Protein AF-A0A7C5RDL2-F1 (afdb_monomer)

Structure (mmCIF, N/CA/C/O backbone):
data_AF-A0A7C5RDL2-F1
#
_entry.id   AF-A0A7C5RDL2-F1
#
loop_
_atom_site.group_PDB
_atom_site.id
_atom_site.type_symbol
_atom_site.label_atom_id
_atom_site.label_alt_id
_atom_site.label_comp_id
_atom_site.label_asym_id
_atom_site.label_entity_id
_atom_site.label_seq_id
_atom_site.pdbx_PDB_ins_code
_atom_site.Cartn_x
_atom_site.Cartn_y
_atom_site.Cartn_z
_atom_site.occupancy
_atom_site.B_iso_or_equiv
_atom_site.auth_seq_id
_atom_site.auth_comp_id
_atom_site.auth_asym_id
_atom_site.auth_atom_id
_atom_site.pdbx_PDB_model_num
ATOM 1 N N . MET A 1 1 ? 27.675 -25.156 -10.713 1.00 47.97 1 MET A N 1
ATOM 2 C CA . MET A 1 1 ? 27.093 -24.444 -11.870 1.00 47.97 1 MET A CA 1
ATOM 3 C C . MET A 1 1 ? 28.097 -23.397 -12.306 1.00 47.97 1 MET A C 1
ATOM 5 O O . MET A 1 1 ? 28.496 -22.615 -11.450 1.00 47.97 1 MET A O 1
ATOM 9 N N . GLU A 1 2 ? 28.524 -23.375 -13.569 1.00 48.91 2 GLU A N 1
ATOM 10 C CA . GLU A 1 2 ? 29.167 -22.174 -14.122 1.00 48.91 2 GLU A CA 1
ATOM 11 C C . GLU A 1 2 ? 28.115 -21.060 -14.112 1.00 48.91 2 GLU A C 1
ATOM 13 O O . GLU A 1 2 ? 27.280 -20.943 -15.011 1.00 48.91 2 GLU A O 1
ATOM 18 N N . ARG A 1 3 ? 28.068 -20.313 -13.007 1.00 57.38 3 ARG A N 1
ATOM 19 C CA . ARG A 1 3 ? 27.233 -19.125 -12.867 1.00 57.38 3 ARG A CA 1
ATOM 20 C C . ARG A 1 3 ? 27.961 -18.008 -13.595 1.00 57.38 3 ARG A C 1
ATOM 22 O O . ARG A 1 3 ? 28.817 -17.349 -13.016 1.00 57.38 3 ARG A O 1
ATOM 29 N N . LEU A 1 4 ? 27.668 -17.850 -14.880 1.00 61.94 4 LEU A N 1
ATOM 30 C CA . LEU A 1 4 ? 28.090 -16.657 -15.600 1.00 61.94 4 LEU A CA 1
ATOM 31 C C . LEU A 1 4 ? 27.278 -15.476 -15.072 1.00 61.94 4 LEU A C 1
ATOM 33 O O . LEU A 1 4 ? 26.052 -15.556 -14.980 1.00 61.94 4 LEU A O 1
ATOM 37 N N . ASP A 1 5 ? 27.972 -14.401 -14.709 1.00 63.81 5 ASP A N 1
ATOM 38 C CA . ASP A 1 5 ? 27.335 -13.169 -14.255 1.00 63.81 5 ASP A CA 1
ATOM 39 C C . ASP A 1 5 ? 26.376 -12.651 -15.354 1.00 63.81 5 ASP A C 1
ATOM 41 O O . ASP A 1 5 ? 26.797 -12.528 -16.512 1.00 63.81 5 ASP A O 1
ATOM 45 N N . PRO A 1 6 ? 25.100 -12.349 -15.040 1.00 64.19 6 PRO A N 1
ATOM 46 C CA . PRO A 1 6 ? 24.147 -11.802 -16.006 1.00 64.19 6 PRO A CA 1
ATOM 47 C C . PRO A 1 6 ? 24.679 -10.577 -16.769 1.00 64.19 6 PRO A C 1
ATOM 49 O O . PRO A 1 6 ? 24.430 -10.443 -17.969 1.00 64.19 6 PRO A O 1
ATOM 52 N N . HIS A 1 7 ? 25.439 -9.700 -16.105 1.00 66.31 7 HIS A N 1
ATOM 53 C CA . HIS A 1 7 ? 26.071 -8.533 -16.718 1.00 66.31 7 HIS A CA 1
ATOM 54 C C . HIS A 1 7 ? 27.162 -8.933 -17.705 1.00 66.31 7 HIS A C 1
ATOM 56 O O . HIS A 1 7 ? 27.234 -8.352 -18.786 1.00 66.31 7 HIS A O 1
ATOM 62 N N . LEU A 1 8 ? 27.962 -9.951 -17.377 1.00 68.94 8 LEU A N 1
ATOM 63 C CA . LEU A 1 8 ? 28.986 -10.484 -18.274 1.00 68.94 8 LEU A CA 1
ATOM 64 C C . LEU A 1 8 ? 28.351 -11.112 -19.521 1.00 68.94 8 LEU A C 1
ATOM 66 O O . LEU A 1 8 ? 28.797 -10.845 -20.632 1.00 68.94 8 LEU A O 1
ATOM 70 N N . VAL A 1 9 ? 27.268 -11.882 -19.363 1.00 68.88 9 VAL A N 1
ATOM 71 C CA . VAL A 1 9 ? 26.543 -12.479 -20.502 1.00 68.88 9 VAL A CA 1
ATOM 72 C C . VAL A 1 9 ? 25.944 -11.398 -21.406 1.00 68.88 9 VAL A C 1
ATOM 74 O O . VAL A 1 9 ? 26.034 -11.508 -22.628 1.00 68.88 9 VAL A O 1
ATOM 77 N N . ARG A 1 10 ? 25.355 -10.341 -20.831 1.00 69.25 10 ARG A N 1
ATOM 78 C CA . ARG A 1 10 ? 24.835 -9.199 -21.605 1.00 69.25 10 ARG A CA 1
ATOM 79 C C . ARG A 1 10 ? 25.956 -8.447 -22.320 1.00 69.25 10 ARG A C 1
ATOM 81 O O . ARG A 1 10 ? 25.819 -8.159 -23.504 1.00 69.25 10 ARG A O 1
ATOM 88 N N . TYR A 1 11 ? 27.061 -8.178 -21.628 1.00 67.75 11 TYR A N 1
ATOM 89 C CA . TYR A 1 11 ? 28.219 -7.465 -22.167 1.00 67.75 11 TYR A CA 1
ATOM 90 C C . TYR A 1 11 ? 28.853 -8.205 -23.351 1.00 67.75 11 TYR A C 1
ATOM 92 O O . TYR A 1 11 ? 28.973 -7.629 -24.429 1.00 67.75 11 TYR A O 1
ATOM 100 N N . LEU A 1 12 ? 29.152 -9.500 -23.191 1.00 66.25 12 LEU A N 1
ATOM 101 C CA . LEU A 1 12 ? 29.737 -10.343 -24.245 1.00 66.25 12 LEU A CA 1
ATOM 102 C C . LEU A 1 12 ? 28.857 -10.437 -25.502 1.00 66.25 12 LEU A C 1
ATOM 104 O O . LEU A 1 12 ? 29.351 -10.738 -26.584 1.00 66.25 12 LEU A O 1
ATOM 108 N N . ARG A 1 13 ? 27.548 -10.190 -25.375 1.00 64.31 13 ARG A N 1
ATOM 109 C CA . ARG A 1 13 ? 26.597 -10.175 -26.497 1.00 64.31 13 ARG A CA 1
ATOM 110 C C . ARG A 1 13 ? 26.429 -8.806 -27.152 1.00 64.31 13 ARG A C 1
ATOM 112 O O . ARG A 1 13 ? 25.947 -8.746 -28.277 1.00 64.31 13 ARG A O 1
ATOM 119 N N . GLN A 1 14 ? 26.762 -7.723 -26.453 1.00 63.72 14 GLN A N 1
ATOM 120 C CA . GLN A 1 14 ? 26.694 -6.358 -26.987 1.00 63.72 14 GLN A CA 1
ATOM 121 C C . GLN A 1 14 ? 27.969 -5.955 -27.738 1.00 63.72 14 GLN A C 1
ATOM 123 O O . GLN A 1 14 ? 27.942 -5.009 -28.521 1.00 63.72 14 GLN A O 1
ATOM 128 N N . THR A 1 15 ? 29.078 -6.662 -27.521 1.00 59.72 15 THR A N 1
ATOM 129 C CA . THR A 1 15 ? 30.327 -6.479 -28.266 1.00 59.72 15 THR A CA 1
ATOM 130 C C . THR A 1 15 ? 30.244 -7.108 -29.655 1.00 59.72 15 THR A C 1
ATOM 132 O O . THR A 1 15 ? 29.867 -8.269 -29.781 1.00 59.72 15 THR A O 1
ATOM 135 N N . SER A 1 16 ? 30.634 -6.352 -30.684 1.00 49.41 16 SER A N 1
ATOM 136 C CA . SER A 1 16 ? 30.558 -6.728 -32.105 1.00 49.41 16 SER A CA 1
ATOM 137 C C . SER A 1 16 ? 31.460 -7.907 -32.501 1.00 49.41 16 SER A C 1
ATOM 139 O O . SER A 1 16 ? 31.172 -8.565 -33.492 1.00 49.41 16 SER A O 1
ATOM 141 N N . ASP A 1 17 ? 32.519 -8.168 -31.726 1.00 53.06 17 ASP A N 1
ATOM 142 C CA . ASP A 1 17 ? 33.497 -9.248 -31.928 1.00 53.06 17 ASP A CA 1
ATOM 143 C C . ASP A 1 17 ? 33.909 -9.839 -30.560 1.00 53.06 17 ASP A C 1
ATOM 145 O O . ASP A 1 17 ? 34.949 -9.482 -29.997 1.00 53.06 17 ASP A O 1
ATOM 149 N N . PRO A 1 18 ? 33.080 -10.697 -29.935 1.00 56.34 18 PRO A N 1
ATOM 150 C CA . PRO A 1 18 ? 33.496 -11.387 -28.723 1.00 56.34 18 PRO A CA 1
ATOM 151 C C . PRO A 1 18 ? 34.591 -12.409 -29.077 1.00 56.34 18 PRO A C 1
ATOM 153 O O . PRO A 1 18 ? 34.460 -13.117 -30.081 1.00 56.34 18 PRO A O 1
ATOM 156 N N . PRO A 1 19 ? 35.657 -12.561 -28.267 1.00 56.56 19 PRO A N 1
ATOM 157 C CA . PRO A 1 19 ? 36.640 -13.619 -28.485 1.00 56.56 19 PRO A CA 1
ATOM 158 C C . PRO A 1 19 ? 35.919 -14.974 -28.574 1.00 56.56 19 PRO A C 1
ATOM 160 O O . PRO A 1 19 ? 35.210 -15.341 -27.638 1.00 56.56 19 PRO A O 1
ATOM 163 N N . GLN A 1 20 ? 36.087 -15.741 -29.662 1.00 54.72 20 GLN A N 1
ATOM 164 C CA . GLN A 1 20 ? 35.377 -17.022 -29.871 1.00 54.72 20 GLN A CA 1
ATOM 165 C C . GLN A 1 20 ? 35.550 -18.015 -28.705 1.00 54.72 20 GLN A C 1
ATOM 167 O O . GLN A 1 20 ? 34.658 -18.815 -28.431 1.00 54.72 20 GLN A O 1
ATOM 172 N N . ALA A 1 21 ? 36.663 -17.930 -27.969 1.00 55.81 21 ALA A N 1
ATOM 173 C CA . ALA A 1 21 ? 36.922 -18.726 -26.768 1.00 55.81 21 ALA A CA 1
ATOM 174 C C . ALA A 1 21 ? 36.013 -18.378 -25.564 1.00 55.81 21 ALA A C 1
ATOM 176 O O . ALA A 1 21 ? 35.911 -19.176 -24.635 1.00 55.81 21 ALA A O 1
ATOM 177 N N . GLN A 1 22 ? 35.355 -17.213 -25.574 1.00 55.56 22 GLN A N 1
ATOM 178 C CA . GLN A 1 22 ? 34.498 -16.685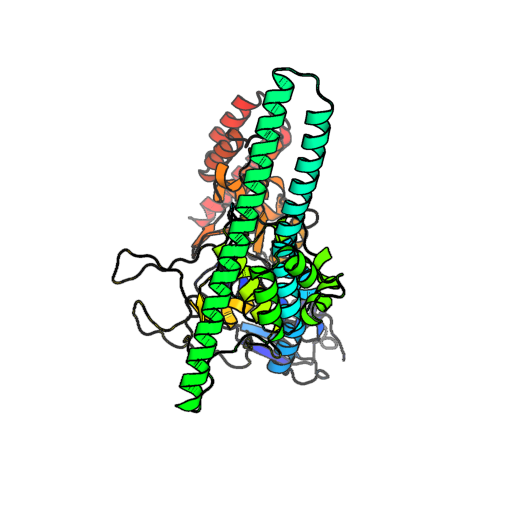 -24.503 1.00 55.56 22 GLN A CA 1
ATOM 179 C C . GLN A 1 22 ? 33.017 -16.567 -24.905 1.00 55.56 22 GLN A C 1
ATOM 181 O O . GLN A 1 22 ? 32.200 -16.111 -24.103 1.00 55.56 22 GLN A O 1
ATOM 186 N N . ALA A 1 23 ? 32.638 -16.985 -26.119 1.00 57.53 23 ALA A N 1
ATOM 187 C CA . ALA A 1 23 ? 31.240 -16.976 -26.538 1.00 57.53 23 ALA A CA 1
ATOM 188 C C . ALA A 1 23 ? 30.407 -17.929 -25.647 1.00 57.53 23 ALA A C 1
ATOM 190 O O . ALA A 1 23 ? 30.783 -19.094 -25.474 1.00 57.53 23 ALA A O 1
ATOM 191 N N . PRO A 1 24 ? 29.286 -17.467 -25.058 1.00 64.44 24 PRO A N 1
ATOM 192 C CA . PRO A 1 24 ? 28.487 -18.283 -24.149 1.00 64.44 24 PRO A CA 1
ATOM 193 C C . PRO A 1 24 ? 27.919 -19.517 -24.874 1.00 64.44 24 PRO A C 1
ATOM 195 O O . PRO A 1 24 ? 27.080 -19.387 -25.759 1.00 64.44 24 PRO A O 1
ATOM 198 N N . LYS A 1 25 ? 28.369 -20.720 -24.484 1.00 71.31 25 LYS A N 1
ATOM 199 C CA . LYS A 1 25 ? 28.043 -22.014 -25.132 1.00 71.31 25 LYS A CA 1
ATOM 200 C C . LYS A 1 25 ? 26.628 -22.554 -24.853 1.00 71.31 25 LYS A C 1
ATOM 202 O O . LYS A 1 25 ? 26.302 -23.660 -25.273 1.00 71.31 25 LYS A O 1
ATOM 207 N N . GLY A 1 26 ? 25.822 -21.837 -24.076 1.00 76.75 26 GLY A N 1
ATOM 208 C CA . GLY A 1 26 ? 24.464 -22.229 -23.698 1.00 76.75 26 GLY A CA 1
ATOM 209 C C . GLY A 1 26 ? 23.408 -21.893 -24.751 1.00 76.75 26 GLY A C 1
ATOM 210 O O . GLY A 1 26 ? 23.724 -21.432 -25.846 1.00 76.75 26 GLY A O 1
ATOM 211 N N . LYS A 1 27 ? 22.135 -22.106 -24.405 1.00 85.50 27 LYS A N 1
ATOM 212 C CA . LYS A 1 27 ? 20.987 -21.839 -25.286 1.00 85.50 27 LYS A CA 1
ATOM 213 C C . LYS A 1 27 ? 20.077 -20.759 -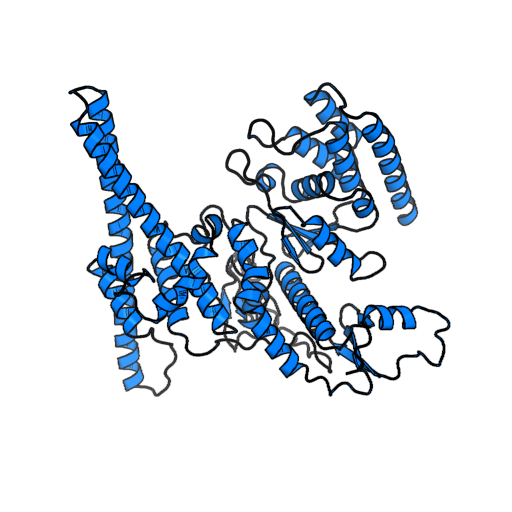24.719 1.00 85.50 27 LYS A C 1
ATOM 215 O O . LYS A 1 27 ? 19.912 -20.652 -23.507 1.00 85.50 27 LYS A O 1
ATOM 220 N N . ASP A 1 28 ? 19.439 -20.004 -25.602 1.00 87.44 28 ASP A N 1
ATOM 221 C CA . ASP A 1 28 ? 18.394 -19.064 -25.212 1.00 87.44 28 ASP A CA 1
ATOM 222 C C . ASP A 1 28 ? 17.042 -19.779 -25.145 1.00 87.44 28 ASP A C 1
ATOM 224 O O . ASP A 1 28 ? 16.676 -20.518 -26.059 1.00 87.44 28 ASP A O 1
ATOM 228 N N . CYS A 1 29 ? 16.290 -19.536 -24.075 1.00 89.56 29 CYS A N 1
ATOM 229 C CA . CYS A 1 29 ? 14.901 -19.953 -23.943 1.00 89.56 29 CYS A CA 1
ATOM 230 C C . CYS A 1 29 ? 13.998 -18.719 -24.022 1.00 89.56 29 CYS A C 1
ATOM 232 O O . CYS A 1 29 ? 14.203 -17.734 -23.304 1.00 89.56 29 CYS A O 1
ATOM 234 N N . LEU A 1 30 ? 13.024 -18.760 -24.931 1.00 92.88 30 LEU A N 1
ATOM 235 C CA . LEU A 1 30 ? 12.011 -17.724 -25.077 1.00 92.88 30 LEU A CA 1
ATOM 236 C C . LEU A 1 30 ? 10.818 -18.068 -24.186 1.00 92.88 30 LEU A C 1
ATOM 238 O O . LEU A 1 30 ? 10.246 -19.146 -24.301 1.00 92.88 30 LEU A O 1
ATOM 242 N N . LEU A 1 31 ? 10.440 -17.130 -23.327 1.00 95.19 31 LEU A N 1
ATOM 243 C CA . LEU A 1 31 ? 9.277 -17.213 -22.459 1.00 95.19 31 LEU A CA 1
ATOM 244 C C . LEU A 1 31 ? 8.263 -16.150 -22.874 1.00 95.19 31 LEU A C 1
ATOM 246 O O . LEU A 1 31 ? 8.624 -15.010 -23.174 1.00 95.19 31 LEU A O 1
ATOM 250 N N . TYR A 1 32 ? 6.989 -16.504 -22.841 1.00 94.50 32 TYR A N 1
ATOM 251 C CA . TYR A 1 32 ? 5.878 -15.606 -23.118 1.00 94.50 32 TYR A CA 1
ATOM 252 C C . TYR A 1 32 ? 5.363 -15.000 -21.820 1.00 94.50 32 TYR A C 1
ATOM 254 O O . TYR A 1 32 ? 5.239 -15.691 -20.811 1.00 94.50 32 TYR A O 1
ATOM 262 N N . VAL A 1 33 ? 5.067 -13.704 -21.853 1.00 92.81 33 VAL A N 1
ATOM 263 C CA . VAL A 1 33 ? 4.535 -12.951 -20.715 1.00 92.81 33 VAL A CA 1
ATOM 264 C C . VAL A 1 33 ? 3.016 -13.049 -20.704 1.00 92.81 33 VAL A C 1
ATOM 266 O O . VAL A 1 33 ? 2.365 -12.928 -21.743 1.00 92.81 33 VAL A O 1
ATOM 269 N N . HIS A 1 34 ? 2.442 -13.248 -19.519 1.00 89.81 34 HIS A N 1
ATOM 270 C CA . HIS A 1 34 ? 0.997 -13.234 -19.339 1.00 89.81 34 HIS A CA 1
ATOM 271 C C . HIS A 1 34 ? 0.401 -11.892 -19.806 1.00 89.81 34 HIS A C 1
ATOM 273 O O . HIS A 1 34 ? 0.926 -10.840 -19.431 1.00 89.81 34 HIS A O 1
ATOM 279 N N . PRO A 1 35 ? -0.726 -11.889 -20.549 1.00 87.06 35 PRO A N 1
ATOM 280 C CA . PRO A 1 35 ? -1.408 -10.665 -20.955 1.00 87.06 35 PRO A CA 1
ATOM 281 C C . PRO A 1 35 ? -1.631 -9.716 -19.774 1.00 87.06 35 PRO A C 1
ATOM 283 O O . PRO A 1 35 ? -2.204 -10.095 -18.747 1.00 87.06 35 PRO A O 1
ATOM 286 N N . LEU A 1 36 ? -1.144 -8.483 -19.900 1.00 87.50 36 LEU A N 1
ATOM 287 C CA . LEU A 1 36 ? -1.218 -7.516 -18.813 1.00 87.50 36 LEU A CA 1
ATOM 288 C C . LEU A 1 36 ? -2.642 -6.944 -18.684 1.00 87.50 36 LEU A C 1
ATOM 290 O O . LEU A 1 36 ? -3.268 -6.631 -19.699 1.00 87.50 36 LEU A O 1
ATOM 294 N N . PRO A 1 37 ? -3.146 -6.754 -17.452 1.00 85.19 37 PRO A N 1
ATOM 295 C CA . PRO A 1 37 ? -4.417 -6.083 -17.189 1.00 85.19 37 PRO A CA 1
ATOM 296 C C . PRO A 1 37 ? -4.542 -4.709 -17.859 1.00 85.19 37 PRO A C 1
ATOM 298 O O . PRO A 1 37 ? -3.571 -3.954 -17.947 1.00 85.19 37 PRO A O 1
ATOM 301 N N . GLY A 1 38 ? -5.763 -4.357 -18.274 1.00 77.88 38 GLY A N 1
ATOM 302 C CA . GLY A 1 38 ? -6.072 -3.015 -18.784 1.00 77.88 38 GLY A CA 1
ATOM 303 C C . GLY A 1 38 ? -6.142 -1.951 -17.681 1.00 77.88 38 GLY A C 1
ATOM 304 O O . GLY A 1 38 ? -5.766 -0.800 -17.899 1.00 77.88 38 GLY A O 1
ATOM 305 N N . GLU A 1 39 ? -6.585 -2.331 -16.479 1.00 80.19 39 GLU A N 1
ATOM 306 C CA . GLU A 1 39 ? -6.560 -1.453 -15.306 1.00 80.19 39 GLU A CA 1
ATOM 307 C C . GLU A 1 39 ? -5.107 -1.246 -14.841 1.00 80.19 39 GLU A C 1
ATOM 309 O O . GLU A 1 39 ? -4.355 -2.211 -14.668 1.00 80.19 39 GLU A O 1
ATOM 314 N N . ARG A 1 40 ? -4.677 0.014 -14.679 1.00 81.56 40 ARG A N 1
ATOM 315 C CA . ARG A 1 40 ? -3.247 0.346 -14.568 1.00 81.56 40 ARG A CA 1
ATOM 316 C C . ARG A 1 40 ? -2.641 -0.007 -13.221 1.00 81.56 40 ARG A C 1
ATOM 318 O O . ARG A 1 40 ? -1.456 -0.327 -13.186 1.00 81.56 40 ARG A O 1
ATOM 325 N N . GLN A 1 41 ? -3.398 0.040 -12.127 1.00 81.69 41 GLN A N 1
ATOM 326 C CA . GLN A 1 41 ? -2.871 -0.372 -10.823 1.00 81.69 41 GLN A CA 1
ATOM 327 C C . GLN A 1 41 ? -2.606 -1.874 -10.805 1.00 81.69 41 GLN A C 1
ATOM 329 O O . GLN A 1 41 ? -1.552 -2.312 -10.345 1.00 81.69 41 GLN A O 1
ATOM 334 N N . MET A 1 42 ? -3.513 -2.665 -11.377 1.00 85.88 42 MET A N 1
ATOM 335 C CA . MET A 1 42 ? -3.300 -4.090 -11.548 1.00 85.88 42 MET A CA 1
ATOM 336 C C . MET A 1 42 ? -2.149 -4.355 -12.509 1.00 85.88 42 MET A C 1
ATOM 338 O O . MET A 1 42 ? -1.319 -5.214 -12.229 1.00 85.88 42 MET A O 1
ATOM 342 N N . ARG A 1 43 ? -2.064 -3.620 -13.621 1.00 88.56 43 ARG A N 1
ATOM 343 C CA . ARG A 1 43 ? -0.925 -3.731 -14.532 1.00 88.56 43 ARG A CA 1
ATOM 344 C C . ARG A 1 43 ? 0.391 -3.492 -13.801 1.00 88.56 43 ARG A C 1
ATOM 346 O O . ARG A 1 43 ? 1.295 -4.305 -13.935 1.00 88.56 43 ARG A O 1
ATOM 353 N N . ALA A 1 44 ? 0.471 -2.442 -12.984 1.00 88.44 44 ALA A N 1
ATOM 354 C CA . ALA A 1 44 ? 1.644 -2.171 -12.160 1.00 88.44 44 ALA A CA 1
ATOM 355 C C . ALA A 1 44 ? 1.938 -3.331 -11.198 1.00 88.44 44 ALA A C 1
ATOM 357 O O . ALA A 1 44 ? 3.086 -3.740 -11.077 1.00 88.44 44 ALA A O 1
ATOM 358 N N . ALA A 1 45 ? 0.920 -3.916 -10.563 1.00 89.94 45 ALA A N 1
ATOM 359 C CA . ALA A 1 45 ? 1.103 -5.089 -9.712 1.00 89.94 45 ALA A CA 1
ATOM 360 C C . ALA A 1 45 ? 1.619 -6.319 -10.485 1.00 89.94 45 ALA A C 1
ATOM 362 O O . ALA A 1 45 ? 2.550 -6.966 -10.016 1.00 89.94 45 ALA A O 1
ATOM 363 N N . TYR A 1 46 ? 1.086 -6.609 -11.678 1.00 91.81 46 TYR A N 1
ATOM 364 C CA . TYR A 1 46 ? 1.588 -7.688 -12.542 1.00 91.81 46 TYR A CA 1
ATOM 365 C C . TYR A 1 46 ? 3.037 -7.443 -12.953 1.00 91.81 46 TYR A C 1
ATOM 367 O O . TYR A 1 46 ? 3.863 -8.337 -12.815 1.00 91.81 46 TYR A O 1
ATOM 375 N N . GLU A 1 47 ? 3.352 -6.235 -13.423 1.00 90.75 47 GLU A N 1
ATOM 376 C CA . GLU A 1 47 ? 4.709 -5.875 -13.832 1.00 90.75 47 GLU A CA 1
ATOM 377 C C . GLU A 1 47 ? 5.685 -5.967 -12.649 1.00 90.75 47 GLU A C 1
ATOM 379 O O . GLU A 1 47 ? 6.763 -6.525 -12.797 1.00 90.75 47 GLU A O 1
ATOM 384 N N . VAL A 1 48 ? 5.308 -5.505 -11.452 1.00 90.75 48 VAL A N 1
ATOM 385 C CA . VAL A 1 48 ? 6.161 -5.602 -10.255 1.00 90.75 48 VAL A CA 1
ATOM 386 C C . VAL A 1 48 ? 6.432 -7.051 -9.856 1.00 90.75 48 VAL A C 1
ATOM 388 O O . VAL A 1 48 ? 7.579 -7.391 -9.570 1.00 90.75 48 VAL A O 1
ATOM 391 N N . VAL A 1 49 ? 5.405 -7.905 -9.834 1.00 93.19 49 VAL A N 1
ATOM 392 C CA . VAL A 1 49 ? 5.588 -9.324 -9.493 1.00 93.19 49 VAL A CA 1
ATOM 393 C C . VAL A 1 49 ? 6.396 -10.039 -10.580 1.00 93.19 49 VAL A C 1
ATOM 395 O O . VAL A 1 49 ? 7.263 -10.848 -10.263 1.00 93.19 49 VAL A O 1
ATOM 398 N N . LEU A 1 50 ? 6.169 -9.708 -11.854 1.00 93.12 50 LEU A N 1
ATOM 399 C CA . LEU A 1 50 ? 6.947 -10.241 -12.968 1.00 93.12 50 LEU A CA 1
ATOM 400 C C . LEU A 1 50 ? 8.430 -9.874 -12.838 1.00 93.12 50 LEU A C 1
ATOM 402 O O . LEU A 1 50 ? 9.273 -10.759 -12.911 1.00 93.12 50 LEU A O 1
ATOM 406 N N . GLU A 1 51 ? 8.755 -8.604 -12.587 1.00 90.25 51 GLU A N 1
ATOM 407 C CA . GLU A 1 51 ? 10.141 -8.169 -12.367 1.00 90.25 51 GLU A CA 1
ATOM 408 C C . GLU A 1 51 ? 10.768 -8.878 -11.160 1.00 90.25 51 GLU A C 1
ATOM 410 O O . GLU A 1 51 ? 11.904 -9.339 -11.243 1.00 90.25 51 GLU A O 1
ATOM 415 N N . GLY A 1 52 ? 10.025 -9.028 -10.059 1.00 91.56 52 GLY A N 1
ATOM 416 C CA . GLY A 1 52 ? 10.495 -9.768 -8.888 1.00 91.56 52 GLY A CA 1
ATOM 417 C C . GLY A 1 52 ? 10.783 -11.242 -9.190 1.00 91.56 52 GLY A C 1
ATOM 418 O O . GLY A 1 52 ? 11.767 -11.788 -8.689 1.00 91.56 52 GLY A O 1
ATOM 419 N N . PHE A 1 53 ? 9.970 -11.877 -10.036 1.00 94.75 53 PHE A N 1
ATOM 420 C CA . PHE A 1 53 ? 10.207 -13.249 -10.475 1.00 94.75 53 PHE A CA 1
ATOM 421 C C . PHE A 1 53 ? 11.408 -13.360 -11.418 1.00 94.75 53 PHE A C 1
ATOM 423 O O . PHE A 1 53 ? 12.207 -14.281 -11.278 1.00 94.75 53 PHE A O 1
ATOM 430 N N . LEU A 1 54 ? 11.586 -12.404 -12.333 1.00 92.31 54 LEU A N 1
ATOM 431 C CA . LEU A 1 54 ? 12.769 -12.342 -13.193 1.00 92.31 54 LEU A CA 1
ATOM 432 C C . LEU A 1 54 ? 14.052 -12.174 -12.370 1.00 92.31 54 LEU A C 1
ATOM 434 O O . LEU A 1 54 ? 15.009 -12.905 -12.595 1.00 92.31 54 LEU A O 1
ATOM 438 N N . GLU A 1 55 ? 14.052 -11.290 -11.366 1.00 90.25 55 GLU A N 1
ATOM 439 C CA . GLU A 1 55 ? 15.165 -11.158 -10.412 1.00 90.25 55 GLU A CA 1
ATOM 440 C C . GLU A 1 55 ? 15.438 -12.482 -9.689 1.00 90.25 55 GLU A C 1
ATOM 442 O O . GLU A 1 55 ? 16.588 -12.888 -9.532 1.00 90.25 55 GLU A O 1
ATOM 447 N N . TYR A 1 56 ? 14.386 -13.189 -9.271 1.00 93.25 56 TYR A N 1
ATOM 448 C CA . TYR A 1 56 ? 14.535 -14.504 -8.660 1.00 93.25 56 TYR A CA 1
ATOM 449 C C . TYR A 1 56 ? 15.183 -15.510 -9.630 1.00 93.25 56 TYR A C 1
ATOM 451 O O . TYR A 1 56 ? 16.162 -16.152 -9.248 1.00 93.25 56 TYR A O 1
ATOM 459 N N . LEU A 1 57 ? 14.734 -15.596 -10.887 1.00 92.12 57 LEU A N 1
ATOM 460 C CA . LEU A 1 57 ? 15.346 -16.460 -11.906 1.00 92.12 57 LEU A CA 1
ATOM 461 C C . LEU A 1 57 ? 16.826 -16.124 -12.149 1.00 92.12 57 LEU A C 1
ATOM 463 O O . LEU A 1 57 ? 17.653 -17.035 -12.228 1.00 92.12 57 LEU A O 1
ATOM 467 N N . GLU A 1 58 ? 17.184 -14.838 -12.186 1.00 88.81 58 GLU A N 1
ATOM 468 C CA . GLU A 1 58 ? 18.581 -14.402 -12.297 1.00 88.81 58 GLU A CA 1
ATOM 469 C C . GLU A 1 58 ? 19.422 -14.923 -11.120 1.00 88.81 58 GLU A C 1
ATOM 471 O O . GLU A 1 58 ? 20.507 -15.466 -11.339 1.00 88.81 58 GLU A O 1
ATOM 476 N N . THR A 1 59 ? 18.908 -14.859 -9.882 1.00 87.88 59 THR A N 1
ATOM 477 C CA . THR A 1 59 ? 19.616 -15.407 -8.704 1.00 87.88 59 THR A CA 1
ATOM 478 C C . THR A 1 59 ? 19.761 -16.931 -8.729 1.00 87.88 59 THR A C 1
ATOM 480 O O . THR A 1 59 ? 20.712 -17.463 -8.153 1.00 87.88 59 THR A O 1
ATOM 483 N N . GLN A 1 60 ? 18.865 -17.634 -9.429 1.00 87.50 60 GLN A N 1
ATOM 484 C CA . GLN A 1 60 ? 18.955 -19.080 -9.647 1.00 87.50 60 GLN A CA 1
ATOM 485 C C . GLN A 1 60 ? 19.913 -19.462 -10.788 1.00 87.50 60 GLN A C 1
ATOM 487 O O . GLN A 1 60 ? 20.192 -20.643 -10.985 1.00 87.50 60 GLN A O 1
ATOM 492 N N . GLY A 1 61 ? 20.486 -18.483 -11.495 1.00 85.69 61 GLY A N 1
ATOM 493 C CA . GLY A 1 61 ? 21.431 -18.715 -12.588 1.00 85.69 61 GLY A CA 1
ATOM 494 C C . GLY A 1 61 ? 20.790 -18.769 -13.975 1.00 85.69 61 GLY A C 1
ATOM 495 O O . GLY A 1 61 ? 21.416 -19.286 -14.897 1.00 85.69 61 GLY A O 1
ATOM 496 N N . TYR A 1 62 ? 19.585 -18.215 -14.134 1.00 88.50 62 TYR A N 1
ATOM 497 C CA . TYR A 1 62 ? 18.892 -18.068 -15.417 1.00 88.50 62 TYR A CA 1
ATOM 498 C C . TYR A 1 62 ? 18.849 -16.586 -15.832 1.00 88.50 62 TYR A C 1
ATOM 500 O O . TYR A 1 62 ? 17.814 -15.931 -15.687 1.00 88.50 62 TYR A O 1
ATOM 508 N N . PRO A 1 63 ? 19.975 -16.006 -16.297 1.00 86.75 63 PRO A N 1
ATOM 509 C CA . PRO A 1 63 ? 20.056 -14.581 -16.589 1.00 86.75 63 PRO A CA 1
ATOM 510 C C . PRO A 1 63 ? 19.096 -14.161 -17.705 1.00 86.75 63 PRO A C 1
ATOM 512 O O . PRO A 1 63 ? 19.035 -14.798 -18.760 1.00 86.75 63 PRO A O 1
ATOM 515 N N . VAL A 1 64 ? 18.395 -13.041 -17.504 1.00 86.69 64 VAL A N 1
ATOM 516 C CA . VAL A 1 64 ? 17.585 -12.412 -18.554 1.00 86.69 64 VAL A CA 1
ATOM 517 C C . VAL A 1 64 ? 18.516 -11.730 -19.554 1.00 86.69 64 VAL A C 1
ATOM 519 O O . VAL A 1 64 ? 19.299 -10.854 -19.186 1.00 86.69 64 VAL A O 1
ATOM 522 N N . VAL A 1 65 ? 18.430 -12.108 -20.827 1.00 84.88 65 VAL A N 1
ATOM 523 C CA . VAL A 1 65 ? 19.296 -11.605 -21.912 1.00 84.88 65 VAL A CA 1
ATOM 524 C C . VAL A 1 65 ? 18.558 -10.726 -22.921 1.00 84.88 65 VAL A C 1
ATOM 526 O O . VAL A 1 65 ? 19.192 -10.063 -23.736 1.00 84.88 65 VAL A O 1
ATOM 529 N N . GLY A 1 66 ? 17.229 -10.682 -22.861 1.00 81.81 66 GLY A N 1
ATOM 530 C CA . GLY A 1 66 ? 16.418 -9.773 -23.664 1.00 81.81 66 GLY A CA 1
ATOM 531 C C . GLY A 1 66 ? 14.968 -9.766 -23.202 1.00 81.81 66 GLY A C 1
ATOM 532 O O . GLY A 1 66 ? 14.497 -10.736 -22.611 1.00 81.81 66 GLY A O 1
ATOM 533 N N . ARG A 1 67 ? 14.248 -8.677 -23.470 1.00 84.50 67 ARG A N 1
ATOM 534 C CA . ARG A 1 67 ? 12.819 -8.566 -23.166 1.00 84.50 67 ARG A CA 1
ATOM 535 C C . ARG A 1 67 ? 12.108 -7.639 -24.140 1.00 84.50 67 ARG A C 1
ATOM 537 O O . ARG A 1 67 ? 12.665 -6.619 -24.539 1.00 84.50 67 ARG A O 1
ATOM 544 N N . GLY A 1 68 ? 10.878 -7.999 -24.478 1.00 82.44 68 GLY A N 1
ATOM 545 C CA . GLY A 1 68 ? 9.902 -7.148 -25.150 1.00 82.44 68 GLY A CA 1
ATOM 546 C C . GLY A 1 68 ? 8.638 -7.015 -24.301 1.00 82.44 68 GLY A C 1
ATOM 547 O O . GLY A 1 68 ? 8.613 -7.413 -23.140 1.00 82.44 68 GLY A O 1
ATOM 548 N N . GLU A 1 69 ? 7.567 -6.464 -24.873 1.00 79.81 69 GLU A N 1
ATOM 549 C CA . GLU A 1 69 ? 6.312 -6.261 -24.129 1.00 79.81 69 GLU A CA 1
ATOM 550 C C . GLU A 1 69 ? 5.589 -7.569 -23.775 1.00 79.81 69 GLU A C 1
ATOM 552 O O . GLU A 1 69 ? 4.924 -7.645 -22.745 1.00 79.81 69 GLU A O 1
ATOM 557 N N . SER A 1 70 ? 5.717 -8.594 -24.620 1.00 86.31 70 SER A N 1
ATOM 558 C CA . SER A 1 70 ? 5.001 -9.873 -24.504 1.00 86.31 70 SER A CA 1
ATOM 559 C C . SER A 1 70 ? 5.919 -11.085 -24.343 1.00 86.31 70 SER A C 1
ATOM 561 O O . SER A 1 70 ? 5.442 -12.219 -24.297 1.00 86.31 70 SER A O 1
ATOM 563 N N . TRP A 1 71 ? 7.233 -10.873 -24.266 1.00 91.06 71 TRP A N 1
ATOM 564 C CA . TRP A 1 71 ? 8.212 -11.953 -24.216 1.00 91.06 71 TRP A CA 1
ATOM 565 C C . TRP A 1 71 ? 9.440 -11.581 -23.390 1.00 91.06 71 TRP A C 1
ATOM 567 O O . TRP A 1 71 ? 9.844 -10.419 -23.316 1.00 91.06 71 TRP A O 1
ATOM 577 N N . VAL A 1 72 ? 10.070 -12.598 -22.815 1.00 92.00 72 VAL A N 1
ATOM 578 C CA . VAL A 1 72 ? 11.352 -12.516 -22.117 1.00 92.00 72 VAL A CA 1
ATOM 579 C C . VAL A 1 72 ? 12.251 -13.625 -22.642 1.00 92.00 72 VAL A C 1
ATOM 581 O O . VAL A 1 72 ? 11.806 -14.746 -22.857 1.00 92.00 72 VAL A O 1
ATOM 584 N N . ARG A 1 73 ? 13.526 -13.322 -22.861 1.00 90.69 73 ARG A N 1
ATOM 585 C CA . ARG A 1 73 ? 14.540 -14.297 -23.248 1.00 90.69 73 ARG A CA 1
ATOM 586 C C . ARG A 1 73 ? 15.501 -14.497 -22.090 1.00 90.69 73 ARG A C 1
ATOM 588 O O . ARG A 1 73 ? 16.117 -13.536 -21.626 1.00 90.69 73 ARG A O 1
ATOM 595 N N . ILE A 1 74 ? 15.634 -15.740 -21.653 1.00 91.12 74 ILE A N 1
ATOM 596 C CA . ILE A 1 74 ? 16.586 -16.153 -20.622 1.00 91.12 74 ILE A CA 1
ATOM 597 C C . ILE A 1 74 ? 17.675 -17.020 -21.247 1.00 91.12 74 ILE A C 1
ATOM 599 O O . ILE A 1 74 ? 17.434 -17.706 -22.240 1.00 91.12 74 ILE A O 1
ATOM 603 N N . TYR A 1 75 ? 18.866 -17.001 -20.667 1.00 87.62 75 TYR A N 1
ATOM 604 C CA . TYR A 1 75 ? 19.964 -17.860 -21.094 1.00 87.62 75 TYR A CA 1
ATOM 605 C C . TYR A 1 75 ? 20.110 -19.064 -20.160 1.00 87.62 75 TYR A C 1
ATOM 607 O O . TYR A 1 75 ? 20.109 -18.927 -18.938 1.00 87.62 75 TYR A O 1
ATOM 615 N N . LEU A 1 76 ? 20.243 -20.248 -20.755 1.00 87.38 76 LEU A N 1
ATOM 616 C CA . LEU A 1 76 ? 20.449 -21.525 -20.083 1.00 87.38 76 LEU A CA 1
ATOM 617 C C . LEU A 1 76 ? 21.885 -21.981 -20.338 1.00 87.38 76 LEU A C 1
ATOM 619 O O . LEU A 1 76 ? 22.246 -22.285 -21.479 1.00 87.38 76 LEU A O 1
ATOM 623 N N . SER A 1 77 ? 22.712 -22.030 -19.292 1.00 82.06 77 SER A N 1
ATOM 624 C CA . SER A 1 77 ? 24.086 -22.518 -19.429 1.00 82.06 77 SER A CA 1
ATOM 625 C C . SER A 1 77 ? 24.117 -24.037 -19.681 1.00 82.06 77 SER A C 1
ATOM 627 O O . SER A 1 77 ? 23.199 -24.743 -19.261 1.00 82.06 77 SER A O 1
ATOM 629 N N . PRO A 1 78 ? 25.159 -24.580 -20.343 1.00 76.31 78 PRO A N 1
ATOM 630 C CA . PRO A 1 78 ? 25.216 -26.004 -20.703 1.00 76.31 78 PRO A CA 1
ATOM 631 C C . PRO A 1 78 ? 25.130 -26.973 -19.515 1.00 76.31 78 PRO A C 1
ATOM 633 O O . PRO A 1 78 ? 24.676 -28.099 -19.677 1.00 76.31 78 PRO A O 1
ATOM 636 N N . GLY A 1 79 ? 25.573 -26.537 -18.331 1.00 71.56 79 GLY A N 1
ATOM 637 C CA . GLY A 1 79 ? 25.519 -27.313 -17.088 1.00 71.56 79 GLY A CA 1
ATOM 638 C C . GLY A 1 79 ? 24.376 -26.926 -16.146 1.00 71.56 79 GLY A C 1
ATOM 639 O O . GLY A 1 79 ? 24.381 -27.372 -14.998 1.00 71.56 79 GLY A O 1
ATOM 640 N N . ALA A 1 80 ? 23.449 -26.058 -16.567 1.00 73.25 80 ALA A N 1
ATOM 641 C CA . ALA A 1 80 ? 22.264 -25.737 -15.777 1.00 73.25 80 ALA A CA 1
ATOM 642 C C . ALA A 1 80 ? 21.225 -26.867 -15.888 1.00 73.25 80 ALA A C 1
ATOM 644 O O . ALA A 1 80 ? 21.052 -27.432 -16.973 1.00 73.25 80 ALA A O 1
ATOM 645 N N . PRO A 1 81 ? 20.509 -27.199 -14.798 1.00 78.56 81 PRO A N 1
ATOM 646 C CA . PRO A 1 81 ? 19.364 -28.093 -14.889 1.00 78.56 81 PRO A CA 1
ATOM 647 C C . PRO A 1 81 ? 18.283 -27.486 -15.794 1.00 78.56 81 PRO A C 1
ATOM 649 O O . PRO A 1 81 ? 18.247 -26.276 -16.035 1.00 78.56 81 PRO A O 1
ATOM 652 N N . ALA A 1 82 ? 17.390 -28.336 -16.305 1.00 81.62 82 ALA A N 1
ATOM 653 C CA . ALA A 1 82 ? 16.222 -27.856 -17.030 1.00 81.62 82 ALA A CA 1
ATOM 654 C C . ALA A 1 82 ? 15.393 -26.937 -16.117 1.00 81.62 82 ALA A C 1
ATOM 656 O O . ALA A 1 82 ? 15.149 -27.262 -14.954 1.00 81.62 82 ALA A O 1
ATOM 657 N N . LEU A 1 83 ? 14.979 -25.785 -16.645 1.00 88.06 83 LEU A N 1
ATOM 658 C CA . LEU A 1 83 ? 14.170 -24.834 -15.899 1.00 88.06 83 LEU A CA 1
ATOM 659 C C . LEU A 1 83 ? 12.739 -25.364 -15.762 1.00 88.06 83 LEU A C 1
ATOM 661 O O . LEU A 1 83 ? 11.972 -25.326 -16.719 1.00 88.06 83 LEU A O 1
ATOM 665 N N . ASP A 1 84 ? 12.357 -25.791 -14.560 1.00 91.56 84 ASP A N 1
ATOM 666 C CA . ASP A 1 84 ? 10.949 -25.987 -14.215 1.00 91.56 84 ASP A CA 1
ATOM 667 C C . ASP A 1 84 ? 10.345 -24.645 -13.775 1.00 91.56 84 ASP A C 1
ATOM 669 O O . ASP A 1 84 ? 10.459 -24.225 -12.620 1.00 91.56 84 ASP A O 1
ATOM 673 N N . LEU A 1 85 ? 9.692 -23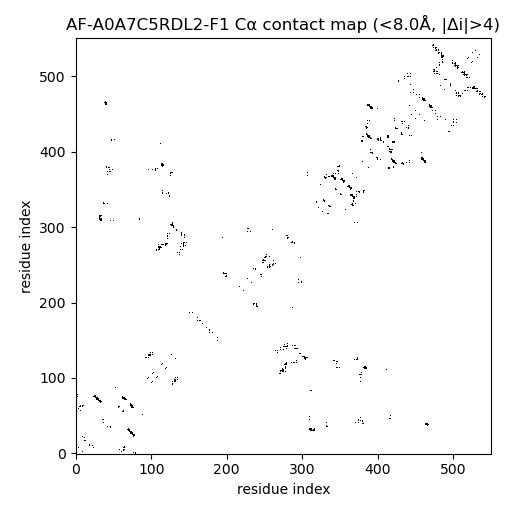.956 -14.716 1.00 92.75 85 LEU A N 1
ATOM 674 C CA . LEU A 1 85 ? 9.036 -22.671 -14.455 1.00 92.75 85 LEU A CA 1
ATOM 675 C C . LEU A 1 85 ? 7.963 -22.758 -13.370 1.00 92.75 85 LEU A C 1
ATOM 677 O O . LEU A 1 85 ? 7.759 -21.789 -12.638 1.00 92.75 85 LEU A O 1
ATOM 681 N N . LYS A 1 86 ? 7.249 -23.883 -13.271 1.00 93.25 86 LYS A N 1
ATOM 682 C CA . LYS A 1 86 ? 6.143 -24.034 -12.325 1.00 93.25 86 LYS A CA 1
ATOM 683 C C . LYS A 1 86 ? 6.678 -24.194 -10.906 1.00 93.25 86 LYS A C 1
ATOM 685 O O . LYS A 1 86 ? 6.146 -23.556 -9.997 1.00 93.25 86 LYS A O 1
ATOM 690 N N . ALA A 1 87 ? 7.729 -24.996 -10.731 1.00 94.19 87 ALA A N 1
ATOM 691 C CA . ALA A 1 87 ? 8.422 -25.133 -9.453 1.00 94.19 87 ALA A CA 1
ATOM 692 C C . ALA A 1 87 ? 9.082 -23.810 -9.034 1.00 94.19 87 ALA A C 1
ATOM 694 O O . ALA A 1 87 ? 8.804 -23.313 -7.944 1.00 94.19 87 ALA A O 1
ATOM 695 N N . ALA A 1 88 ? 9.845 -23.178 -9.935 1.00 95.19 88 ALA A N 1
ATOM 696 C CA . ALA A 1 88 ? 10.503 -21.896 -9.675 1.00 95.19 88 ALA A CA 1
ATOM 697 C C . ALA A 1 88 ? 9.501 -20.792 -9.293 1.00 95.19 88 ALA A C 1
ATOM 699 O O . ALA A 1 88 ? 9.755 -19.996 -8.390 1.00 95.19 88 ALA A O 1
ATOM 700 N N . TRP A 1 89 ? 8.343 -20.745 -9.958 1.00 96.50 89 TRP A N 1
ATOM 701 C CA . TRP A 1 89 ? 7.270 -19.811 -9.619 1.00 96.50 89 TRP A CA 1
ATOM 702 C C . TRP A 1 89 ? 6.678 -20.081 -8.231 1.00 96.50 89 TRP A C 1
ATOM 704 O O . TRP A 1 89 ? 6.459 -19.140 -7.470 1.00 96.50 89 TRP A O 1
ATOM 714 N N . GLY A 1 90 ? 6.446 -21.351 -7.884 1.00 95.81 90 GLY A N 1
ATOM 715 C CA . GLY A 1 90 ? 5.979 -21.744 -6.553 1.00 95.81 90 GLY A CA 1
ATOM 716 C C . GLY A 1 90 ? 6.944 -21.307 -5.451 1.00 95.81 90 GLY A C 1
ATOM 717 O O . GLY A 1 90 ? 6.532 -20.635 -4.510 1.00 95.81 90 GLY A O 1
ATOM 718 N N . GLU A 1 91 ? 8.236 -21.600 -5.609 1.00 96.06 91 GLU A N 1
ATOM 719 C CA . GLU A 1 91 ? 9.279 -21.186 -4.660 1.00 96.06 91 GLU A CA 1
ATOM 720 C C . GLU A 1 91 ? 9.402 -19.662 -4.542 1.00 96.06 91 GLU A C 1
ATOM 722 O O . GLU A 1 91 ? 9.563 -19.122 -3.444 1.00 96.06 91 GLU A O 1
ATOM 727 N N . TYR A 1 92 ? 9.299 -18.947 -5.666 1.00 96.75 92 TYR A N 1
ATOM 728 C CA . TYR A 1 92 ? 9.275 -17.489 -5.663 1.00 96.75 92 TYR A CA 1
ATOM 729 C C . TYR A 1 92 ? 8.089 -16.944 -4.861 1.00 96.75 92 TYR A C 1
ATOM 731 O O . TYR A 1 92 ? 8.277 -16.031 -4.057 1.00 96.75 92 TYR A O 1
ATOM 739 N N . LEU A 1 93 ? 6.886 -17.498 -5.045 1.00 96.50 93 LEU A N 1
ATOM 740 C CA . LEU A 1 93 ? 5.706 -17.074 -4.295 1.00 96.50 93 LEU A CA 1
ATOM 741 C C . LEU A 1 93 ? 5.840 -17.368 -2.802 1.00 96.50 93 LEU A C 1
ATOM 743 O O . LEU A 1 93 ? 5.524 -16.484 -2.011 1.00 96.50 93 LEU A O 1
ATOM 747 N N . GLU A 1 94 ? 6.354 -18.539 -2.417 1.00 95.94 94 GLU A N 1
ATOM 748 C CA . GLU A 1 94 ? 6.644 -18.855 -1.011 1.00 95.94 94 GLU A CA 1
ATOM 749 C C . GLU A 1 94 ? 7.588 -17.813 -0.399 1.00 95.94 94 GLU A C 1
ATOM 751 O O . GLU A 1 94 ? 7.307 -17.239 0.654 1.00 95.94 94 GLU A O 1
ATOM 756 N N . LYS A 1 95 ? 8.659 -17.450 -1.115 1.00 96.00 95 LYS A N 1
ATOM 757 C CA . LYS A 1 95 ? 9.590 -16.405 -0.673 1.00 96.00 95 LYS A CA 1
ATOM 758 C C . LYS A 1 95 ? 8.943 -15.017 -0.622 1.00 96.00 95 LYS A C 1
ATOM 760 O O . LYS A 1 95 ? 9.174 -14.277 0.333 1.00 96.00 95 LYS A O 1
ATOM 765 N N . ALA A 1 96 ? 8.153 -14.642 -1.625 1.00 95.00 96 ALA A N 1
ATOM 766 C CA . ALA A 1 96 ? 7.525 -13.324 -1.721 1.00 95.00 96 ALA A CA 1
ATOM 767 C C . ALA A 1 96 ? 6.438 -13.113 -0.653 1.00 95.00 96 ALA A C 1
ATOM 769 O O . ALA A 1 96 ? 6.307 -12.012 -0.118 1.00 95.00 96 ALA A O 1
ATOM 770 N N . PHE A 1 97 ? 5.696 -14.171 -0.320 1.00 95.38 97 PHE A N 1
ATOM 771 C CA . PHE A 1 97 ? 4.656 -14.183 0.711 1.00 95.38 97 PHE A CA 1
ATOM 772 C C . PHE A 1 97 ? 5.151 -14.611 2.099 1.00 95.38 97 PHE A C 1
ATOM 774 O O . PHE A 1 97 ? 4.353 -14.669 3.035 1.00 95.38 97 PHE A O 1
ATOM 781 N N . SER A 1 98 ? 6.447 -14.885 2.252 1.00 94.69 98 SER A N 1
ATOM 782 C CA . SER A 1 98 ? 7.062 -15.094 3.563 1.00 94.69 98 SER A CA 1
ATOM 783 C C . SER A 1 98 ? 6.984 -13.835 4.428 1.00 94.69 98 SER A C 1
ATOM 785 O O . SER A 1 98 ? 6.809 -12.717 3.923 1.00 94.69 98 SER A O 1
ATOM 787 N N . LEU A 1 99 ? 7.208 -13.981 5.734 1.00 92.88 99 LEU A N 1
ATOM 788 C CA . LEU A 1 99 ? 7.352 -12.842 6.642 1.00 92.88 99 LEU A CA 1
ATOM 789 C C . LEU A 1 99 ? 8.407 -11.849 6.134 1.00 92.88 99 LEU A C 1
ATOM 791 O O . LEU A 1 99 ? 8.169 -10.641 6.139 1.00 92.88 99 LEU A O 1
ATOM 795 N N . GLN A 1 100 ? 9.553 -12.341 5.656 1.00 92.69 100 GLN A N 1
ATOM 796 C CA . GLN A 1 100 ? 10.618 -11.488 5.126 1.00 92.69 100 GLN A CA 1
ATOM 797 C C . GLN A 1 100 ? 10.173 -10.767 3.845 1.00 92.69 100 GL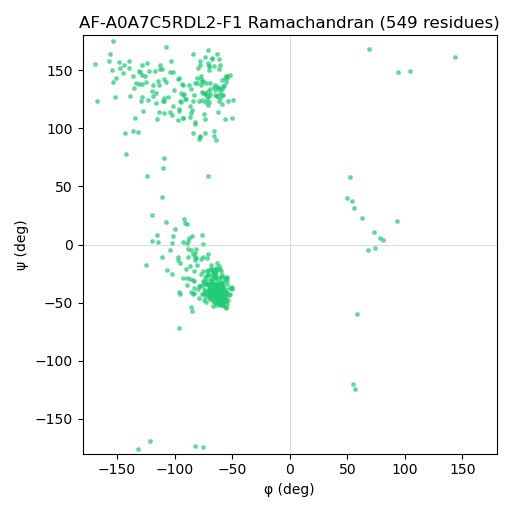N A C 1
ATOM 799 O O . GLN A 1 100 ? 10.398 -9.564 3.706 1.00 92.69 100 GLN A O 1
ATOM 804 N N . GLY A 1 101 ? 9.519 -11.480 2.924 1.00 92.12 101 GLY A N 1
ATOM 805 C CA . GLY A 1 101 ? 9.017 -10.915 1.671 1.00 92.12 101 GLY A CA 1
ATOM 806 C C . GLY A 1 101 ? 7.979 -9.814 1.903 1.00 92.12 101 GLY A C 1
ATOM 807 O O . GLY A 1 101 ? 8.136 -8.691 1.418 1.00 92.12 101 GLY A O 1
ATOM 808 N N . LEU A 1 102 ? 6.975 -10.087 2.738 1.00 92.88 102 LEU A N 1
ATOM 809 C CA . LEU A 1 102 ? 5.933 -9.121 3.094 1.00 92.88 102 LEU A CA 1
ATOM 810 C C . LEU A 1 102 ? 6.470 -7.954 3.931 1.00 92.88 102 LEU A C 1
ATOM 812 O O . LEU A 1 102 ? 5.981 -6.833 3.785 1.00 92.88 102 LEU A O 1
ATOM 816 N N . SER A 1 103 ? 7.503 -8.177 4.750 1.00 90.12 103 SER A N 1
ATOM 817 C CA . SER A 1 103 ? 8.173 -7.109 5.506 1.00 90.12 103 SER A CA 1
ATOM 818 C C . SER A 1 103 ? 8.967 -6.152 4.617 1.00 90.12 103 SER A C 1
ATOM 820 O O . SER A 1 103 ? 9.082 -4.977 4.953 1.00 90.12 103 SER A O 1
ATOM 822 N N . HIS A 1 104 ? 9.485 -6.617 3.478 1.00 85.50 104 HIS A N 1
ATOM 823 C CA . HIS A 1 104 ? 10.141 -5.751 2.495 1.00 85.50 104 HIS A CA 1
ATOM 824 C C . HIS A 1 104 ? 9.154 -5.080 1.529 1.00 85.50 104 HIS A C 1
ATOM 826 O O . HIS A 1 104 ? 9.426 -3.978 1.058 1.00 85.50 104 HIS A O 1
ATOM 832 N N . GLY A 1 105 ? 8.026 -5.727 1.221 1.00 84.31 105 GLY A N 1
ATOM 833 C CA . GLY A 1 105 ? 7.038 -5.219 0.265 1.00 84.31 105 GLY A CA 1
ATOM 834 C C . GLY A 1 105 ? 5.868 -4.476 0.913 1.00 84.31 105 GLY A C 1
ATOM 835 O O . GLY A 1 105 ? 5.738 -3.258 0.804 1.00 84.31 105 GLY A O 1
ATOM 836 N N . LEU A 1 106 ? 4.978 -5.215 1.573 1.00 87.75 106 LEU A N 1
ATOM 837 C CA . LEU A 1 106 ? 3.686 -4.707 2.040 1.00 87.75 106 LEU A CA 1
ATOM 838 C C . LEU A 1 106 ? 3.788 -3.893 3.340 1.00 87.75 106 LEU A C 1
ATOM 840 O O . LEU A 1 106 ? 3.098 -2.885 3.496 1.00 87.75 106 LEU A O 1
ATOM 844 N N . LEU A 1 107 ? 4.639 -4.303 4.281 1.00 89.81 107 LEU A N 1
ATOM 845 C CA . LEU A 1 107 ? 4.755 -3.648 5.587 1.00 89.81 107 LEU A CA 1
ATOM 846 C C . LEU A 1 107 ? 5.172 -2.166 5.502 1.00 89.81 107 LEU A C 1
ATOM 848 O O . LEU A 1 107 ? 4.532 -1.348 6.173 1.00 89.81 107 LEU A O 1
ATOM 852 N N . PRO A 1 108 ? 6.175 -1.767 4.688 1.00 85.50 108 PRO A N 1
ATOM 853 C CA . PRO A 1 108 ? 6.555 -0.365 4.559 1.00 85.50 108 PRO A CA 1
ATOM 854 C C . PRO A 1 108 ? 5.402 0.488 4.033 1.00 85.50 108 PRO A C 1
ATOM 856 O O . PRO A 1 108 ? 5.185 1.587 4.540 1.00 85.50 108 PRO A O 1
ATOM 859 N N . LEU A 1 109 ? 4.605 -0.031 3.090 1.00 84.62 109 LEU A N 1
ATOM 860 C CA . LEU A 1 109 ? 3.387 0.630 2.619 1.00 84.62 109 LEU A CA 1
ATOM 861 C C . LEU A 1 109 ? 2.390 0.825 3.772 1.00 84.62 109 LEU A C 1
ATOM 863 O O . LEU A 1 109 ? 1.943 1.948 4.001 1.00 84.62 109 LEU A O 1
ATOM 867 N N . LEU A 1 110 ? 2.062 -0.235 4.518 1.00 87.06 110 LEU A N 1
ATOM 868 C CA . LEU A 1 110 ? 1.111 -0.156 5.635 1.00 87.06 110 LEU A CA 1
ATOM 869 C C . LEU A 1 110 ? 1.559 0.837 6.721 1.00 87.06 110 LEU A C 1
ATOM 871 O O . LEU A 1 110 ? 0.722 1.479 7.353 1.00 87.06 110 LEU A O 1
ATOM 875 N N . ASN A 1 111 ? 2.868 0.972 6.944 1.00 87.06 111 ASN A N 1
ATOM 876 C CA . ASN A 1 111 ? 3.431 1.886 7.937 1.00 87.06 111 ASN A CA 1
ATOM 877 C C . ASN A 1 111 ? 3.567 3.339 7.435 1.00 87.06 111 ASN A C 1
ATOM 879 O O . ASN A 1 111 ? 3.582 4.254 8.260 1.00 87.06 111 ASN A O 1
ATOM 883 N N . SER A 1 112 ? 3.634 3.576 6.121 1.00 77.75 112 SER A N 1
ATOM 884 C CA . SER A 1 112 ? 3.895 4.908 5.545 1.00 77.75 112 SER A CA 1
ATOM 885 C C . SER A 1 112 ? 2.681 5.584 4.900 1.00 77.75 112 SER A C 1
ATOM 887 O O . SER A 1 112 ? 2.671 6.808 4.772 1.00 77.75 112 SER A O 1
ATOM 889 N N . VAL A 1 113 ? 1.647 4.835 4.500 1.00 78.75 113 VAL A N 1
ATOM 890 C CA . VAL A 1 113 ? 0.567 5.354 3.643 1.00 78.75 113 VAL A CA 1
ATOM 891 C C . VAL A 1 113 ? -0.795 5.181 4.288 1.00 78.75 113 VAL A C 1
ATOM 893 O O . VAL A 1 113 ? -1.246 4.068 4.531 1.00 78.75 113 VAL A O 1
ATOM 896 N N . GLN A 1 114 ? -1.532 6.284 4.430 1.00 79.12 114 GLN A N 1
ATOM 897 C CA . GLN A 1 114 ? -2.941 6.220 4.798 1.00 79.12 114 GLN A CA 1
ATOM 898 C C . GLN A 1 114 ? -3.819 5.949 3.561 1.00 79.12 114 GLN A C 1
ATOM 900 O O . GLN A 1 114 ? -4.112 6.853 2.771 1.00 79.12 114 GLN A O 1
ATOM 905 N N . LEU A 1 115 ? -4.307 4.709 3.413 1.00 79.62 115 LEU A N 1
ATOM 906 C CA . LEU A 1 115 ? -5.158 4.320 2.268 1.00 79.62 115 LEU A CA 1
ATOM 907 C C . LEU A 1 115 ? -6.510 5.060 2.242 1.00 79.62 115 LEU A C 1
ATOM 909 O O . LEU A 1 115 ? -7.097 5.277 1.180 1.00 79.62 115 LEU A O 1
ATOM 913 N N . ALA A 1 116 ? -7.027 5.454 3.410 1.00 80.12 116 ALA A N 1
ATOM 914 C CA . ALA A 1 116 ? -8.245 6.248 3.534 1.00 80.12 116 ALA A CA 1
ATOM 915 C C . ALA A 1 116 ? -8.251 7.076 4.824 1.00 80.12 116 ALA A C 1
ATOM 917 O O . ALA A 1 116 ? -7.945 6.558 5.895 1.00 80.12 116 ALA A O 1
ATOM 918 N N . LYS A 1 117 ? -8.723 8.327 4.741 1.00 76.44 117 LYS A N 1
ATOM 919 C CA . LYS A 1 117 ? -8.789 9.283 5.866 1.00 76.44 117 LYS A CA 1
ATOM 920 C C . LYS A 1 117 ? -9.447 8.743 7.146 1.00 76.44 117 LYS A C 1
ATOM 922 O O . LYS A 1 117 ? -9.055 9.116 8.242 1.00 76.44 117 LYS A O 1
ATOM 927 N N . LYS A 1 118 ? -10.485 7.910 7.015 1.00 81.38 118 LYS A N 1
ATOM 928 C CA . LYS A 1 118 ? -11.228 7.316 8.146 1.00 81.38 118 LYS A CA 1
ATOM 929 C C . LYS A 1 118 ? -10.927 5.822 8.333 1.00 81.38 118 LYS A C 1
ATOM 931 O O . LYS A 1 118 ? -11.758 5.118 8.902 1.00 81.38 118 LYS A O 1
ATOM 936 N N . GLY A 1 119 ? -9.820 5.325 7.781 1.00 84.06 119 GLY A N 1
ATOM 937 C CA . GLY A 1 119 ? -9.531 3.895 7.681 1.00 84.06 119 GLY A CA 1
ATOM 938 C C . GLY A 1 119 ? -10.451 3.157 6.701 1.00 84.06 119 GLY A C 1
ATOM 939 O O . GLY A 1 119 ? -11.467 3.685 6.228 1.00 84.06 119 GLY A O 1
ATOM 940 N N . ILE A 1 120 ? -10.087 1.920 6.377 1.00 85.50 120 ILE A N 1
ATOM 941 C CA . ILE A 1 120 ? -10.844 1.039 5.476 1.00 85.50 120 ILE A CA 1
ATOM 942 C C . ILE A 1 120 ? -11.625 -0.013 6.277 1.00 85.50 120 ILE A C 1
ATOM 944 O O . ILE A 1 120 ? -11.319 -0.271 7.437 1.00 85.50 120 ILE A O 1
ATOM 948 N N . SER A 1 121 ? -12.685 -0.585 5.699 1.00 84.50 121 SER A N 1
ATOM 949 C CA . SER A 1 121 ? -13.310 -1.787 6.285 1.00 84.50 121 SER A CA 1
ATOM 950 C C . SER A 1 121 ? -12.343 -2.971 6.183 1.00 84.50 121 SER A C 1
ATOM 952 O O . SER A 1 121 ? -11.465 -2.919 5.328 1.00 84.50 121 SER A O 1
ATOM 954 N N . ALA A 1 122 ? -12.536 -4.027 6.983 1.00 87.38 122 ALA A N 1
ATOM 955 C CA . ALA A 1 122 ? -11.772 -5.276 6.881 1.00 87.38 122 ALA A CA 1
ATOM 956 C C . ALA A 1 122 ? -11.743 -5.797 5.428 1.00 87.38 122 ALA A C 1
ATOM 958 O O . ALA A 1 122 ? -12.803 -6.187 4.920 1.00 87.38 122 ALA A O 1
ATOM 959 N N . PRO A 1 123 ? -10.595 -5.737 4.726 1.00 86.12 123 PRO A N 1
ATOM 960 C CA . PRO A 1 123 ? -10.509 -6.224 3.358 1.00 86.12 123 PRO A CA 1
ATOM 961 C C . PRO A 1 123 ? -10.395 -7.749 3.353 1.00 86.12 123 PRO A C 1
ATOM 963 O O . PRO A 1 123 ? -9.457 -8.298 3.905 1.00 86.12 123 PRO A O 1
ATOM 966 N N . LYS A 1 124 ? -11.292 -8.461 2.674 1.00 85.62 124 LYS A N 1
ATOM 967 C CA . LYS A 1 124 ? -11.058 -9.895 2.462 1.00 85.62 124 LYS A CA 1
ATOM 968 C C . LYS A 1 124 ? -9.801 -10.090 1.615 1.00 85.62 124 LYS A C 1
ATOM 970 O O . LYS A 1 124 ? -9.683 -9.473 0.553 1.00 85.62 124 LYS A O 1
ATOM 975 N N . VAL A 1 125 ? -8.877 -10.917 2.095 1.00 86.38 125 VAL A N 1
ATOM 976 C CA . VAL A 1 125 ? -7.574 -11.162 1.457 1.00 86.38 125 VAL A CA 1
ATOM 977 C C . VAL A 1 125 ? -7.420 -12.638 1.089 1.00 86.38 125 VAL A C 1
ATOM 979 O O . VAL A 1 125 ? -7.696 -13.495 1.932 1.00 86.38 125 VAL A O 1
ATOM 982 N N . PRO A 1 126 ? -6.987 -12.952 -0.145 1.00 90.44 126 PRO A N 1
ATOM 983 C CA . PRO A 1 126 ? -6.694 -14.325 -0.528 1.00 90.44 126 PRO A CA 1
ATOM 984 C C . PRO A 1 126 ? -5.368 -14.777 0.091 1.00 90.44 126 PRO A C 1
ATOM 986 O O . PRO A 1 126 ? -4.400 -14.013 0.126 1.00 90.44 126 PRO A O 1
ATOM 989 N N . ILE A 1 127 ? -5.312 -16.027 0.549 1.00 93.19 127 ILE A N 1
ATOM 990 C CA . ILE A 1 127 ? -4.129 -16.584 1.212 1.00 93.19 127 ILE A CA 1
ATOM 991 C C . ILE A 1 127 ? -3.373 -17.527 0.280 1.00 93.19 127 ILE A C 1
ATOM 993 O O . ILE A 1 127 ? -3.877 -18.588 -0.079 1.00 93.19 127 ILE A O 1
ATOM 997 N N . VAL A 1 128 ? -2.154 -17.126 -0.095 1.00 93.88 128 VAL A N 1
ATOM 998 C CA . VAL A 1 128 ? -1.243 -17.910 -0.952 1.00 93.88 128 VAL A CA 1
ATOM 999 C C . VAL A 1 128 ? -0.342 -18.833 -0.133 1.00 93.88 128 VAL A C 1
ATOM 1001 O O . VAL A 1 128 ? -0.049 -19.937 -0.572 1.00 93.88 128 VAL A O 1
ATOM 1004 N N . THR A 1 129 ? 0.067 -18.399 1.062 1.00 95.25 129 THR A N 1
ATOM 1005 C CA . THR A 1 129 ? 0.943 -19.155 1.972 1.00 95.25 129 THR A CA 1
ATOM 1006 C C . THR A 1 129 ? 0.467 -18.995 3.416 1.00 95.25 129 THR A C 1
ATOM 1008 O O . THR A 1 129 ? -0.219 -18.024 3.759 1.00 95.25 129 THR A O 1
ATOM 1011 N N . LEU A 1 130 ? 0.829 -19.933 4.295 1.00 93.75 130 LEU A N 1
ATOM 1012 C CA . LEU A 1 130 ? 0.462 -19.852 5.716 1.00 93.75 130 LEU A CA 1
ATOM 1013 C C . LEU A 1 130 ? 1.225 -18.748 6.467 1.00 93.75 130 LEU A C 1
ATOM 1015 O O . LEU A 1 130 ? 0.702 -18.198 7.435 1.00 93.75 130 LEU A O 1
ATOM 1019 N N . GLU A 1 131 ? 2.415 -18.366 6.001 1.00 94.19 131 GLU A N 1
ATOM 1020 C CA . GLU A 1 131 ? 3.114 -17.194 6.539 1.00 94.19 131 GLU A CA 1
ATOM 1021 C C . GLU A 1 131 ? 2.373 -15.894 6.205 1.00 94.19 131 GLU A C 1
ATOM 1023 O O . GLU A 1 131 ? 2.200 -15.043 7.080 1.00 94.19 131 GLU A O 1
ATOM 1028 N N . ALA A 1 132 ? 1.837 -15.757 4.985 1.00 94.69 132 ALA A N 1
ATOM 1029 C CA . ALA A 1 132 ? 1.013 -14.606 4.623 1.00 94.69 132 ALA A CA 1
ATOM 1030 C C . ALA A 1 132 ? -0.268 -14.522 5.460 1.00 94.69 132 ALA A C 1
ATOM 1032 O O . ALA A 1 132 ? -0.664 -13.429 5.872 1.00 94.69 132 ALA A O 1
ATOM 1033 N N . ARG A 1 133 ? -0.896 -15.669 5.755 1.00 95.25 133 ARG A N 1
ATOM 1034 C CA . ARG A 1 133 ? -2.025 -15.759 6.696 1.00 95.25 133 ARG A CA 1
ATOM 1035 C C . ARG A 1 133 ? -1.653 -15.169 8.049 1.00 95.25 133 ARG A C 1
ATOM 1037 O O . ARG A 1 133 ? -2.395 -14.330 8.550 1.00 95.25 133 ARG A O 1
ATOM 1044 N N . ASP A 1 134 ? -0.530 -15.586 8.630 1.00 96.06 134 ASP A N 1
ATOM 1045 C CA . ASP A 1 134 ? -0.124 -15.134 9.963 1.00 96.06 134 ASP A CA 1
ATOM 1046 C C . ASP A 1 134 ? 0.303 -13.659 9.970 1.00 96.06 134 ASP A C 1
ATOM 1048 O O . ASP A 1 134 ? -0.099 -12.919 10.868 1.00 96.06 134 ASP A O 1
ATOM 1052 N N . PHE A 1 135 ? 0.994 -13.181 8.931 1.00 96.06 135 PHE A N 1
ATOM 1053 C CA . PHE A 1 135 ? 1.301 -11.756 8.768 1.00 96.06 135 PHE A CA 1
ATOM 1054 C C . PHE A 1 135 ? 0.027 -10.895 8.712 1.00 96.06 135 PHE A C 1
ATOM 1056 O O . PHE A 1 135 ? -0.095 -9.898 9.429 1.00 96.06 135 PHE A O 1
ATOM 1063 N N . LEU A 1 136 ? -0.951 -11.279 7.883 1.00 95.06 136 LEU A N 1
ATOM 1064 C CA . LEU A 1 136 ? -2.202 -10.530 7.734 1.00 95.06 136 LEU A CA 1
ATOM 1065 C C . LEU A 1 136 ? -3.066 -10.633 8.995 1.00 95.06 136 LEU A C 1
ATOM 1067 O O . LEU A 1 136 ? -3.604 -9.622 9.442 1.00 95.06 136 LEU A O 1
ATOM 1071 N N . ALA A 1 137 ? -3.156 -11.813 9.614 1.00 96.56 137 ALA A N 1
ATOM 1072 C CA . ALA A 1 137 ? -3.834 -12.002 10.894 1.00 96.56 137 ALA A CA 1
ATOM 1073 C C . ALA A 1 137 ? -3.217 -11.117 11.989 1.00 96.56 137 ALA A C 1
ATOM 1075 O O . ALA A 1 137 ? -3.943 -10.453 12.729 1.00 96.56 137 ALA A O 1
ATOM 1076 N N . ALA A 1 138 ? -1.888 -11.021 12.054 1.00 97.44 138 ALA A N 1
ATOM 1077 C CA . ALA A 1 138 ? -1.212 -10.118 12.977 1.00 97.44 138 ALA A CA 1
ATOM 1078 C C . ALA A 1 138 ? -1.551 -8.645 12.706 1.00 97.44 138 ALA A C 1
ATOM 1080 O O . ALA A 1 138 ? -1.782 -7.897 13.655 1.00 97.44 138 ALA A O 1
ATOM 1081 N N . TRP A 1 139 ? -1.664 -8.229 11.442 1.00 96.19 139 TRP A N 1
ATOM 1082 C CA . TRP A 1 139 ? -2.105 -6.874 11.095 1.00 96.19 139 TRP A CA 1
ATOM 1083 C C . TRP A 1 139 ? -3.543 -6.583 11.562 1.00 96.19 139 TRP A C 1
ATOM 1085 O O . TRP A 1 139 ? -3.802 -5.522 12.145 1.00 96.19 139 TRP A O 1
ATOM 1095 N N . TYR A 1 140 ? -4.476 -7.524 11.368 1.00 96.56 140 TYR A N 1
ATOM 1096 C CA . TYR A 1 140 ? -5.844 -7.414 11.893 1.00 96.56 140 TYR A CA 1
ATOM 1097 C C . TYR A 1 140 ? -5.856 -7.312 13.416 1.00 96.56 140 TYR A C 1
ATOM 1099 O O . TYR A 1 140 ? -6.494 -6.415 13.972 1.00 96.56 140 TYR A O 1
ATOM 1107 N N . LEU A 1 141 ? -5.108 -8.189 14.089 1.00 97.12 141 LEU A N 1
ATOM 1108 C CA . LEU A 1 141 ? -4.992 -8.189 15.540 1.00 97.12 141 LEU A CA 1
ATOM 1109 C C . LEU A 1 141 ? -4.391 -6.878 16.061 1.00 97.12 141 LEU A C 1
ATOM 1111 O O . LEU A 1 141 ? -4.920 -6.308 17.010 1.00 97.12 141 LEU A O 1
ATOM 1115 N N . ALA A 1 142 ? -3.354 -6.342 15.414 1.00 96.75 142 ALA A N 1
ATOM 1116 C CA . ALA A 1 142 ? -2.736 -5.074 15.797 1.00 96.75 142 ALA A CA 1
ATOM 1117 C C . ALA A 1 142 ? -3.727 -3.893 15.722 1.00 96.75 142 ALA A C 1
ATOM 1119 O O . ALA A 1 142 ? -3.714 -3.012 16.581 1.00 96.75 142 ALA A O 1
ATOM 1120 N N . ASN A 1 143 ? -4.636 -3.895 14.738 1.00 95.69 143 ASN A N 1
ATOM 1121 C CA . ASN A 1 143 ? -5.714 -2.903 14.649 1.00 95.69 143 ASN A CA 1
ATOM 1122 C C . ASN A 1 143 ? -6.784 -3.094 15.738 1.00 95.69 143 ASN A C 1
ATOM 1124 O O . ASN A 1 143 ? -7.345 -2.114 16.220 1.00 95.69 143 ASN A O 1
ATOM 1128 N N . LEU A 1 144 ? -7.086 -4.331 16.144 1.00 95.19 144 LEU A N 1
ATOM 1129 C CA . LEU A 1 144 ? -8.001 -4.585 17.263 1.00 95.19 144 LEU A CA 1
ATOM 1130 C C . LEU A 1 144 ? -7.373 -4.169 18.599 1.00 95.19 144 LEU A C 1
ATOM 1132 O O . LEU A 1 144 ? -8.032 -3.519 19.406 1.00 95.19 144 LEU A O 1
ATOM 1136 N N . LEU A 1 145 ? -6.094 -4.473 18.820 1.00 94.94 145 LEU A N 1
ATOM 1137 C CA . LEU A 1 145 ? -5.372 -4.087 20.033 1.00 94.94 145 LEU A CA 1
ATOM 1138 C C . LEU A 1 145 ? -5.215 -2.564 20.161 1.00 94.94 145 LEU A C 1
ATOM 1140 O O . LEU A 1 145 ? -5.265 -2.060 21.277 1.00 94.94 145 LEU A O 1
ATOM 1144 N N . SER A 1 146 ? -5.162 -1.806 19.060 1.00 92.81 146 SER A N 1
ATOM 1145 C CA . SER A 1 146 ? -5.176 -0.333 19.129 1.00 92.81 146 SER A CA 1
ATOM 1146 C C . SER A 1 146 ? -6.497 0.237 19.679 1.00 92.81 146 SER A C 1
ATOM 1148 O O . SER A 1 146 ? -6.534 1.349 20.213 1.00 92.81 146 SER A O 1
ATOM 1150 N N . VAL A 1 147 ? -7.600 -0.524 19.603 1.00 92.44 147 VAL A N 1
ATOM 1151 C CA . VAL A 1 147 ? -8.851 -0.196 20.309 1.00 92.44 147 VAL A CA 1
ATOM 1152 C C . VAL A 1 147 ? -8.668 -0.362 21.808 1.00 92.44 147 VAL A C 1
ATOM 1154 O O . VAL A 1 147 ? -9.033 0.545 22.550 1.00 92.44 147 VAL A O 1
ATOM 1157 N N . LYS A 1 148 ? -8.079 -1.480 22.244 1.00 92.69 148 LYS A N 1
ATOM 1158 C CA . LYS A 1 148 ? -7.772 -1.723 23.655 1.00 92.69 148 LYS A CA 1
ATOM 1159 C C . LYS A 1 148 ? -6.859 -0.637 24.216 1.00 92.69 148 LYS A C 1
ATOM 1161 O O . LYS A 1 148 ? -7.224 -0.009 25.198 1.00 92.69 148 LYS A O 1
ATOM 1166 N N . GLU A 1 149 ? -5.747 -0.344 23.543 1.00 92.06 149 GLU A N 1
ATOM 1167 C CA . GLU A 1 149 ? -4.807 0.715 23.938 1.00 92.06 149 GLU A CA 1
ATOM 1168 C C . GLU A 1 149 ? -5.518 2.071 24.101 1.00 92.06 149 GLU A C 1
ATOM 1170 O O . GLU A 1 149 ? -5.302 2.782 25.082 1.00 92.06 149 GLU A O 1
ATOM 1175 N N . ARG A 1 150 ? -6.428 2.419 23.178 1.00 91.44 150 ARG A N 1
ATOM 1176 C CA . ARG A 1 150 ? -7.235 3.647 23.265 1.00 91.44 150 ARG A CA 1
ATOM 1177 C C . ARG A 1 150 ? -8.197 3.641 24.457 1.00 91.44 150 ARG A C 1
ATOM 1179 O O . ARG A 1 150 ? -8.378 4.684 25.087 1.00 91.44 150 ARG A O 1
ATOM 1186 N N . LEU A 1 151 ? -8.844 2.510 24.735 1.00 91.81 151 LEU A N 1
ATOM 1187 C CA . LEU A 1 151 ? -9.747 2.366 25.879 1.00 91.81 151 LEU A CA 1
ATOM 1188 C C . LEU A 1 151 ? -8.972 2.438 27.198 1.00 91.81 151 LEU A C 1
ATOM 1190 O O . LEU A 1 151 ? -9.410 3.152 28.095 1.00 91.81 151 LEU A O 1
ATOM 1194 N N . ASP A 1 152 ? -7.818 1.777 27.290 1.00 92.75 152 ASP A N 1
ATOM 1195 C CA . ASP A 1 152 ? -6.939 1.787 28.464 1.00 92.75 152 ASP A CA 1
ATOM 1196 C C . ASP A 1 152 ? -6.395 3.197 28.729 1.00 92.75 152 ASP A C 1
ATOM 1198 O O . ASP A 1 152 ? -6.458 3.683 29.860 1.00 92.75 152 ASP A O 1
ATOM 1202 N N . TRP A 1 153 ? -5.959 3.908 27.681 1.00 92.75 153 TRP A N 1
ATOM 1203 C CA . TRP A 1 153 ? -5.550 5.312 27.783 1.00 92.75 153 TRP A CA 1
ATOM 1204 C C . TRP A 1 153 ? -6.686 6.202 28.305 1.00 92.75 153 TRP A C 1
ATOM 1206 O O . TRP A 1 153 ? -6.472 7.034 29.186 1.00 92.75 153 TRP A O 1
ATOM 1216 N N . ARG A 1 154 ? -7.922 6.009 27.816 1.00 91.44 154 ARG A N 1
ATOM 1217 C CA . ARG A 1 154 ? -9.078 6.774 28.308 1.00 91.44 154 ARG A CA 1
ATOM 1218 C C . ARG A 1 154 ? -9.399 6.442 29.768 1.00 91.44 154 ARG A C 1
ATOM 1220 O O . ARG A 1 154 ? -9.749 7.353 30.509 1.00 91.44 154 ARG A O 1
ATOM 1227 N N . THR A 1 155 ? -9.245 5.189 30.193 1.00 92.50 155 THR A N 1
ATOM 1228 C CA . THR A 1 155 ? -9.398 4.783 31.601 1.00 92.50 155 THR A CA 1
ATOM 1229 C C . THR A 1 155 ? -8.377 5.489 32.498 1.00 92.50 155 THR A C 1
ATOM 1231 O O . THR A 1 155 ? -8.747 6.020 33.542 1.00 92.50 155 THR A O 1
ATOM 1234 N N . GLN A 1 156 ? -7.111 5.565 32.076 1.00 93.38 156 GLN A N 1
ATOM 1235 C CA . GLN A 1 156 ? -6.071 6.301 32.807 1.00 93.38 156 GLN A CA 1
ATOM 1236 C C . GLN A 1 156 ? -6.374 7.805 32.883 1.00 93.38 156 GLN A C 1
ATOM 1238 O O . GLN A 1 156 ? -6.211 8.414 33.939 1.00 93.38 156 GLN A O 1
ATOM 1243 N N . GLU A 1 157 ? -6.854 8.399 31.789 1.00 92.31 157 GLU A N 1
ATOM 1244 C CA . GLU A 1 157 ? -7.248 9.812 31.740 1.00 92.31 157 GLU A CA 1
ATOM 1245 C C . GLU A 1 157 ? -8.437 10.110 32.667 1.00 92.31 157 GLU A C 1
ATOM 1247 O O . GLU A 1 157 ? -8.431 11.121 33.363 1.00 92.31 157 GLU A O 1
ATOM 1252 N N . ILE A 1 158 ? -9.434 9.218 32.718 1.00 93.06 158 ILE A N 1
ATOM 1253 C CA . ILE A 1 158 ? -10.564 9.304 33.657 1.00 93.06 158 ILE A CA 1
ATOM 1254 C C . ILE A 1 158 ? -10.048 9.272 35.099 1.00 93.06 158 ILE A C 1
ATOM 1256 O O . ILE A 1 158 ? -10.373 10.174 35.864 1.00 93.06 158 ILE A O 1
ATOM 1260 N N . ALA A 1 159 ? -9.184 8.314 35.444 1.00 92.88 159 ALA A N 1
ATOM 1261 C CA . ALA A 1 159 ? -8.609 8.211 36.787 1.00 92.88 159 ALA A CA 1
ATOM 1262 C C . ALA A 1 159 ? -7.757 9.439 37.169 1.00 92.88 159 ALA A C 1
ATOM 1264 O O . ALA A 1 159 ? -7.731 9.848 38.331 1.00 92.88 159 ALA A O 1
ATOM 1265 N N . ARG A 1 160 ? -7.060 10.057 36.202 1.00 92.38 160 ARG A N 1
ATOM 1266 C CA . ARG A 1 160 ? -6.335 11.319 36.429 1.00 92.38 160 ARG A CA 1
ATOM 1267 C C . ARG A 1 160 ? -7.304 12.468 36.712 1.00 92.38 160 ARG A C 1
ATOM 1269 O O . ARG A 1 160 ? -7.120 13.182 37.693 1.00 92.38 160 ARG A O 1
ATOM 1276 N N . LEU A 1 161 ? -8.341 12.618 35.887 1.00 90.56 161 LEU A N 1
ATOM 1277 C CA . LEU A 1 161 ? -9.363 13.655 36.048 1.00 90.56 161 LEU A CA 1
ATOM 1278 C C . LEU A 1 161 ? -10.150 13.500 37.358 1.00 90.56 161 LEU A C 1
ATOM 1280 O O . LEU A 1 161 ? -10.481 14.508 37.973 1.00 90.56 161 LEU A O 1
ATOM 1284 N N . GLU A 1 162 ? -10.412 12.273 37.816 1.00 91.69 162 GLU A N 1
ATOM 1285 C CA . GLU A 1 162 ? -11.016 12.002 39.132 1.00 91.69 162 GLU A CA 1
ATOM 1286 C C . GLU A 1 162 ? -10.177 12.602 40.261 1.00 91.69 162 GLU A C 1
ATOM 1288 O O . GLU A 1 162 ? -10.678 13.424 41.028 1.00 91.69 162 GLU A O 1
ATOM 1293 N N . LYS A 1 163 ? -8.874 12.293 40.288 1.00 91.75 163 LYS A N 1
ATOM 1294 C CA . LYS A 1 163 ? -7.941 12.849 41.280 1.00 91.75 163 LYS A CA 1
ATOM 1295 C C . LYS A 1 163 ? -7.847 14.375 41.205 1.00 91.75 163 LYS A C 1
ATOM 1297 O O . LYS A 1 163 ? -7.782 15.043 42.234 1.00 91.75 163 LYS A O 1
ATOM 1302 N N . GLU A 1 164 ? -7.852 14.946 39.999 1.00 88.88 164 GLU A N 1
ATOM 1303 C CA . GLU A 1 164 ? -7.841 16.402 39.811 1.00 88.88 164 GLU A CA 1
ATOM 1304 C C . GLU A 1 164 ? -9.125 17.064 40.345 1.00 88.88 164 GLU A C 1
ATOM 1306 O O . GLU A 1 164 ? -9.055 18.134 40.950 1.00 88.88 164 GLU A O 1
ATOM 1311 N N . VAL A 1 165 ? -10.298 16.452 40.150 1.00 88.88 165 VAL A N 1
ATOM 1312 C CA . VAL A 1 165 ? -11.590 16.956 40.658 1.00 88.88 165 VAL A CA 1
ATOM 1313 C C . VAL A 1 165 ? -11.684 16.849 42.183 1.00 88.88 165 VAL A C 1
ATOM 1315 O O . VAL A 1 165 ? -12.246 17.747 42.819 1.00 88.88 165 VAL A O 1
ATOM 1318 N N . GLU A 1 166 ? -11.134 15.785 42.767 1.00 87.19 166 GLU A N 1
ATOM 1319 C CA . GLU A 1 166 ? -11.045 15.589 44.220 1.00 87.19 166 GLU A CA 1
ATOM 1320 C C . GLU A 1 166 ? -10.107 16.608 44.882 1.00 87.19 166 GLU A C 1
ATOM 1322 O O . GLU A 1 166 ? -10.448 17.158 45.926 1.00 87.19 166 GLU A O 1
ATOM 1327 N N . GLY A 1 167 ? -8.967 16.915 44.252 1.00 82.88 167 GLY A N 1
ATOM 1328 C CA . GLY A 1 167 ? -7.972 17.864 44.766 1.00 82.88 167 GLY A CA 1
ATOM 1329 C C . GLY A 1 167 ? -8.256 19.347 44.486 1.00 82.88 167 GLY A C 1
ATOM 1330 O O . GLY A 1 167 ? -7.535 20.208 44.989 1.00 82.88 167 GLY A O 1
ATOM 1331 N N . THR A 1 168 ? -9.275 19.680 43.686 1.00 82.81 168 THR A N 1
ATOM 1332 C CA . THR A 1 168 ? -9.629 21.076 43.365 1.00 82.81 168 THR A CA 1
ATOM 1333 C C . THR A 1 168 ? -10.689 21.599 44.343 1.00 82.81 168 THR A C 1
ATOM 1335 O O . THR A 1 168 ? -11.746 20.988 44.493 1.00 82.81 168 THR A O 1
ATOM 1338 N N . ALA A 1 169 ? -10.454 22.762 44.963 1.00 78.44 169 ALA A N 1
ATOM 1339 C CA . ALA A 1 169 ? -11.437 23.429 45.826 1.00 78.44 169 ALA A CA 1
ATOM 1340 C C . ALA A 1 169 ? -12.733 23.785 45.068 1.00 78.44 169 ALA A C 1
ATOM 1342 O O . ALA A 1 169 ? -12.725 23.965 43.843 1.00 78.44 169 ALA A O 1
ATOM 1343 N N . GLU A 1 170 ? -13.858 23.896 45.786 1.00 75.81 170 GLU A N 1
ATOM 1344 C CA . GLU A 1 170 ? -15.155 24.246 45.192 1.00 75.81 170 GLU A CA 1
ATOM 1345 C C . GLU A 1 170 ? -15.082 25.567 44.425 1.00 75.81 170 GLU A C 1
ATOM 1347 O O . GLU A 1 170 ? -14.942 26.652 44.979 1.00 75.81 170 GLU A O 1
ATOM 1352 N N . SER A 1 171 ? -15.127 25.449 43.102 1.00 83.00 171 SER A N 1
ATOM 1353 C CA . SER A 1 171 ? -14.900 26.547 42.174 1.00 83.00 171 SER A CA 1
ATOM 1354 C C . SER A 1 171 ? -15.573 26.250 40.838 1.00 83.00 171 SER A C 1
ATOM 1356 O O . SER A 1 171 ? -15.896 25.103 40.506 1.00 83.00 171 SER A O 1
ATOM 1358 N N . ARG A 1 172 ? -15.729 27.290 40.012 1.00 80.62 172 ARG A N 1
ATOM 1359 C CA . ARG A 1 172 ? -16.189 27.155 38.620 1.00 80.62 172 ARG A CA 1
ATOM 1360 C C . ARG A 1 172 ? -15.295 26.203 37.808 1.00 80.62 172 ARG A C 1
ATOM 1362 O O . ARG A 1 172 ? -15.776 25.543 36.889 1.00 80.62 172 ARG A O 1
ATOM 1369 N N . GLU A 1 173 ? -14.015 26.110 38.168 1.00 82.75 173 GLU A N 1
ATOM 1370 C CA . GLU A 1 173 ? -13.049 25.193 37.565 1.00 82.75 173 GLU A CA 1
ATOM 1371 C C . GLU A 1 173 ? -13.332 23.730 37.933 1.00 82.75 173 GLU A C 1
ATOM 1373 O O . GLU A 1 173 ? -13.361 22.879 37.043 1.00 82.75 173 GLU A O 1
ATOM 1378 N N . ARG A 1 174 ? -13.650 23.441 39.204 1.00 85.25 174 ARG A N 1
ATOM 1379 C CA . ARG A 1 174 ? -14.064 22.100 39.657 1.00 85.25 174 ARG A CA 1
ATOM 1380 C C . ARG A 1 174 ? -15.311 21.613 38.918 1.00 85.25 174 ARG A C 1
ATOM 1382 O O . ARG A 1 174 ? -15.340 20.481 38.447 1.00 85.25 174 ARG A O 1
ATOM 1389 N N . VAL A 1 175 ? -16.309 22.485 38.735 1.00 86.31 175 VAL A N 1
ATOM 1390 C CA . VAL A 1 175 ? -17.534 22.164 37.974 1.00 86.31 175 VAL A CA 1
ATOM 1391 C C . VAL A 1 175 ? -17.220 21.849 36.507 1.00 86.31 175 VAL A C 1
ATOM 1393 O O . VAL A 1 175 ? -17.797 20.921 35.940 1.00 86.31 175 VAL A O 1
ATOM 1396 N N . LYS A 1 176 ? -16.299 22.594 35.878 1.00 88.62 176 LYS A N 1
ATOM 1397 C CA . LYS A 1 176 ? -15.871 22.329 34.496 1.00 88.62 176 LYS A CA 1
ATOM 1398 C C . LYS A 1 176 ? -15.165 20.972 34.383 1.00 88.62 176 LYS A C 1
ATOM 1400 O O . LYS A 1 176 ? -15.561 20.169 33.544 1.00 88.62 176 LYS A O 1
ATOM 1405 N N . LYS A 1 177 ? -14.201 20.691 35.266 1.00 87.62 177 LYS A N 1
ATOM 1406 C CA . LYS A 1 177 ? -13.479 19.407 35.311 1.00 87.62 177 LYS A CA 1
ATOM 1407 C C . LYS A 1 177 ? -14.416 18.226 35.584 1.00 87.62 177 LYS A C 1
ATOM 1409 O O . LYS A 1 177 ? -14.299 17.202 34.921 1.00 87.62 177 LYS A O 1
ATOM 1414 N N . ALA A 1 178 ? -15.393 18.381 36.479 1.00 88.25 178 ALA A N 1
ATOM 1415 C CA . ALA A 1 178 ? -16.395 17.351 36.759 1.00 88.25 178 ALA A CA 1
ATOM 1416 C C . ALA A 1 178 ? -17.295 17.058 35.543 1.00 88.25 178 ALA A C 1
ATOM 1418 O O . ALA A 1 178 ? -17.577 15.898 35.252 1.00 88.25 178 ALA A O 1
ATOM 1419 N N . ARG A 1 179 ? -17.702 18.088 34.784 1.00 91.19 179 ARG A N 1
ATOM 1420 C CA . ARG A 1 179 ? -18.437 17.899 33.518 1.00 91.19 179 ARG A CA 1
ATOM 1421 C C . ARG A 1 179 ? -17.593 17.191 32.462 1.00 91.19 179 ARG A C 1
ATOM 1423 O O . ARG A 1 179 ? -18.107 16.322 31.761 1.00 91.19 179 ARG A O 1
ATOM 1430 N N . ASP A 1 180 ? -16.319 17.558 32.345 1.00 90.44 180 ASP A N 1
ATOM 1431 C CA . ASP A 1 180 ? -15.394 16.909 31.415 1.00 90.44 180 ASP A CA 1
ATOM 1432 C C . ASP A 1 180 ? -15.168 15.437 31.801 1.00 90.44 180 ASP A C 1
ATOM 1434 O O . ASP A 1 180 ? -15.219 14.570 30.929 1.00 90.44 180 ASP A O 1
ATOM 1438 N N . LEU A 1 181 ? -15.012 15.133 33.095 1.00 91.69 181 LEU A N 1
ATOM 1439 C CA . LEU A 1 181 ? -14.920 13.771 33.628 1.00 91.69 181 LEU A CA 1
ATOM 1440 C C . LEU A 1 181 ? -16.164 12.939 33.291 1.00 91.69 181 LEU A C 1
ATOM 1442 O O . LEU A 1 181 ? -16.040 11.848 32.733 1.00 91.69 181 LEU A O 1
ATOM 1446 N N . GLU A 1 182 ? -17.354 13.464 33.585 1.00 92.81 182 GLU A N 1
ATOM 1447 C CA . GLU A 1 182 ? -18.623 12.783 33.311 1.00 92.81 182 GLU A CA 1
ATOM 1448 C C . GLU A 1 182 ? -18.783 12.494 31.814 1.00 92.81 182 GLU A C 1
ATOM 1450 O O . GLU A 1 182 ? -19.079 11.370 31.409 1.00 92.81 182 GLU A O 1
ATOM 1455 N N . LYS A 1 183 ? -18.466 13.475 30.962 1.00 93.25 183 LYS A N 1
ATOM 1456 C CA . LYS A 1 183 ? -18.463 13.288 29.509 1.00 93.25 183 LYS A CA 1
ATOM 1457 C C . LYS A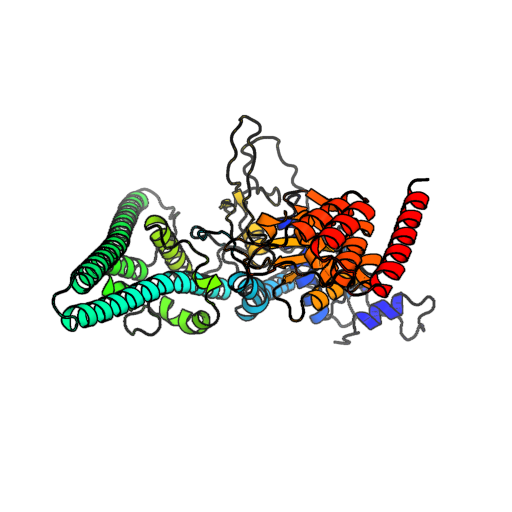 1 183 ? -17.512 12.166 29.081 1.00 93.25 183 LYS A C 1
ATOM 1459 O O . LYS A 1 183 ? -17.877 11.344 28.243 1.00 93.25 183 LYS A O 1
ATOM 1464 N N . ARG A 1 184 ? -16.306 12.096 29.656 1.00 91.25 184 ARG A N 1
ATOM 1465 C CA . ARG A 1 184 ? -15.326 11.042 29.338 1.00 91.25 184 ARG A CA 1
ATOM 1466 C C . ARG A 1 184 ? -15.789 9.657 29.788 1.00 91.25 184 ARG A C 1
ATOM 1468 O O . ARG A 1 184 ? -15.591 8.709 29.027 1.00 91.25 184 ARG A O 1
ATOM 1475 N N . LYS A 1 185 ? -16.417 9.540 30.965 1.00 92.38 185 LYS A N 1
ATOM 1476 C CA . LYS A 1 185 ? -17.026 8.287 31.448 1.00 92.38 185 LYS A CA 1
ATOM 1477 C C . LYS A 1 185 ? -18.131 7.814 30.507 1.00 92.38 185 LYS A C 1
ATOM 1479 O O . LYS A 1 185 ? -18.081 6.679 30.036 1.00 92.38 185 LYS A O 1
ATOM 1484 N N . GLN A 1 186 ? -19.044 8.711 30.133 1.00 93.38 186 GLN A N 1
ATOM 1485 C CA . GLN A 1 186 ? -20.114 8.406 29.182 1.00 93.38 186 GLN A CA 1
ATOM 1486 C C . GLN A 1 186 ? -19.575 7.983 27.811 1.00 93.38 186 GLN A C 1
ATOM 1488 O O . GLN A 1 186 ? -20.083 7.036 27.215 1.00 93.38 186 GLN A O 1
ATOM 1493 N N . ASP A 1 187 ? -18.549 8.660 27.290 1.00 90.69 187 ASP A N 1
ATOM 1494 C CA . ASP A 1 187 ? -17.939 8.304 26.004 1.00 90.69 187 ASP A CA 1
ATOM 1495 C C . ASP A 1 187 ? -17.257 6.920 26.055 1.00 90.69 187 ASP A C 1
ATOM 1497 O O . ASP A 1 187 ? -17.340 6.160 25.086 1.00 90.69 187 ASP A O 1
ATOM 1501 N N . GLN A 1 188 ? -16.622 6.567 27.182 1.00 91.81 188 GLN A N 1
ATOM 1502 C CA . GLN A 1 188 ? -16.023 5.246 27.415 1.00 91.81 188 GLN A CA 1
ATOM 1503 C C . GLN A 1 188 ? -17.087 4.143 27.428 1.00 91.81 188 GLN A C 1
ATOM 1505 O O . GLN A 1 188 ? -16.971 3.170 26.681 1.00 91.81 188 GLN A O 1
ATOM 1510 N N . GLU A 1 189 ? -18.137 4.314 28.230 1.00 91.56 189 GLU A N 1
ATOM 1511 C CA . GLU A 1 189 ? -19.217 3.336 28.379 1.00 91.56 189 GLU A CA 1
ATOM 1512 C C . GLU A 1 189 ? -19.995 3.143 27.070 1.00 91.56 189 GLU A C 1
ATOM 1514 O O . GLU A 1 189 ? -20.245 2.009 26.650 1.00 91.56 189 GLU A O 1
ATOM 1519 N N . LYS A 1 190 ? -20.305 4.240 26.362 1.00 91.81 190 LYS A N 1
ATOM 1520 C CA . LYS A 1 190 ? -20.936 4.196 25.032 1.00 91.81 190 LYS A CA 1
ATOM 1521 C C . LYS A 1 190 ? -20.087 3.415 24.038 1.00 91.81 190 LYS A C 1
ATOM 1523 O O . LYS A 1 190 ? -20.619 2.632 23.251 1.00 91.81 190 LYS A O 1
ATOM 1528 N N . GLU A 1 191 ? -18.774 3.633 24.035 1.00 90.12 191 GLU A N 1
ATOM 1529 C CA . GLU A 1 191 ? -17.879 2.950 23.107 1.00 90.12 191 GLU A CA 1
ATOM 1530 C C . GLU A 1 191 ? -17.750 1.450 23.422 1.00 90.12 191 GLU A C 1
ATOM 1532 O O . GLU A 1 191 ? -17.810 0.646 22.489 1.00 90.12 191 GLU A O 1
ATOM 1537 N N . GLN A 1 192 ? -17.649 1.066 24.698 1.00 89.75 192 GLN A N 1
ATOM 1538 C CA . GLN A 1 192 ? -17.619 -0.339 25.126 1.00 89.75 192 GLN A CA 1
ATOM 1539 C C . GLN A 1 192 ? -18.939 -1.060 24.819 1.00 89.75 192 GLN A C 1
ATOM 1541 O O . GLN A 1 192 ? -18.930 -2.102 24.161 1.00 89.75 192 GLN A O 1
ATOM 1546 N N . SER A 1 193 ? -20.075 -0.463 25.196 1.00 89.12 193 SER A N 1
ATOM 1547 C CA . SER A 1 193 ? -21.416 -1.018 24.953 1.00 89.12 193 SER A CA 1
ATOM 1548 C C . SER A 1 193 ? -21.693 -1.218 23.464 1.00 89.12 193 SER A C 1
ATOM 1550 O O . SER A 1 193 ? -22.277 -2.221 23.056 1.00 89.12 193 SER A O 1
ATOM 1552 N N . LYS A 1 194 ? -21.216 -0.293 22.622 1.00 92.00 194 LYS A N 1
ATOM 1553 C CA . LYS A 1 194 ? -21.291 -0.405 21.161 1.00 92.00 194 LYS A CA 1
ATOM 1554 C C . LYS A 1 194 ? -20.553 -1.643 20.641 1.00 92.00 194 LYS A C 1
ATOM 1556 O O . LYS A 1 194 ? -21.082 -2.319 19.764 1.00 92.00 194 LYS A O 1
ATOM 1561 N N . TYR A 1 195 ? -19.345 -1.938 21.128 1.00 89.50 195 TYR A N 1
ATOM 1562 C CA . TYR A 1 195 ? -18.604 -3.122 20.676 1.00 89.50 195 TYR A CA 1
ATOM 1563 C C . TYR A 1 195 ? -19.214 -4.418 21.215 1.00 89.50 195 TYR A C 1
ATOM 1565 O O . TYR A 1 195 ? -19.431 -5.337 20.429 1.00 89.50 195 TYR A O 1
ATOM 1573 N N . ALA A 1 196 ? -19.562 -4.469 22.504 1.00 87.25 196 ALA A N 1
ATOM 1574 C CA . ALA A 1 196 ? -20.215 -5.630 23.112 1.00 87.25 196 ALA A CA 1
ATOM 1575 C C . ALA A 1 196 ? -21.550 -5.966 22.420 1.00 87.25 196 ALA A C 1
ATOM 1577 O O . ALA A 1 196 ? -21.802 -7.115 22.057 1.00 87.25 196 ALA A O 1
ATOM 1578 N N . GLY A 1 197 ? -22.376 -4.951 22.136 1.00 88.19 197 GLY A N 1
ATOM 1579 C CA . GLY A 1 197 ? -23.645 -5.128 21.430 1.00 88.19 197 GLY A CA 1
ATOM 1580 C C . GLY A 1 197 ? -23.483 -5.674 20.007 1.00 88.19 197 GLY A C 1
ATOM 1581 O O . GLY A 1 197 ? -24.255 -6.533 19.586 1.00 88.19 197 GLY A O 1
ATOM 1582 N N . GLU A 1 198 ? -22.471 -5.223 19.261 1.00 90.25 198 GLU A N 1
ATOM 1583 C CA . GLU A 1 198 ? -22.193 -5.748 17.917 1.00 90.25 198 GLU A CA 1
ATOM 1584 C C . GLU A 1 198 ? -21.589 -7.162 17.952 1.00 90.25 198 GLU A C 1
ATOM 1586 O O . GLU A 1 198 ? -21.908 -7.974 17.082 1.00 90.25 198 GLU A O 1
ATOM 1591 N N . LEU A 1 199 ? -20.769 -7.487 18.960 1.00 88.44 199 LEU A N 1
ATOM 1592 C CA . LEU A 1 199 ? -20.255 -8.845 19.178 1.00 88.44 199 LEU A CA 1
ATOM 1593 C C . LEU A 1 199 ? -21.392 -9.831 19.455 1.00 88.44 199 LEU A C 1
ATOM 1595 O O . LEU A 1 199 ? -21.450 -10.878 18.812 1.00 88.44 199 LEU A O 1
ATOM 1599 N N . LYS A 1 200 ? -22.342 -9.458 20.323 1.00 88.06 200 LYS A N 1
ATOM 1600 C CA . LYS A 1 200 ? -23.529 -10.270 20.618 1.00 88.06 200 LYS A CA 1
ATOM 1601 C C . LYS A 1 200 ? -24.362 -10.547 19.364 1.00 88.06 200 LYS A C 1
ATOM 1603 O O . LYS A 1 200 ? -24.634 -11.700 19.053 1.00 88.06 200 LYS A O 1
ATOM 1608 N N . LYS A 1 201 ? -24.663 -9.510 18.570 1.00 88.81 201 LYS A N 1
ATOM 1609 C CA . LYS A 1 201 ? -25.371 -9.671 17.284 1.00 88.81 201 LYS A CA 1
ATOM 1610 C C . LYS A 1 201 ? -24.654 -10.636 16.338 1.00 88.81 201 LYS A C 1
ATOM 1612 O O . LYS A 1 201 ? -25.300 -11.429 15.658 1.00 88.81 201 LYS A O 1
ATOM 1617 N N . LYS A 1 202 ? -23.322 -10.551 16.261 1.00 86.31 202 LYS A N 1
ATOM 1618 C CA . LYS A 1 202 ? -22.518 -11.411 15.383 1.00 86.31 202 LYS A CA 1
ATOM 1619 C C . LYS A 1 202 ? -22.502 -12.862 15.867 1.00 86.31 202 LYS A C 1
ATOM 1621 O O . LYS A 1 202 ? -22.576 -13.768 15.040 1.00 86.31 202 LYS A O 1
ATOM 1626 N N . LEU A 1 203 ? -22.428 -13.079 17.179 1.00 85.75 203 LEU A N 1
ATOM 1627 C CA . LEU A 1 203 ? -22.543 -14.403 17.783 1.00 85.75 203 LEU A CA 1
ATOM 1628 C C . LEU A 1 203 ? -23.902 -15.037 17.448 1.00 85.75 203 LEU A C 1
ATOM 1630 O O . LEU A 1 203 ? -23.932 -16.148 16.921 1.00 85.75 203 LEU A O 1
ATOM 1634 N N . ASP A 1 204 ? -24.998 -14.298 17.646 1.00 86.25 204 ASP A N 1
ATOM 1635 C CA . ASP A 1 204 ? -26.356 -14.754 17.320 1.00 86.25 204 ASP A CA 1
ATOM 1636 C C . ASP A 1 204 ? -26.493 -15.117 15.825 1.00 86.25 204 ASP A C 1
ATOM 1638 O O . ASP A 1 204 ? -27.096 -16.135 15.468 1.00 86.25 204 ASP A O 1
ATOM 1642 N N . GLU A 1 205 ? -25.891 -14.319 14.930 1.00 86.62 205 GLU A N 1
ATOM 1643 C CA . GLU A 1 205 ? -25.853 -14.592 13.485 1.00 86.62 205 GLU A CA 1
ATOM 1644 C C . GLU A 1 205 ? -25.144 -15.923 13.176 1.00 86.62 205 GLU A C 1
ATOM 1646 O O . GLU A 1 205 ? -25.654 -16.736 12.399 1.00 86.62 205 GLU A O 1
ATOM 1651 N N . LEU A 1 206 ? -23.975 -16.159 13.780 1.00 81.62 206 LEU A N 1
ATOM 1652 C CA . LEU A 1 206 ? -23.164 -17.359 13.550 1.00 81.62 206 LEU A CA 1
ATOM 1653 C C . LEU A 1 206 ? -23.811 -18.618 14.134 1.00 81.62 206 LEU A C 1
ATOM 1655 O O . LEU A 1 206 ? -23.835 -19.656 13.470 1.00 81.62 206 LEU A O 1
ATOM 1659 N N . GLU A 1 207 ? -24.393 -18.534 15.331 1.00 83.38 207 GLU A N 1
ATOM 1660 C CA . GLU A 1 207 ? -25.157 -19.639 15.916 1.00 83.38 207 GLU A CA 1
ATOM 1661 C C . GLU A 1 207 ? -26.404 -19.960 15.080 1.00 83.38 207 GLU A C 1
ATOM 1663 O O . GLU A 1 207 ? -26.728 -21.132 14.857 1.00 83.38 207 GLU A O 1
ATOM 1668 N N . GLY A 1 208 ? -27.072 -18.935 14.540 1.00 82.75 208 GLY A N 1
ATOM 1669 C CA . GLY A 1 208 ? -28.168 -19.089 13.587 1.00 82.75 208 GLY A CA 1
ATOM 1670 C C . GLY A 1 208 ? -27.741 -19.806 12.302 1.00 82.75 208 GLY A C 1
ATOM 1671 O O . GLY A 1 208 ? -28.436 -20.723 11.854 1.00 82.75 208 GLY A O 1
ATOM 1672 N N . LYS A 1 209 ? -26.586 -19.440 11.725 1.00 81.38 209 LYS A N 1
ATOM 1673 C CA . LYS A 1 209 ? -26.011 -20.125 10.551 1.00 81.38 209 LYS A CA 1
ATOM 1674 C C . LYS A 1 209 ? -25.643 -21.572 10.857 1.00 81.38 209 LYS A C 1
ATOM 1676 O O . LYS A 1 209 ? -26.031 -22.443 10.088 1.00 81.38 209 LYS A O 1
ATOM 1681 N N . ARG A 1 210 ? -25.010 -21.860 12.001 1.00 75.38 210 ARG A N 1
ATOM 1682 C CA . ARG A 1 210 ? -24.707 -23.238 12.434 1.00 75.38 210 ARG A CA 1
ATOM 1683 C C . ARG A 1 210 ? -25.963 -24.093 12.564 1.00 75.38 210 ARG A C 1
ATOM 1685 O O . ARG A 1 210 ? -25.991 -25.206 12.054 1.00 75.38 210 ARG A O 1
ATOM 1692 N N . LYS A 1 211 ? -27.030 -23.569 13.177 1.00 79.62 211 LYS A N 1
ATOM 1693 C CA . LYS A 1 211 ? -28.316 -24.283 13.287 1.00 79.62 211 LYS A CA 1
ATOM 1694 C C . LYS A 1 211 ? -28.937 -24.568 11.915 1.00 79.62 211 LYS A C 1
ATOM 1696 O O . LYS A 1 211 ? -29.530 -25.626 11.728 1.00 79.62 211 LYS A O 1
ATOM 1701 N N . LYS A 1 212 ? -28.805 -23.647 10.952 1.00 78.75 212 LYS A N 1
ATOM 1702 C CA . LYS A 1 212 ? -29.262 -23.853 9.566 1.00 78.75 212 LYS A CA 1
ATOM 1703 C C . LYS A 1 212 ? -28.397 -24.871 8.820 1.00 78.75 212 LYS A C 1
ATOM 1705 O O . LYS A 1 212 ? -28.956 -25.773 8.208 1.00 78.75 212 LYS A O 1
ATOM 1710 N N . ALA A 1 213 ? -27.074 -24.770 8.927 1.00 70.00 213 ALA A N 1
ATOM 1711 C CA . ALA A 1 213 ? -26.127 -25.694 8.310 1.00 70.00 213 ALA A CA 1
ATOM 1712 C C . ALA A 1 213 ? -26.286 -27.121 8.857 1.00 70.00 213 ALA A C 1
ATOM 1714 O O . ALA A 1 213 ? -26.345 -28.059 8.076 1.00 70.00 213 ALA A O 1
ATOM 1715 N N . ALA A 1 214 ? -26.474 -27.287 10.171 1.00 68.94 214 ALA A N 1
ATOM 1716 C CA . ALA A 1 214 ? -26.751 -28.587 10.786 1.00 68.94 214 ALA A CA 1
ATOM 1717 C C . ALA A 1 214 ? -28.079 -29.195 10.293 1.00 68.94 214 ALA A C 1
ATOM 1719 O O . ALA A 1 214 ? -28.159 -30.394 10.040 1.00 68.94 214 ALA A O 1
ATOM 1720 N N . LYS A 1 215 ? -29.117 -28.368 10.090 1.00 68.25 215 LYS A N 1
ATOM 1721 C CA . LYS A 1 215 ? -30.388 -28.808 9.486 1.00 68.25 215 LYS A CA 1
ATOM 1722 C C . LYS A 1 215 ? -30.249 -29.174 8.003 1.00 68.25 215 LYS A C 1
ATOM 1724 O O . LYS A 1 215 ? -30.928 -30.087 7.552 1.00 68.25 215 LYS A O 1
ATOM 1729 N N . GLN A 1 216 ? -29.388 -28.481 7.258 1.00 64.88 216 GLN A N 1
ATOM 1730 C CA . GLN A 1 216 ? -29.126 -28.752 5.841 1.00 64.88 216 GLN A CA 1
ATOM 1731 C C . GLN A 1 216 ? -28.202 -29.959 5.631 1.00 64.88 216 GLN A C 1
ATOM 1733 O O . GLN A 1 216 ? -28.451 -30.738 4.723 1.00 64.88 216 GLN A O 1
ATOM 1738 N N . GLN A 1 217 ? -27.211 -30.186 6.497 1.00 60.38 217 GLN A N 1
ATOM 1739 C CA . GLN A 1 217 ? -26.380 -31.401 6.4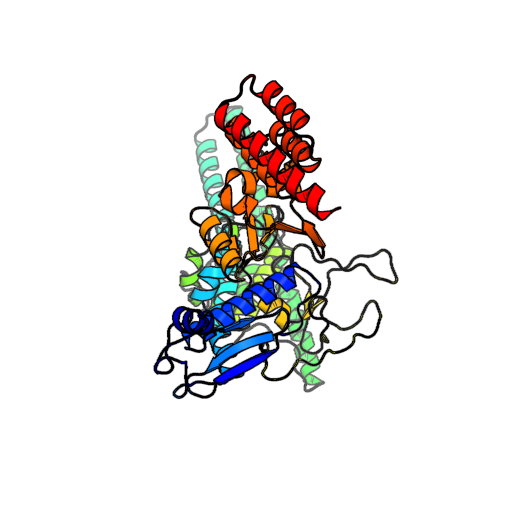94 1.00 60.38 217 GLN A CA 1
ATOM 1740 C C . GLN A 1 217 ? -27.192 -32.666 6.791 1.00 60.38 217 GLN A C 1
ATOM 1742 O O . GLN A 1 217 ? -26.865 -33.735 6.289 1.00 60.38 217 GLN A O 1
ATOM 1747 N N . ALA A 1 218 ? -28.290 -32.550 7.544 1.00 57.12 218 ALA A N 1
ATOM 1748 C CA . ALA A 1 218 ? -29.255 -33.635 7.705 1.00 57.12 218 ALA A CA 1
ATOM 1749 C C . ALA A 1 218 ? -30.083 -33.916 6.427 1.00 57.12 218 ALA A C 1
ATOM 1751 O O . ALA A 1 218 ? -30.826 -34.893 6.394 1.00 57.12 218 ALA A O 1
ATOM 1752 N N . GLN A 1 219 ? -29.983 -33.070 5.391 1.00 55.41 219 GLN A N 1
ATOM 1753 C CA . GLN A 1 219 ? -30.778 -33.136 4.156 1.00 55.41 219 GLN A CA 1
ATOM 1754 C C . GLN A 1 219 ? -29.936 -33.201 2.859 1.00 55.41 219 GLN A C 1
ATOM 1756 O O . GLN A 1 219 ? -30.472 -33.604 1.829 1.00 55.41 219 GLN A O 1
ATOM 1761 N N . SER A 1 220 ? -28.639 -32.855 2.862 1.00 46.44 220 SER A N 1
ATOM 1762 C CA . SER A 1 220 ? -27.740 -32.988 1.701 1.00 46.44 220 SER A CA 1
ATOM 1763 C C . SER A 1 220 ? -26.254 -33.135 2.086 1.00 46.44 220 SER A C 1
ATOM 1765 O O . SER A 1 220 ? -25.796 -32.622 3.105 1.00 46.44 220 SER A O 1
ATOM 1767 N N . ALA A 1 221 ? -25.484 -33.841 1.246 1.00 43.91 221 ALA A N 1
ATOM 1768 C CA . ALA A 1 221 ? -24.103 -34.273 1.509 1.00 43.91 221 ALA A CA 1
ATOM 1769 C C . ALA A 1 221 ? -22.999 -33.301 1.031 1.00 43.91 221 ALA A C 1
ATOM 1771 O O . ALA A 1 221 ? -21.862 -33.717 0.817 1.00 43.91 221 ALA A O 1
ATOM 1772 N N . THR A 1 222 ? -23.292 -32.013 0.844 1.00 37.00 222 THR A N 1
ATOM 1773 C CA . THR A 1 222 ? -22.285 -31.024 0.411 1.00 37.00 222 THR A CA 1
ATOM 1774 C C . THR A 1 222 ? -22.039 -29.973 1.493 1.00 37.00 222 THR A C 1
ATOM 1776 O O . THR A 1 222 ? -22.899 -29.113 1.699 1.00 37.00 222 THR A O 1
ATOM 1779 N N . PRO A 1 223 ? -20.881 -29.992 2.180 1.00 40.38 223 PRO A N 1
ATOM 1780 C CA . PRO A 1 223 ? -20.504 -28.947 3.118 1.00 40.38 223 PRO A CA 1
ATOM 1781 C C . PRO A 1 223 ? -19.894 -27.787 2.327 1.00 40.38 223 PRO A C 1
ATOM 1783 O O . PRO A 1 223 ? -18.775 -27.887 1.838 1.00 40.38 223 PRO A O 1
ATOM 1786 N N . ASN A 1 224 ? -20.638 -26.695 2.169 1.00 42.25 224 ASN A N 1
ATOM 1787 C CA . ASN A 1 224 ? -20.181 -25.535 1.404 1.00 42.25 224 ASN A CA 1
ATOM 1788 C C . ASN A 1 224 ? -20.234 -24.263 2.261 1.00 42.25 224 ASN A C 1
ATOM 1790 O O . ASN A 1 224 ? -20.950 -23.322 1.951 1.00 42.25 224 ASN A O 1
ATOM 1794 N N . GLU A 1 225 ? -19.517 -24.269 3.385 1.00 50.00 225 GLU A N 1
ATOM 1795 C CA . GLU A 1 225 ? -19.069 -23.068 4.104 1.00 50.00 225 GLU A CA 1
ATOM 1796 C C . GLU A 1 225 ? -18.025 -23.500 5.146 1.00 50.00 225 GLU A C 1
ATOM 1798 O O . GLU A 1 225 ? -18.289 -24.369 5.979 1.00 50.00 225 GLU A O 1
ATOM 1803 N N . THR A 1 226 ? -16.821 -22.924 5.102 1.00 54.47 226 THR A N 1
ATOM 1804 C CA . THR A 1 226 ? -15.811 -23.103 6.152 1.00 54.47 226 THR A CA 1
ATOM 1805 C C . THR A 1 226 ? -16.325 -22.463 7.439 1.00 54.47 226 THR A C 1
ATOM 1807 O O . THR A 1 226 ? -16.270 -21.248 7.627 1.00 54.47 226 THR A O 1
ATOM 1810 N N . LEU A 1 227 ? -16.885 -23.290 8.320 1.00 66.81 227 LEU A N 1
ATOM 1811 C CA . LEU A 1 227 ? -17.304 -22.868 9.651 1.00 66.81 227 LEU A CA 1
ATOM 1812 C C . LEU A 1 227 ? -16.067 -22.448 10.458 1.00 66.81 227 LEU A C 1
ATOM 1814 O O . LEU A 1 227 ? -15.034 -23.115 10.412 1.00 66.81 227 LEU A O 1
ATOM 1818 N N . LEU A 1 228 ? -16.180 -21.341 11.200 1.00 74.44 228 LEU A N 1
ATOM 1819 C CA . LEU A 1 228 ? -15.156 -20.926 12.162 1.00 74.44 228 LEU A CA 1
ATOM 1820 C C . LEU A 1 228 ? -14.865 -22.067 13.144 1.00 74.44 228 LEU A C 1
ATOM 1822 O O . LEU A 1 228 ? -15.782 -22.780 13.562 1.00 74.44 228 LEU A O 1
ATOM 1826 N N . ALA A 1 229 ? -13.600 -22.203 13.539 1.00 77.81 229 ALA A N 1
ATOM 1827 C CA . ALA A 1 229 ? -13.201 -23.182 14.540 1.00 77.81 229 ALA A CA 1
ATOM 1828 C C . ALA A 1 229 ? -13.895 -22.923 15.894 1.00 77.81 229 ALA A C 1
ATOM 1830 O O . ALA A 1 229 ? -14.189 -21.779 16.246 1.00 77.81 229 ALA A O 1
ATOM 1831 N N . ASP A 1 230 ? -14.125 -23.972 16.689 1.00 80.50 230 ASP A N 1
ATOM 1832 C CA . ASP A 1 230 ? -14.877 -23.858 17.951 1.00 80.50 230 ASP A CA 1
ATOM 1833 C C . ASP A 1 230 ? -14.236 -22.885 18.952 1.00 80.50 230 ASP A C 1
ATOM 1835 O O . ASP A 1 230 ? -14.938 -22.089 19.578 1.00 80.50 230 ASP A O 1
ATOM 1839 N N . TRP A 1 231 ? -12.901 -22.858 19.026 1.00 83.62 231 TRP A N 1
ATOM 1840 C CA . TRP A 1 231 ? -12.158 -21.921 19.878 1.00 83.62 231 TRP A CA 1
ATOM 1841 C C . TRP A 1 231 ? -12.406 -20.450 19.497 1.00 83.62 231 TRP A C 1
ATOM 1843 O O . TRP A 1 231 ? -12.353 -19.563 20.348 1.00 83.62 231 TRP A O 1
ATOM 1853 N N . ALA A 1 232 ? -12.695 -20.165 18.223 1.00 83.25 232 ALA A N 1
ATOM 1854 C CA . ALA A 1 232 ? -12.986 -18.815 17.750 1.00 83.25 232 ALA A CA 1
ATOM 1855 C C . ALA A 1 232 ? -14.384 -18.353 18.196 1.00 83.25 232 ALA A C 1
ATOM 1857 O O . ALA A 1 232 ? -14.580 -17.179 18.518 1.00 83.25 232 ALA A O 1
ATOM 1858 N N . LEU A 1 233 ? -15.346 -19.279 18.266 1.00 79.88 233 LEU A N 1
ATOM 1859 C CA . LEU A 1 233 ? -16.686 -19.011 18.793 1.00 79.88 233 LEU A CA 1
ATOM 1860 C C . LEU A 1 233 ? -16.664 -18.775 20.305 1.00 79.88 233 LEU A C 1
ATOM 1862 O O . LEU A 1 233 ? -17.384 -17.907 20.788 1.00 79.88 233 LEU A O 1
ATOM 1866 N N . GLU A 1 234 ? -15.820 -19.496 21.042 1.00 83.12 234 GLU A N 1
ATOM 1867 C CA . GLU A 1 234 ? -15.599 -19.259 22.472 1.00 83.12 234 GLU A CA 1
ATOM 1868 C C . GLU A 1 234 ? -15.109 -17.826 22.736 1.00 83.12 234 GLU A C 1
ATOM 1870 O O . GLU A 1 234 ? -15.664 -17.126 23.581 1.00 83.12 234 GLU A O 1
ATOM 1875 N N . GLY A 1 235 ? -14.152 -17.337 21.939 1.00 81.62 235 GLY A N 1
ATOM 1876 C CA . GLY A 1 235 ? -13.702 -15.945 22.014 1.00 81.62 235 GLY A CA 1
ATOM 1877 C C . GLY A 1 235 ? -14.819 -14.929 21.762 1.00 81.62 235 GLY A C 1
ATOM 1878 O O . GLY A 1 235 ? -14.919 -13.927 22.469 1.00 81.62 235 GLY A O 1
ATOM 1879 N N . LEU A 1 236 ? -15.699 -15.189 20.789 1.00 80.81 236 LEU A N 1
ATOM 1880 C CA . LEU A 1 236 ? -16.860 -14.329 20.524 1.00 80.81 236 LEU A CA 1
ATOM 1881 C C . LEU A 1 236 ? -17.866 -14.326 21.684 1.00 80.81 236 LEU A C 1
ATOM 1883 O O . LEU A 1 236 ? -18.401 -13.264 22.000 1.00 80.81 236 LEU A O 1
ATOM 1887 N N . LYS A 1 237 ? -18.086 -15.475 22.336 1.00 83.75 237 LYS A N 1
ATOM 1888 C CA . LYS A 1 237 ? -18.921 -15.588 23.544 1.00 83.75 237 LYS A CA 1
ATOM 1889 C C . LYS A 1 237 ? -18.356 -14.763 24.693 1.00 83.75 237 LYS A C 1
ATOM 1891 O O . LYS A 1 237 ? -19.059 -13.908 25.221 1.00 83.75 237 LYS A O 1
ATOM 1896 N N . LEU A 1 238 ? -17.059 -14.907 24.980 1.00 82.75 238 LEU A N 1
ATOM 1897 C CA . LEU A 1 238 ? -16.371 -14.069 25.969 1.00 82.75 238 LEU A CA 1
ATOM 1898 C C . LEU A 1 238 ? -16.535 -12.575 25.652 1.00 82.75 238 LEU A C 1
ATOM 1900 O O . LEU A 1 238 ? -16.792 -11.784 26.548 1.00 82.75 238 LEU A O 1
ATOM 1904 N N . GLY A 1 239 ? -16.444 -12.183 24.379 1.00 77.94 239 GLY A N 1
ATOM 1905 C CA . GLY A 1 239 ? -16.663 -10.801 23.935 1.00 77.94 239 GLY A CA 1
ATOM 1906 C C . GLY A 1 239 ? -18.071 -10.255 24.157 1.00 77.94 239 GLY A C 1
ATOM 1907 O O . GLY A 1 239 ? -18.217 -9.055 24.394 1.00 77.94 239 GLY A O 1
ATOM 1908 N N . ALA A 1 240 ? -19.087 -11.113 24.079 1.00 78.25 240 ALA A N 1
ATOM 1909 C CA . ALA A 1 240 ? -20.476 -10.744 24.328 1.00 78.25 240 ALA A CA 1
ATOM 1910 C C . ALA A 1 240 ? -20.794 -10.643 25.829 1.00 78.25 240 ALA A C 1
ATOM 1912 O O . ALA A 1 240 ? -21.557 -9.759 26.220 1.00 78.25 240 ALA A O 1
ATOM 1913 N N . ASP A 1 241 ? -20.188 -11.507 26.649 1.00 84.50 241 ASP A N 1
ATOM 1914 C CA . ASP A 1 241 ? -20.514 -11.641 28.073 1.00 84.50 241 ASP A CA 1
ATOM 1915 C C . ASP A 1 241 ? -19.590 -10.813 28.981 1.00 84.50 241 ASP A C 1
ATOM 1917 O O . ASP A 1 241 ? -20.048 -10.160 29.920 1.00 84.50 241 ASP A O 1
ATOM 1921 N N . ASN A 1 242 ? -18.283 -10.806 28.703 1.00 86.69 242 ASN A N 1
ATOM 1922 C CA . ASN A 1 242 ? -17.274 -10.097 29.486 1.00 86.69 242 ASN A CA 1
ATOM 1923 C C . ASN A 1 242 ? -16.178 -9.491 28.594 1.00 86.69 242 ASN A C 1
ATOM 1925 O O . ASN A 1 242 ? -15.156 -10.103 28.263 1.00 86.69 242 ASN A O 1
ATOM 1929 N N . PHE A 1 243 ? -16.352 -8.209 28.277 1.00 85.19 243 PHE A N 1
ATOM 1930 C CA . PHE A 1 243 ? -15.456 -7.481 27.383 1.00 85.19 243 PHE A CA 1
ATOM 1931 C C . PHE A 1 243 ? -13.999 -7.414 27.882 1.00 85.19 243 PHE A C 1
ATOM 1933 O O . PHE A 1 243 ? -13.073 -7.343 27.074 1.00 85.19 243 PHE A O 1
ATOM 1940 N N . GLN A 1 244 ? -13.758 -7.471 29.197 1.00 86.50 244 GLN A N 1
ATOM 1941 C CA . GLN A 1 244 ? -12.402 -7.479 29.751 1.00 86.50 244 GLN A CA 1
ATOM 1942 C C . GLN A 1 244 ? -11.708 -8.829 29.527 1.00 86.50 244 GLN A C 1
ATOM 1944 O O . GLN A 1 244 ? -10.526 -8.867 29.174 1.00 86.50 244 GLN A O 1
ATOM 1949 N N . GLU A 1 245 ? -12.436 -9.937 29.675 1.00 89.06 245 GLU A N 1
ATOM 1950 C CA . GLU A 1 245 ? -11.905 -11.270 29.381 1.00 89.06 245 GLU A CA 1
ATOM 1951 C C . GLU A 1 245 ? -11.619 -11.468 27.899 1.00 89.06 245 GLU A C 1
ATOM 1953 O O . GLU A 1 245 ? -10.578 -12.023 27.546 1.00 89.06 245 GLU A O 1
ATOM 1958 N N . PHE A 1 246 ? -12.459 -10.914 27.030 1.00 91.62 246 PHE A N 1
ATOM 1959 C CA . PHE A 1 246 ? -12.208 -10.885 25.593 1.00 91.62 246 PHE A CA 1
ATOM 1960 C C . PHE A 1 246 ? -10.872 -10.226 25.229 1.00 91.62 246 PHE A C 1
ATOM 1962 O O . PHE A 1 246 ? -10.110 -10.749 24.414 1.00 91.62 246 PHE A O 1
ATOM 1969 N N . TRP A 1 247 ? -10.521 -9.117 25.885 1.00 93.12 247 TRP A N 1
ATOM 1970 C CA . TRP A 1 247 ? -9.224 -8.470 25.680 1.00 93.12 247 TRP A CA 1
ATOM 1971 C C . TRP A 1 247 ? -8.035 -9.241 26.252 1.00 93.12 247 TRP A C 1
ATOM 1973 O O . TRP A 1 247 ? -6.901 -8.979 25.842 1.00 93.12 247 TRP A O 1
ATOM 1983 N N . MET A 1 248 ? -8.250 -10.135 27.218 1.00 91.88 248 MET A N 1
ATOM 1984 C CA . MET A 1 248 ? -7.220 -11.080 27.652 1.00 91.88 248 MET A CA 1
ATOM 1985 C C . MET A 1 248 ? -7.073 -12.209 26.634 1.00 91.88 248 MET A C 1
ATOM 1987 O O . MET A 1 248 ? -5.955 -12.540 26.262 1.00 91.88 248 MET A O 1
ATOM 1991 N N . TRP A 1 249 ? -8.186 -12.726 26.118 1.00 93.38 249 TRP A N 1
ATOM 1992 C CA . TRP A 1 249 ? -8.209 -13.766 25.094 1.00 93.38 249 TRP A CA 1
ATOM 1993 C C . TRP A 1 249 ? -7.548 -13.325 23.774 1.00 93.38 249 TRP A C 1
ATOM 1995 O O . TRP A 1 249 ? -6.808 -14.095 23.166 1.00 93.38 249 TRP A O 1
ATOM 2005 N N . LEU A 1 250 ? -7.726 -12.065 23.360 1.00 94.38 250 LEU A N 1
ATOM 2006 C CA . LEU A 1 250 ? -7.043 -11.497 22.189 1.00 94.38 250 LEU A CA 1
ATOM 2007 C C . LEU A 1 250 ? -5.573 -11.122 22.428 1.00 94.38 250 LEU A C 1
ATOM 2009 O O . LEU A 1 250 ? -4.874 -10.816 21.467 1.00 94.38 250 LEU A O 1
ATOM 2013 N N . ASN A 1 251 ? -5.085 -11.089 23.669 1.00 94.31 251 ASN A N 1
ATOM 2014 C CA . ASN A 1 251 ? -3.721 -10.647 23.959 1.00 94.31 251 ASN A CA 1
ATOM 2015 C C . ASN A 1 251 ? -2.728 -11.815 23.821 1.00 94.31 251 ASN A C 1
ATOM 2017 O O . ASN A 1 251 ? -2.743 -12.690 24.685 1.00 94.31 251 ASN A O 1
ATOM 2021 N N . PRO A 1 252 ? -1.794 -11.818 22.847 1.00 94.62 252 PRO A N 1
ATOM 2022 C CA . PRO A 1 252 ? -0.847 -12.925 22.671 1.00 94.62 252 PRO A CA 1
ATOM 2023 C C . PRO A 1 252 ? 0.075 -13.183 23.868 1.00 94.62 252 PRO A C 1
ATOM 2025 O O . PRO A 1 252 ? 0.607 -14.280 23.992 1.00 94.62 252 PRO A O 1
ATOM 2028 N N . ALA A 1 253 ? 0.268 -12.198 24.751 1.00 93.31 253 ALA A N 1
ATOM 2029 C CA . ALA A 1 253 ? 1.034 -12.372 25.985 1.00 93.31 253 ALA A CA 1
ATOM 2030 C C . ALA A 1 253 ? 0.209 -12.994 27.130 1.00 93.31 253 ALA A C 1
ATOM 2032 O O . ALA A 1 253 ? 0.763 -13.353 28.166 1.00 93.31 253 ALA A O 1
ATOM 2033 N N . SER A 1 254 ? -1.115 -13.101 26.982 1.00 92.88 254 SER A N 1
ATOM 2034 C CA . SER A 1 254 ? -1.982 -13.678 28.006 1.00 92.88 254 SER A CA 1
ATOM 2035 C C . SER A 1 254 ? -1.961 -15.208 27.956 1.00 92.88 254 SER A C 1
ATOM 2037 O O . SER A 1 254 ? -2.085 -15.785 26.874 1.00 92.88 254 SER A O 1
ATOM 2039 N N . PRO A 1 255 ? -1.927 -15.896 29.112 1.00 89.31 255 PRO A N 1
ATOM 2040 C CA . PRO A 1 255 ? -2.112 -17.346 29.156 1.00 89.31 255 PRO A CA 1
ATOM 2041 C C . PRO A 1 255 ? -3.520 -17.778 28.714 1.00 89.31 255 PRO A C 1
ATOM 2043 O O . PRO A 1 255 ? -3.691 -18.915 28.286 1.00 89.31 255 PRO A O 1
ATOM 2046 N N . LYS A 1 256 ? -4.516 -16.877 28.773 1.00 89.25 256 LYS A N 1
ATOM 2047 C CA . LYS A 1 256 ? -5.889 -17.127 28.301 1.00 89.25 256 LYS A CA 1
ATOM 2048 C C . LYS A 1 256 ? -6.016 -17.092 26.770 1.00 89.25 256 LYS A C 1
ATOM 2050 O O . LYS A 1 256 ? -7.065 -17.454 26.247 1.00 89.25 256 LYS A O 1
ATOM 2055 N N . ALA A 1 257 ? -4.990 -16.638 26.047 1.00 92.25 257 ALA A N 1
ATOM 2056 C CA . ALA A 1 257 ? -5.052 -16.544 24.596 1.00 92.25 257 ALA A CA 1
ATOM 2057 C C . ALA A 1 257 ? -4.872 -17.917 23.921 1.00 92.25 257 ALA A C 1
ATOM 2059 O O . ALA A 1 257 ? -3.967 -18.688 24.279 1.00 92.25 257 ALA A O 1
ATOM 2060 N N . PRO A 1 258 ? -5.674 -18.231 22.891 1.00 92.88 258 PRO A N 1
ATOM 2061 C CA . PRO A 1 258 ? -5.557 -19.492 22.176 1.00 92.88 258 PRO A CA 1
ATOM 2062 C C . PRO A 1 258 ? -4.208 -19.568 21.436 1.00 92.88 258 PRO A C 1
ATOM 2064 O O . PRO A 1 258 ? -3.644 -18.531 21.064 1.00 92.88 258 PRO A O 1
ATOM 2067 N N . PRO A 1 259 ? -3.669 -20.777 21.175 1.00 93.06 259 PRO A N 1
ATOM 2068 C CA . PRO A 1 259 ? -2.389 -20.945 20.476 1.00 93.06 259 PRO A CA 1
ATOM 2069 C C . PRO A 1 259 ? -2.306 -20.184 19.142 1.00 93.06 259 PRO A C 1
ATOM 2071 O O . PRO A 1 259 ? -1.274 -19.593 18.827 1.00 93.06 259 PRO A O 1
ATOM 2074 N N . ALA A 1 260 ? -3.415 -20.127 18.396 1.00 92.50 260 ALA A N 1
ATOM 2075 C CA . ALA A 1 260 ? -3.516 -19.404 17.129 1.00 92.50 260 ALA A CA 1
ATOM 2076 C C . ALA A 1 260 ? -3.350 -17.876 17.267 1.00 92.50 260 ALA A C 1
ATOM 2078 O O . ALA A 1 260 ? -2.890 -17.232 16.332 1.00 92.50 260 ALA A O 1
ATOM 2079 N N . ILE A 1 261 ? -3.676 -17.291 18.423 1.00 95.38 261 ILE A N 1
ATOM 2080 C CA . ILE A 1 261 ? -3.418 -15.871 18.718 1.00 95.38 261 ILE A CA 1
ATOM 2081 C C . ILE A 1 261 ? -1.985 -15.694 19.230 1.00 95.38 261 ILE A C 1
ATOM 2083 O O . ILE A 1 261 ? -1.280 -14.786 18.792 1.00 95.38 261 ILE A O 1
ATOM 2087 N N . ARG A 1 262 ? -1.513 -16.591 20.109 1.00 95.31 262 ARG A N 1
ATOM 2088 C CA . ARG A 1 262 ? -0.151 -16.540 20.671 1.00 95.31 262 ARG A CA 1
ATOM 2089 C C . ARG A 1 262 ? 0.939 -16.596 19.597 1.00 95.31 262 ARG A C 1
ATOM 2091 O O . ARG A 1 262 ? 1.914 -15.855 19.698 1.00 95.31 262 ARG A O 1
ATOM 2098 N N . ARG A 1 263 ? 0.748 -17.382 18.526 1.00 94.69 263 ARG A N 1
ATOM 2099 C CA . ARG A 1 263 ? 1.706 -17.452 17.401 1.00 94.69 263 ARG A CA 1
ATOM 2100 C C . ARG A 1 263 ? 1.912 -16.123 16.664 1.00 94.69 263 ARG A C 1
ATOM 2102 O O . ARG A 1 263 ? 2.915 -15.971 15.977 1.00 94.69 263 ARG A O 1
ATOM 2109 N N . LEU A 1 264 ? 0.997 -15.160 16.807 1.00 96.69 264 LEU A N 1
ATOM 2110 C CA . LEU A 1 264 ? 1.100 -13.850 16.160 1.00 96.69 264 LEU A CA 1
ATOM 2111 C C . LEU A 1 264 ? 2.017 -12.873 16.913 1.00 96.69 264 LEU A C 1
ATOM 2113 O O . LEU A 1 264 ? 2.366 -11.829 16.364 1.00 96.69 264 LEU A O 1
ATOM 2117 N N . ALA A 1 265 ? 2.429 -13.191 18.148 1.00 95.25 265 ALA A N 1
ATOM 2118 C CA . ALA A 1 265 ? 3.234 -12.299 18.984 1.00 95.25 265 ALA A CA 1
ATOM 2119 C C . ALA A 1 265 ? 4.503 -11.745 18.294 1.00 95.25 265 ALA A C 1
ATOM 2121 O O . ALA A 1 265 ? 4.725 -10.538 18.399 1.00 95.25 265 ALA A O 1
ATOM 2122 N N . PRO A 1 266 ? 5.295 -12.539 17.537 1.00 93.50 266 PRO A N 1
ATOM 2123 C CA . PRO A 1 266 ? 6.508 -12.038 16.880 1.00 93.50 266 PRO A CA 1
ATOM 2124 C C . PRO A 1 266 ? 6.247 -10.987 15.790 1.00 93.50 266 PRO A C 1
ATOM 2126 O O . PRO A 1 266 ? 7.128 -10.192 15.477 1.00 93.50 266 PRO A O 1
ATOM 2129 N N . TYR A 1 267 ? 5.042 -10.964 15.218 1.00 95.38 267 TYR A N 1
ATOM 2130 C CA . TYR A 1 267 ? 4.684 -10.090 14.101 1.00 95.38 267 TYR A CA 1
ATOM 2131 C C . TYR A 1 267 ? 4.201 -8.710 14.572 1.00 95.38 267 TYR A C 1
ATOM 2133 O O . TYR A 1 267 ? 4.377 -7.716 13.872 1.00 95.38 267 TYR A O 1
ATOM 2141 N N . LEU A 1 268 ? 3.586 -8.621 15.758 1.00 95.19 268 LEU A N 1
ATOM 2142 C CA . LEU A 1 268 ? 2.948 -7.390 16.248 1.00 95.19 268 LEU A CA 1
ATOM 2143 C C . LEU A 1 268 ? 3.879 -6.162 16.355 1.00 95.19 268 LEU A C 1
ATOM 2145 O O . LEU A 1 268 ? 3.422 -5.060 16.025 1.00 95.19 268 LEU A O 1
ATOM 2149 N N . PRO A 1 269 ? 5.156 -6.289 16.778 1.00 94.81 269 PRO A N 1
ATOM 2150 C CA . PRO A 1 269 ? 6.073 -5.149 16.851 1.00 94.81 269 PRO A CA 1
ATOM 2151 C C . PRO A 1 269 ? 6.390 -4.510 15.493 1.00 94.81 269 PRO A C 1
ATOM 2153 O O . PRO A 1 269 ? 6.790 -3.351 15.453 1.00 94.81 269 PRO A O 1
ATOM 2156 N N . LEU A 1 270 ? 6.188 -5.231 14.384 1.00 93.81 270 LEU A N 1
ATOM 2157 C CA . LEU A 1 270 ? 6.477 -4.748 13.029 1.00 93.81 270 LEU A CA 1
ATOM 2158 C C . LEU A 1 270 ? 5.497 -3.653 12.567 1.00 93.81 270 LEU A C 1
ATOM 2160 O O . LEU A 1 270 ? 5.827 -2.810 11.727 1.00 93.81 270 LEU A O 1
ATOM 2164 N N . PHE A 1 271 ? 4.279 -3.655 13.111 1.00 95.12 271 PHE A N 1
ATOM 2165 C CA . PHE A 1 271 ? 3.215 -2.726 12.742 1.00 95.12 271 PHE A CA 1
ATOM 2166 C C . PHE A 1 271 ? 3.312 -1.435 13.561 1.00 95.12 271 PHE A C 1
ATOM 2168 O O . PHE A 1 271 ? 3.026 -1.430 14.760 1.00 95.12 271 PHE A O 1
ATOM 2175 N N . GLY A 1 272 ? 3.690 -0.335 12.905 1.00 91.94 272 GLY A N 1
ATOM 2176 C CA . GLY A 1 272 ? 3.718 1.010 13.479 1.00 91.94 272 GLY A CA 1
ATOM 2177 C C . GLY A 1 272 ? 2.333 1.655 13.632 1.00 91.94 272 GLY A C 1
ATOM 2178 O O . GLY A 1 272 ? 1.294 1.053 13.363 1.00 91.94 272 GLY A O 1
ATOM 2179 N N . LEU A 1 273 ? 2.307 2.925 14.047 1.00 89.12 273 LEU A N 1
ATOM 2180 C CA . LEU A 1 273 ? 1.059 3.645 14.339 1.00 89.12 273 LEU A CA 1
ATOM 2181 C C . LEU A 1 273 ? 0.104 3.697 13.134 1.00 89.12 273 LEU A C 1
ATOM 2183 O O . LEU A 1 273 ? -1.083 3.408 13.279 1.00 89.12 273 LEU A O 1
ATOM 2187 N N . THR A 1 274 ? 0.622 4.021 11.944 1.00 87.38 274 THR A N 1
ATOM 2188 C CA . THR A 1 274 ? -0.173 4.129 10.710 1.00 87.38 274 THR A CA 1
ATOM 2189 C C . THR A 1 274 ? -0.873 2.813 10.376 1.00 87.38 274 THR A C 1
ATOM 2191 O O . THR A 1 274 ? -2.079 2.799 10.130 1.00 87.38 274 THR A O 1
ATOM 2194 N N . SER A 1 275 ? -0.153 1.688 10.438 1.00 90.69 275 SER A N 1
ATOM 2195 C CA . SER A 1 275 ? -0.706 0.379 10.079 1.00 90.69 275 SER A CA 1
ATOM 2196 C C . SER A 1 275 ? -1.744 -0.114 11.087 1.00 90.69 275 SER A C 1
ATOM 2198 O O . SER A 1 275 ? -2.739 -0.716 10.675 1.00 90.69 275 SER A O 1
ATOM 2200 N N . ARG A 1 276 ? -1.569 0.201 12.380 1.00 92.75 276 ARG A N 1
ATOM 2201 C CA . ARG A 1 276 ? -2.522 -0.086 13.475 1.00 92.75 276 ARG A CA 1
ATOM 2202 C C . ARG A 1 276 ? -3.795 0.768 13.456 1.00 92.75 276 ARG A C 1
ATOM 2204 O O . ARG A 1 276 ? -4.729 0.489 14.209 1.00 92.75 276 ARG A O 1
ATOM 2211 N N . GLN A 1 277 ? -3.822 1.815 12.634 1.00 88.94 277 GLN A N 1
ATOM 2212 C CA . GLN A 1 277 ? -4.969 2.712 12.441 1.00 88.94 277 GLN A CA 1
ATOM 2213 C C . GLN A 1 277 ? -5.532 2.643 11.013 1.00 88.94 277 GLN A C 1
ATOM 2215 O O . GLN A 1 277 ? -6.397 3.435 10.625 1.00 88.94 277 GLN A O 1
ATOM 2220 N N . GLN A 1 278 ? -5.044 1.694 10.214 1.00 88.56 278 GLN A N 1
ATOM 2221 C CA . GLN A 1 278 ? -5.404 1.570 8.811 1.00 88.56 278 GLN A CA 1
ATOM 2222 C C . GLN A 1 278 ? -6.830 1.035 8.635 1.00 88.56 278 GLN A C 1
ATOM 2224 O O . GLN A 1 278 ? -7.522 1.402 7.673 1.00 88.56 278 GLN A O 1
ATOM 2229 N N . LEU A 1 279 ? -7.287 0.199 9.572 1.00 91.88 279 LEU A N 1
ATOM 2230 C CA . LEU A 1 279 ? -8.640 -0.337 9.611 1.00 91.88 279 LEU A CA 1
ATOM 2231 C C . LEU A 1 279 ? -9.543 0.540 10.481 1.00 91.88 279 LEU A C 1
ATOM 2233 O O . LEU A 1 279 ? -9.188 0.990 11.568 1.00 91.88 279 LEU A O 1
ATOM 2237 N N . ASN A 1 280 ? -10.756 0.785 9.998 1.00 89.56 280 ASN A N 1
ATOM 2238 C CA . ASN A 1 280 ? -11.731 1.590 10.715 1.00 89.56 280 ASN A CA 1
ATOM 2239 C C . ASN A 1 280 ? -12.381 0.765 11.828 1.00 89.56 280 ASN A C 1
ATOM 2241 O O . ASN A 1 280 ? -13.388 0.096 11.602 1.00 89.56 280 ASN A O 1
ATOM 2245 N N . THR A 1 281 ? -11.824 0.865 13.029 1.00 88.62 281 THR A N 1
ATOM 2246 C CA . THR A 1 281 ? -12.364 0.233 14.238 1.00 88.62 281 THR A CA 1
ATOM 2247 C C . THR A 1 281 ? -13.375 1.106 14.983 1.00 88.62 281 THR A C 1
ATOM 2249 O O . THR A 1 281 ? -14.081 0.612 15.852 1.00 88.62 281 THR A O 1
ATOM 2252 N N . ALA A 1 282 ? -13.503 2.391 14.629 1.00 84.69 282 ALA A N 1
ATOM 2253 C CA . ALA A 1 282 ? -14.403 3.327 15.308 1.00 84.69 282 ALA A CA 1
ATOM 2254 C C . ALA A 1 282 ? -15.895 2.995 15.106 1.00 84.69 282 ALA A C 1
ATOM 2256 O O . ALA A 1 282 ? -16.730 3.351 15.943 1.00 84.69 282 ALA A O 1
ATOM 2257 N N . VAL A 1 283 ? -16.249 2.319 14.009 1.00 84.62 283 VAL A N 1
ATOM 2258 C CA . VAL A 1 283 ? -17.621 1.863 13.738 1.00 84.62 283 VAL A CA 1
ATOM 2259 C C . VAL A 1 283 ? -17.776 0.413 14.207 1.00 84.62 283 VAL A C 1
ATOM 2261 O O . VAL A 1 283 ? -17.048 -0.460 13.742 1.00 84.62 283 VAL A O 1
ATOM 2264 N N . GLY A 1 284 ? -18.743 0.144 15.094 1.00 82.56 284 GLY A N 1
ATOM 2265 C CA . GLY A 1 284 ? -18.908 -1.171 15.737 1.00 82.56 284 GLY A CA 1
ATOM 2266 C C . GLY A 1 284 ? -19.077 -2.340 14.756 1.00 82.56 284 GLY A C 1
ATOM 2267 O O . GLY A 1 284 ? -18.406 -3.357 14.891 1.00 82.56 284 GLY A O 1
ATOM 2268 N N . ASN A 1 285 ? -19.859 -2.167 13.687 1.00 86.00 285 ASN A N 1
ATOM 2269 C CA . ASN A 1 285 ? -20.026 -3.209 12.666 1.00 86.00 285 ASN A CA 1
ATOM 2270 C C . ASN A 1 285 ? -18.756 -3.484 11.835 1.00 86.00 285 ASN A C 1
ATOM 2272 O O . ASN A 1 285 ? -18.635 -4.529 11.202 1.00 86.00 285 ASN A O 1
ATOM 2276 N N . LYS A 1 286 ? -17.807 -2.540 11.778 1.00 88.50 286 LYS A N 1
ATOM 2277 C CA . LYS A 1 286 ? -16.517 -2.742 11.111 1.00 88.50 286 LYS A CA 1
ATOM 2278 C C . LYS A 1 286 ? -15.547 -3.445 12.044 1.00 88.50 286 LYS A C 1
ATOM 2280 O O . LYS A 1 286 ? -14.821 -4.312 11.578 1.00 88.50 286 LYS A O 1
ATOM 2285 N N . PHE A 1 287 ? -15.586 -3.126 13.338 1.00 90.56 287 PHE A N 1
ATOM 2286 C CA . PHE A 1 287 ? -14.848 -3.854 14.368 1.00 90.56 287 PHE A CA 1
ATOM 2287 C C . PHE A 1 287 ? -15.148 -5.359 14.313 1.00 90.56 287 PHE A C 1
ATOM 2289 O O . PHE A 1 287 ? -14.224 -6.164 14.229 1.00 90.56 287 PHE A O 1
ATOM 2296 N N . THR A 1 288 ? -16.424 -5.748 14.238 1.00 89.81 288 THR A N 1
ATOM 2297 C CA . THR A 1 288 ? -16.792 -7.169 14.134 1.00 89.81 288 THR A CA 1
ATOM 2298 C C . THR A 1 288 ? -16.383 -7.801 12.807 1.00 89.81 288 THR A C 1
ATOM 2300 O O . THR A 1 288 ? -15.983 -8.955 12.807 1.00 89.81 288 THR A O 1
ATOM 2303 N N . LYS A 1 289 ? -16.390 -7.065 11.685 1.00 90.81 289 LYS A N 1
ATOM 2304 C CA . LYS A 1 289 ? -15.845 -7.557 10.401 1.00 90.81 289 LYS A CA 1
ATOM 2305 C C . LYS A 1 289 ? -14.332 -7.794 10.439 1.00 90.81 289 LYS A C 1
ATOM 2307 O O . LYS A 1 289 ? -13.855 -8.728 9.809 1.00 90.81 289 LYS A O 1
ATOM 2312 N N . ILE A 1 290 ? -13.586 -6.942 11.145 1.00 93.06 290 ILE A N 1
ATOM 2313 C CA . ILE A 1 290 ? -12.133 -7.085 11.351 1.00 93.06 290 ILE A CA 1
ATOM 2314 C C . ILE A 1 290 ? -11.857 -8.345 12.172 1.00 93.06 290 ILE A C 1
ATOM 2316 O O . ILE A 1 290 ? -10.985 -9.129 11.811 1.00 93.06 290 ILE A O 1
ATOM 2320 N N . LEU A 1 291 ? -12.629 -8.557 13.240 1.00 92.56 291 LEU A N 1
ATOM 2321 C CA . LEU A 1 291 ? -12.540 -9.764 14.054 1.00 92.56 291 LEU A CA 1
ATOM 2322 C C . LEU A 1 291 ? -12.930 -11.020 13.262 1.00 92.56 291 LEU A C 1
ATOM 2324 O O . LEU A 1 291 ? -12.202 -11.998 13.299 1.00 92.56 291 LEU A O 1
ATOM 2328 N N . ASP A 1 292 ? -14.028 -10.988 12.509 1.00 89.50 292 ASP A N 1
ATOM 2329 C CA . ASP A 1 292 ? -14.488 -12.106 11.671 1.00 89.50 292 ASP A CA 1
ATOM 2330 C C . ASP A 1 292 ? -13.404 -12.545 10.674 1.00 89.50 292 ASP A C 1
ATOM 2332 O O . ASP A 1 292 ? -13.099 -13.728 10.556 1.00 89.50 292 ASP A O 1
ATOM 2336 N N . GLU A 1 293 ? -12.752 -11.581 10.018 1.00 91.94 293 GLU A N 1
ATOM 2337 C CA . GLU A 1 293 ? -11.651 -11.858 9.095 1.00 91.94 293 GLU A CA 1
ATOM 2338 C C . GLU A 1 293 ? -10.407 -12.403 9.814 1.00 91.94 293 GLU A C 1
ATOM 2340 O O . GLU A 1 293 ? -9.804 -13.360 9.334 1.00 91.94 293 GLU A O 1
ATOM 2345 N N . LEU A 1 294 ? -10.051 -11.868 10.991 1.00 95.06 294 LEU A N 1
ATOM 2346 C CA . LEU A 1 294 ? -8.985 -12.429 11.831 1.00 95.06 294 LEU A CA 1
ATOM 2347 C C . LEU A 1 294 ? -9.259 -13.903 12.164 1.00 95.06 294 LEU A C 1
ATOM 2349 O O . LEU A 1 294 ? -8.379 -14.748 12.007 1.00 95.06 294 LEU A O 1
ATOM 2353 N N . LEU A 1 295 ? -10.473 -14.219 12.615 1.00 91.81 295 LEU A N 1
ATOM 2354 C CA . LEU A 1 295 ? -10.847 -15.573 13.020 1.00 91.81 295 LEU A CA 1
ATOM 2355 C C . LEU A 1 295 ? -10.922 -16.528 11.827 1.00 91.81 295 LEU A C 1
ATOM 2357 O O . LEU A 1 295 ? -10.465 -17.668 11.943 1.00 91.81 295 LEU A O 1
ATOM 2361 N N . ARG A 1 296 ? -11.421 -16.062 10.673 1.00 90.56 296 ARG A N 1
ATOM 2362 C CA . ARG A 1 296 ? -11.373 -16.809 9.408 1.00 90.56 296 ARG A CA 1
ATOM 2363 C C . ARG A 1 296 ? -9.936 -17.185 9.080 1.00 90.56 296 ARG A C 1
ATOM 2365 O O . ARG A 1 296 ? -9.650 -18.364 8.907 1.00 90.56 296 ARG A O 1
ATOM 2372 N N . LEU A 1 297 ? -9.037 -16.199 9.051 1.00 92.94 297 LEU A N 1
ATOM 2373 C CA . LEU A 1 297 ? -7.627 -16.411 8.737 1.00 92.94 297 LEU A CA 1
ATOM 2374 C C . LEU A 1 297 ? -6.985 -17.402 9.700 1.00 92.94 297 LEU A C 1
ATOM 2376 O O . LEU A 1 297 ? -6.329 -18.335 9.261 1.00 92.94 297 LEU A O 1
ATOM 2380 N N . LEU A 1 298 ? -7.205 -17.251 11.005 1.00 92.38 298 LEU A N 1
ATOM 2381 C CA . LEU A 1 298 ? -6.619 -18.148 12.000 1.00 92.38 298 LEU A CA 1
ATOM 2382 C C . LEU A 1 298 ? -7.175 -19.576 11.958 1.00 92.38 298 LEU A C 1
ATOM 2384 O O . LEU A 1 298 ? -6.483 -20.485 12.417 1.00 92.38 298 LEU A O 1
ATOM 2388 N N . SER A 1 299 ? -8.368 -19.767 11.388 1.00 88.56 299 SER A N 1
ATOM 2389 C CA . SER A 1 299 ? -8.995 -21.078 11.177 1.00 88.56 299 SER A CA 1
ATOM 2390 C C . SER A 1 299 ? -8.528 -21.777 9.891 1.00 88.56 299 SER A C 1
ATOM 2392 O O . SER A 1 299 ? -8.871 -22.935 9.681 1.00 88.56 299 SER A O 1
ATOM 2394 N N . LEU A 1 300 ? -7.758 -21.109 9.021 1.00 88.31 300 LEU A N 1
ATOM 2395 C CA . LEU A 1 300 ? -7.236 -21.724 7.798 1.00 88.31 300 LEU A CA 1
ATOM 2396 C C . LEU A 1 300 ? -6.060 -22.655 8.094 1.00 88.31 300 LEU A C 1
ATOM 2398 O O . LEU A 1 300 ? -5.032 -22.220 8.621 1.00 88.31 300 LEU A O 1
ATOM 2402 N N . GLU A 1 301 ? -6.183 -23.908 7.665 1.00 86.81 301 GLU A N 1
ATOM 2403 C CA . GLU A 1 301 ? -5.114 -24.914 7.740 1.00 86.81 301 GLU A CA 1
ATOM 2404 C C . GLU A 1 301 ? -4.261 -24.971 6.469 1.00 86.81 301 GLU A C 1
ATOM 2406 O O . GLU A 1 301 ? -3.075 -25.275 6.542 1.00 86.81 301 GLU A O 1
ATOM 2411 N N . ASN A 1 302 ? -4.842 -24.625 5.317 1.00 89.31 302 ASN A N 1
ATOM 2412 C CA . ASN A 1 302 ? -4.190 -24.670 4.010 1.00 89.31 302 ASN A CA 1
ATOM 2413 C C . ASN A 1 302 ? -4.342 -23.328 3.276 1.00 89.31 302 ASN A C 1
ATOM 2415 O O . ASN A 1 302 ? -5.312 -22.604 3.530 1.00 89.31 302 ASN A O 1
ATOM 2419 N N . PRO A 1 303 ? -3.423 -22.990 2.352 1.00 90.06 303 PRO A N 1
ATOM 2420 C CA . PRO A 1 303 ? -3.611 -21.871 1.438 1.00 90.06 303 PRO A CA 1
ATOM 2421 C C . PRO A 1 303 ? -4.916 -21.968 0.644 1.00 90.06 303 PRO A C 1
ATOM 2423 O O . PRO A 1 303 ? -5.334 -23.050 0.236 1.00 90.06 303 PRO A O 1
ATOM 2426 N N . GLU A 1 304 ? -5.530 -20.819 0.384 1.00 88.75 304 GLU A N 1
ATOM 2427 C CA . GLU A 1 304 ? -6.814 -20.714 -0.317 1.00 88.75 304 GLU A CA 1
ATOM 2428 C C . GLU A 1 304 ? -6.651 -20.602 -1.831 1.00 88.75 304 GLU A C 1
ATOM 2430 O O . GLU A 1 304 ? -7.541 -20.996 -2.580 1.00 88.75 304 GLU A O 1
ATOM 2435 N N . VAL A 1 305 ? -5.535 -20.033 -2.297 1.00 90.00 305 VAL A N 1
ATOM 2436 C CA . VAL A 1 305 ? -5.328 -19.759 -3.720 1.00 90.00 305 VAL A CA 1
ATOM 2437 C C . VAL A 1 305 ? -3.949 -20.205 -4.183 1.00 90.00 305 VAL A C 1
ATOM 2439 O O . VAL A 1 305 ? -2.935 -19.960 -3.535 1.00 90.00 305 VAL A O 1
ATOM 2442 N N . LYS A 1 306 ? -3.908 -20.794 -5.379 1.00 90.06 306 LYS A N 1
ATOM 2443 C CA . LYS A 1 306 ? -2.677 -20.972 -6.151 1.00 90.06 306 LYS A CA 1
ATOM 2444 C C . LYS A 1 306 ? -2.636 -19.910 -7.241 1.00 90.06 306 LYS A C 1
ATOM 2446 O O . LYS A 1 306 ? -3.527 -19.843 -8.085 1.00 90.06 306 LYS A O 1
ATOM 2451 N N . VAL A 1 307 ? -1.621 -19.053 -7.214 1.00 91.94 307 VAL A N 1
ATOM 2452 C CA . VAL A 1 307 ? -1.443 -18.026 -8.246 1.00 91.94 307 VAL A CA 1
ATOM 2453 C C . VAL A 1 307 ? -0.706 -18.661 -9.431 1.00 91.94 307 VAL A C 1
ATOM 2455 O O . VAL A 1 307 ? 0.373 -19.215 -9.225 1.00 91.94 307 VAL A O 1
ATOM 2458 N N . PRO A 1 308 ? -1.254 -18.624 -10.658 1.00 90.62 308 PRO A N 1
ATOM 2459 C CA . PRO A 1 308 ? -0.594 -19.209 -11.821 1.00 90.62 308 PRO A CA 1
ATOM 2460 C C . PRO A 1 308 ? 0.655 -18.402 -12.231 1.00 90.62 308 PRO A C 1
ATOM 2462 O O . PRO A 1 308 ? 0.690 -17.194 -11.981 1.00 90.62 308 PRO A O 1
ATOM 2465 N N . PRO A 1 309 ? 1.648 -19.034 -12.889 1.00 92.62 309 PRO A N 1
ATOM 2466 C CA . PRO A 1 309 ? 2.825 -18.340 -13.405 1.00 92.62 309 PRO A CA 1
ATOM 2467 C C . PRO A 1 309 ? 2.481 -17.195 -14.361 1.00 92.62 309 PRO A C 1
ATOM 2469 O O . PRO A 1 309 ? 1.567 -17.304 -15.181 1.00 92.62 309 PRO A O 1
ATOM 2472 N N . LEU A 1 310 ? 3.260 -16.112 -14.282 1.00 93.50 310 LEU A N 1
ATOM 2473 C CA . LEU A 1 310 ? 3.179 -14.978 -15.215 1.00 93.50 310 LEU A CA 1
ATOM 2474 C C . LEU A 1 310 ? 4.063 -15.146 -16.462 1.00 93.50 310 LEU A C 1
ATOM 2476 O O . LEU A 1 310 ? 4.027 -14.300 -17.354 1.00 93.50 310 LEU A O 1
ATOM 2480 N N . LEU A 1 311 ? 4.835 -16.232 -16.521 1.00 94.75 311 LEU A N 1
ATOM 2481 C CA . LEU A 1 311 ? 5.652 -16.640 -17.659 1.00 94.75 311 LEU A CA 1
ATOM 2482 C C . LEU A 1 311 ? 5.308 -18.074 -18.051 1.00 94.75 311 LEU A C 1
ATOM 2484 O O . LEU A 1 311 ? 5.031 -18.903 -17.184 1.00 94.75 311 LEU A O 1
ATOM 2488 N N . ALA A 1 312 ? 5.359 -18.368 -19.345 1.00 93.81 312 ALA A N 1
ATOM 2489 C CA . ALA A 1 312 ? 5.167 -19.712 -19.875 1.00 93.81 312 ALA A CA 1
ATOM 2490 C C . ALA A 1 312 ? 6.074 -19.958 -21.086 1.00 93.81 312 ALA A C 1
ATOM 2492 O O . ALA A 1 312 ? 6.445 -19.023 -21.789 1.00 93.81 312 ALA A O 1
ATOM 2493 N N . GLU A 1 313 ? 6.407 -21.221 -21.353 1.00 91.50 313 GLU A N 1
ATOM 2494 C CA . GLU A 1 313 ? 7.157 -21.613 -22.559 1.00 91.50 313 GLU A CA 1
ATOM 2495 C C . GLU A 1 313 ? 6.308 -21.505 -23.832 1.00 91.50 313 GLU A C 1
ATOM 2497 O O . GLU A 1 313 ? 6.840 -21.336 -24.922 1.00 91.50 313 GLU A O 1
ATOM 2502 N N . ASN A 1 314 ? 4.981 -21.555 -23.688 1.00 90.94 314 ASN A N 1
ATOM 2503 C CA . ASN A 1 314 ? 4.022 -21.394 -24.775 1.00 90.94 314 ASN A CA 1
ATOM 2504 C C . ASN A 1 314 ? 3.224 -20.092 -24.606 1.00 90.94 314 ASN A C 1
ATOM 2506 O O . ASN A 1 314 ? 2.991 -19.671 -23.467 1.00 90.94 314 ASN A O 1
ATOM 2510 N N . PRO A 1 315 ? 2.756 -19.466 -25.703 1.00 87.06 315 PRO A N 1
ATOM 2511 C CA . PRO A 1 315 ? 1.879 -18.303 -25.625 1.00 87.06 315 PRO A CA 1
ATOM 2512 C C . PRO A 1 315 ? 0.623 -18.587 -24.792 1.00 87.06 315 PRO A C 1
ATOM 2514 O O . PRO A 1 315 ? 0.011 -19.650 -24.906 1.00 87.06 315 PRO A O 1
ATOM 2517 N N . PHE A 1 316 ? 0.209 -17.617 -23.976 1.00 86.00 316 PHE A N 1
ATOM 2518 C CA . PHE A 1 316 ? -1.037 -17.719 -23.219 1.00 86.00 316 PHE A CA 1
ATOM 2519 C C . PHE A 1 316 ? -2.247 -17.643 -24.156 1.00 86.00 316 PHE A C 1
ATOM 2521 O O . PHE A 1 316 ? -2.328 -16.751 -25.003 1.00 86.00 316 PHE A O 1
ATOM 2528 N N . ALA A 1 317 ? -3.214 -18.542 -23.964 1.00 76.81 317 ALA A N 1
ATOM 2529 C CA . ALA A 1 317 ? -4.502 -18.448 -24.637 1.00 76.81 317 ALA A CA 1
ATOM 2530 C C . ALA A 1 317 ? -5.252 -17.189 -24.168 1.00 76.81 317 ALA A C 1
ATOM 2532 O O . ALA A 1 317 ? -5.334 -16.907 -22.970 1.00 76.81 317 ALA A O 1
ATOM 2533 N N . LEU A 1 318 ? -5.788 -16.428 -25.123 1.00 66.62 318 LEU A N 1
ATOM 2534 C CA . LEU A 1 318 ? -6.651 -15.284 -24.853 1.00 66.62 318 LEU A CA 1
ATOM 2535 C C . LEU A 1 318 ? -8.103 -15.750 -24.873 1.00 66.62 318 LEU A C 1
ATOM 2537 O O . LEU A 1 318 ? -8.658 -16.025 -25.936 1.00 66.62 318 LEU A O 1
ATOM 2541 N N . ASP A 1 319 ? -8.729 -15.798 -23.701 1.00 64.75 319 ASP A N 1
ATOM 2542 C CA . ASP A 1 319 ? -10.169 -16.008 -23.617 1.00 64.75 319 ASP A CA 1
ATOM 2543 C C . ASP A 1 319 ? -10.888 -14.718 -24.029 1.00 64.75 319 ASP A C 1
ATOM 2545 O O . ASP A 1 319 ? -10.819 -13.687 -23.353 1.00 64.75 319 ASP A O 1
ATOM 2549 N N . LEU A 1 320 ? -11.578 -14.760 -25.169 1.00 59.50 320 LEU A N 1
ATOM 2550 C CA . LEU A 1 320 ? -12.390 -13.642 -25.634 1.00 59.50 320 LEU A CA 1
ATOM 2551 C C . LEU A 1 320 ? -13.646 -13.509 -24.762 1.00 59.50 320 LEU A C 1
ATOM 2553 O O . LEU A 1 320 ? -14.436 -14.441 -24.602 1.00 59.50 320 LEU A O 1
ATOM 2557 N N . ARG A 1 321 ? -13.847 -12.312 -24.208 1.00 64.38 321 ARG A N 1
ATOM 2558 C CA . ARG A 1 321 ? -15.000 -11.984 -23.365 1.00 64.38 321 ARG A CA 1
ATOM 2559 C C . ARG A 1 321 ? -16.279 -11.861 -24.206 1.00 64.38 321 ARG A C 1
ATOM 2561 O O . ARG A 1 321 ? -16.290 -11.194 -25.237 1.00 64.38 321 ARG A O 1
ATOM 2568 N N . LYS A 1 322 ? -17.398 -12.391 -23.698 1.00 59.91 322 LYS A N 1
ATOM 2569 C CA . LYS A 1 322 ? -18.745 -12.026 -24.177 1.00 59.91 322 LYS A CA 1
ATOM 2570 C C . LYS A 1 322 ? -19.127 -10.626 -23.675 1.00 59.91 322 LYS A C 1
ATOM 2572 O O . LYS A 1 322 ? -19.000 -10.342 -22.483 1.00 59.91 322 LYS A O 1
ATOM 2577 N N . ALA A 1 323 ? -19.593 -9.754 -24.568 1.00 57.00 323 ALA A N 1
ATOM 2578 C CA . ALA A 1 323 ? -20.046 -8.409 -24.206 1.00 57.00 323 ALA A CA 1
ATOM 2579 C C . ALA A 1 323 ? -21.194 -8.453 -23.170 1.00 57.00 323 ALA A C 1
ATOM 2581 O O . ALA A 1 323 ? -22.056 -9.327 -23.248 1.00 57.00 323 ALA A O 1
ATOM 2582 N N . GLY A 1 324 ? -21.204 -7.520 -22.208 1.00 56.84 324 GLY A N 1
ATOM 2583 C CA . GLY A 1 324 ? -22.281 -7.367 -21.219 1.00 56.84 324 GLY A CA 1
ATOM 2584 C C . GLY A 1 324 ? -21.819 -6.956 -19.813 1.00 56.84 324 GLY A C 1
ATOM 2585 O O . GLY A 1 324 ? -20.656 -7.139 -19.440 1.00 56.84 324 GLY A O 1
ATOM 2586 N N . ASP A 1 325 ? -22.765 -6.435 -19.027 1.00 51.53 325 ASP A N 1
ATOM 2587 C CA . ASP A 1 325 ? -22.551 -5.801 -17.715 1.00 51.53 325 ASP A CA 1
ATOM 2588 C C . ASP A 1 325 ? -22.133 -6.714 -16.580 1.00 51.53 325 ASP A C 1
ATOM 2590 O O . ASP A 1 325 ? -21.272 -6.357 -15.779 1.00 51.53 325 ASP A O 1
ATOM 2594 N N . LYS A 1 326 ? -22.756 -7.889 -16.527 1.00 60.47 326 LYS A N 1
ATOM 2595 C CA . LYS A 1 326 ? -22.575 -8.905 -15.486 1.00 60.47 326 LYS A CA 1
ATOM 2596 C C . LYS A 1 326 ? -21.874 -10.129 -16.054 1.00 60.47 326 LYS A C 1
ATOM 2598 O O . LYS A 1 326 ? -22.284 -11.260 -15.814 1.00 60.47 326 LYS A O 1
ATOM 2603 N N . ALA A 1 327 ? -20.870 -9.903 -16.896 1.00 64.31 327 ALA A N 1
ATOM 2604 C CA . ALA A 1 327 ? -19.997 -10.995 -17.287 1.00 64.31 327 ALA A CA 1
ATOM 2605 C C . ALA A 1 327 ? -19.331 -11.523 -16.008 1.00 64.31 327 ALA A C 1
ATOM 2607 O O . ALA A 1 327 ? -18.751 -10.736 -15.264 1.00 64.31 327 ALA A O 1
ATOM 2608 N N . ASP A 1 328 ? -19.453 -12.826 -15.762 1.00 78.88 328 ASP A N 1
ATOM 2609 C CA . ASP A 1 328 ? -18.855 -13.549 -14.633 1.00 78.88 328 ASP A CA 1
ATOM 2610 C C . ASP A 1 328 ? -17.330 -13.649 -14.814 1.00 78.88 328 ASP A C 1
ATOM 2612 O O . ASP A 1 328 ? -16.762 -14.723 -15.008 1.00 78.88 328 ASP A O 1
ATOM 2616 N N . VAL A 1 329 ? -16.675 -12.488 -14.908 1.00 82.81 329 VAL A N 1
ATOM 2617 C CA . VAL A 1 329 ? -15.267 -12.319 -15.260 1.00 82.81 329 VAL A CA 1
ATOM 2618 C C . VAL A 1 329 ? -14.598 -11.306 -14.345 1.00 82.81 329 VAL A C 1
ATOM 2620 O O . VAL A 1 329 ? -15.173 -10.296 -13.948 1.00 82.81 329 VAL A O 1
ATOM 2623 N N . CYS A 1 330 ? -13.332 -11.563 -14.055 1.00 83.88 330 CYS A N 1
ATOM 2624 C CA . CYS A 1 330 ? -12.486 -10.706 -13.257 1.00 83.88 330 CYS A CA 1
ATOM 2625 C C . CYS A 1 330 ? -12.328 -9.346 -13.934 1.00 83.88 330 CYS A C 1
ATOM 2627 O O . CYS A 1 330 ? -11.816 -9.257 -15.052 1.00 83.88 330 CYS A O 1
ATOM 2629 N N . TYR A 1 331 ? -12.677 -8.282 -13.216 1.00 82.00 331 TYR A N 1
ATOM 2630 C CA . TYR A 1 331 ? -12.503 -6.900 -13.665 1.00 82.00 331 TYR A CA 1
ATOM 2631 C C . TYR A 1 331 ? -11.062 -6.576 -14.083 1.00 82.00 331 TYR A C 1
ATOM 2633 O O . TYR A 1 331 ? -10.831 -5.767 -14.978 1.00 82.00 331 TYR A O 1
ATOM 2641 N N . SER A 1 332 ? -10.087 -7.234 -13.45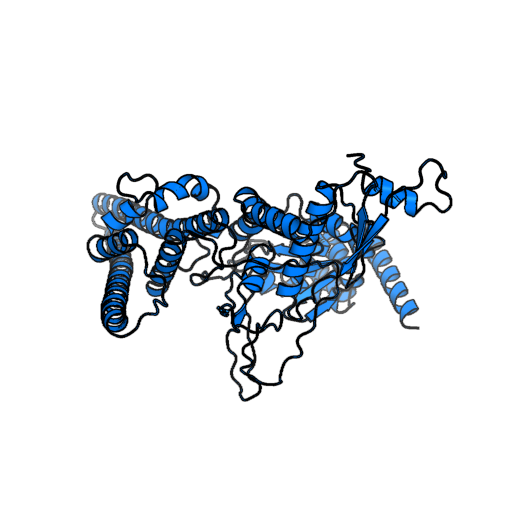6 1.00 83.69 332 SER A N 1
ATOM 2642 C CA . SER A 1 332 ? -8.670 -6.996 -13.696 1.00 83.69 332 SER A CA 1
ATOM 2643 C C . SER A 1 332 ? -8.102 -7.777 -14.886 1.00 83.69 332 SER A C 1
ATOM 2645 O O . SER A 1 332 ? -7.532 -7.173 -15.790 1.00 83.69 332 SER A O 1
ATOM 2647 N N . CYS A 1 333 ? -8.209 -9.111 -14.890 1.00 82.25 333 CYS A N 1
ATOM 2648 C CA . CYS A 1 333 ? -7.573 -9.958 -15.911 1.00 82.25 333 CYS A CA 1
ATOM 2649 C C . CYS A 1 333 ? -8.535 -10.508 -16.971 1.00 82.25 333 CYS A C 1
ATOM 2651 O O . CYS A 1 333 ? -8.086 -11.185 -17.888 1.00 82.25 333 CYS A O 1
ATOM 2653 N N . GLY A 1 334 ? -9.844 -10.272 -16.843 1.00 81.12 334 GLY A N 1
ATOM 2654 C CA . GLY A 1 334 ? -10.857 -10.747 -17.789 1.00 81.12 334 GLY A CA 1
ATOM 2655 C C . GLY A 1 334 ? -11.174 -12.246 -17.726 1.00 81.12 334 GLY A C 1
ATOM 2656 O O . GLY A 1 334 ? -12.076 -12.688 -18.433 1.00 81.12 334 GLY A O 1
ATOM 2657 N N . ARG A 1 335 ? -10.484 -13.028 -16.883 1.00 80.94 335 ARG A N 1
ATOM 2658 C CA . ARG A 1 335 ? -10.744 -14.469 -16.715 1.00 80.94 335 ARG A CA 1
ATOM 2659 C C . ARG A 1 335 ? -12.072 -14.735 -15.998 1.00 80.94 335 ARG A C 1
ATOM 2661 O O . ARG A 1 335 ? -12.432 -13.933 -15.137 1.00 80.94 335 ARG A O 1
ATOM 2668 N N . PRO A 1 336 ? -12.752 -15.862 -16.265 1.00 82.69 336 PRO A N 1
ATOM 2669 C 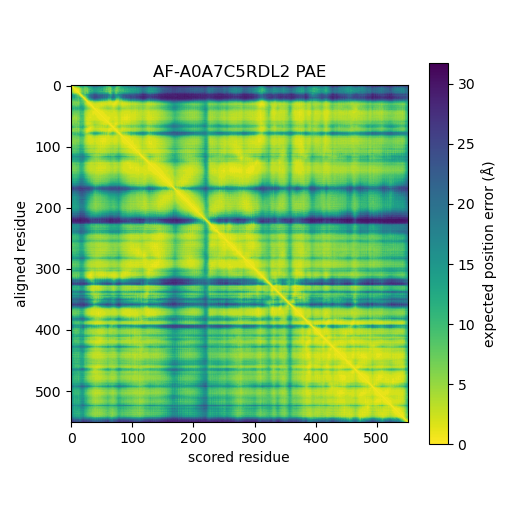CA . PRO A 1 336 ? -13.960 -16.253 -15.538 1.00 82.69 336 PRO A CA 1
ATOM 2670 C C . PRO A 1 336 ? -13.761 -16.321 -14.013 1.00 82.69 336 PRO A C 1
ATOM 2672 O O . PRO A 1 336 ? -12.697 -16.732 -13.553 1.00 82.69 336 PRO A O 1
ATOM 2675 N N . LEU A 1 337 ? -14.782 -15.965 -13.226 1.00 84.62 337 LEU A N 1
ATOM 2676 C CA . LEU A 1 337 ? -14.734 -15.937 -11.749 1.00 84.62 337 LEU A CA 1
ATOM 2677 C C . LEU A 1 337 ? -15.131 -17.262 -11.065 1.00 84.62 337 LEU A C 1
ATOM 2679 O O . LEU A 1 337 ? -15.374 -17.307 -9.860 1.00 84.62 337 LEU A O 1
ATOM 2683 N N . LYS A 1 338 ? -15.122 -18.369 -11.812 1.00 78.25 338 LYS A N 1
ATOM 2684 C CA . LYS A 1 338 ? -15.561 -19.699 -11.347 1.00 78.25 338 LYS A CA 1
ATOM 2685 C C . LYS A 1 338 ? -14.792 -20.225 -10.129 1.00 78.25 338 LYS A C 1
ATOM 2687 O O . LYS A 1 338 ? -15.376 -20.907 -9.295 1.00 78.25 338 LYS A O 1
ATOM 2692 N N . ASP A 1 339 ? -13.512 -19.874 -10.015 1.00 72.38 339 ASP A N 1
ATOM 2693 C CA . ASP A 1 339 ? -12.607 -20.348 -8.956 1.00 72.38 339 ASP A CA 1
ATOM 2694 C C . ASP A 1 339 ? -12.600 -19.431 -7.714 1.00 72.38 339 ASP A C 1
ATOM 2696 O O . ASP A 1 339 ? -11.671 -19.456 -6.904 1.00 72.38 339 ASP A O 1
ATOM 2700 N N . GLY A 1 340 ? -13.630 -18.593 -7.569 1.00 81.50 340 GLY A N 1
ATOM 2701 C CA . GLY A 1 340 ? -13.811 -17.690 -6.441 1.00 81.50 340 GLY A CA 1
ATOM 2702 C C . GLY A 1 340 ? -13.498 -16.231 -6.769 1.00 81.50 340 GLY A C 1
ATOM 2703 O O . GLY A 1 340 ? -12.634 -15.895 -7.588 1.00 81.50 340 GLY A O 1
ATOM 2704 N N . GLN A 1 341 ? -14.205 -15.343 -6.072 1.00 86.88 341 GLN A N 1
ATOM 2705 C CA . GLN A 1 341 ? -14.157 -13.908 -6.313 1.00 86.88 341 GLN A CA 1
ATOM 2706 C C . GLN A 1 341 ? -14.149 -13.101 -5.024 1.00 86.88 341 GLN A C 1
ATOM 2708 O O . GLN A 1 341 ? -14.692 -13.500 -3.991 1.00 86.88 341 GLN A O 1
ATOM 2713 N N . LEU A 1 342 ? -13.539 -11.926 -5.106 1.00 86.00 342 LEU A N 1
ATOM 2714 C CA . LEU A 1 342 ? -13.533 -10.933 -4.047 1.00 86.00 342 LEU A CA 1
ATOM 2715 C C . LEU A 1 342 ? -13.978 -9.596 -4.613 1.00 86.00 342 LEU A C 1
ATOM 2717 O O . LEU A 1 342 ? -13.631 -9.230 -5.735 1.00 86.00 342 LEU A O 1
ATOM 2721 N N . LYS A 1 343 ? -14.689 -8.823 -3.793 1.00 84.75 343 LYS A N 1
ATOM 2722 C CA . LYS A 1 343 ? -14.898 -7.411 -4.095 1.00 84.75 343 LYS A CA 1
ATOM 2723 C C . LYS A 1 343 ? -13.566 -6.685 -4.042 1.00 84.75 343 LYS A C 1
ATOM 2725 O O . LYS A 1 343 ? -12.770 -6.876 -3.117 1.00 84.75 343 LYS A O 1
ATOM 2730 N N . ALA A 1 344 ? -13.343 -5.842 -5.035 1.00 76.69 344 ALA A N 1
ATOM 2731 C CA . ALA A 1 344 ? -12.134 -5.067 -5.189 1.00 76.69 344 ALA A CA 1
ATOM 2732 C C . ALA A 1 344 ? -12.017 -4.041 -4.033 1.00 76.69 344 ALA A C 1
ATOM 2734 O O . ALA A 1 344 ? -12.590 -2.956 -4.055 1.00 76.69 344 ALA A O 1
ATOM 2735 N N . SER A 1 345 ? -11.317 -4.424 -2.960 1.00 76.19 345 SER A N 1
ATOM 2736 C CA . SER A 1 345 ? -11.206 -3.627 -1.729 1.00 76.19 345 SER A CA 1
ATOM 2737 C C . SER A 1 345 ? -10.097 -2.574 -1.817 1.00 76.19 345 SER A C 1
ATOM 2739 O O . SER A 1 345 ? -9.192 -2.694 -2.635 1.00 76.19 345 SER A O 1
ATOM 2741 N N . LYS A 1 346 ? -10.095 -1.581 -0.914 1.00 74.50 346 LYS A N 1
ATOM 2742 C CA . LYS A 1 346 ? -9.066 -0.519 -0.874 1.00 74.50 346 LYS A CA 1
ATOM 2743 C C . LYS A 1 346 ? -7.634 -0.991 -0.604 1.00 74.50 346 LYS A C 1
ATOM 2745 O O . LYS A 1 346 ? -6.699 -0.258 -0.907 1.00 74.50 346 LYS A O 1
ATOM 2750 N N . LEU A 1 347 ? -7.464 -2.179 -0.023 1.00 76.38 347 LEU A N 1
ATOM 2751 C CA . LEU A 1 347 ? -6.147 -2.804 0.125 1.00 76.38 347 LEU A CA 1
ATOM 2752 C C . LEU A 1 347 ? -5.665 -3.411 -1.199 1.00 76.38 347 LEU A C 1
ATOM 2754 O O . LEU A 1 347 ? -4.470 -3.545 -1.421 1.00 76.38 347 LEU A O 1
ATOM 2758 N N . ILE A 1 348 ? -6.595 -3.766 -2.083 1.00 72.25 348 ILE A N 1
ATOM 2759 C CA . ILE A 1 348 ? -6.306 -4.421 -3.354 1.00 72.25 348 ILE A CA 1
ATOM 2760 C C . ILE A 1 348 ? -6.240 -3.366 -4.479 1.00 72.25 348 ILE A C 1
ATOM 2762 O O . ILE A 1 348 ? -5.283 -3.398 -5.252 1.00 72.25 348 ILE A O 1
ATOM 2766 N N . PHE A 1 349 ? -7.143 -2.372 -4.495 1.00 72.00 349 PHE A N 1
ATOM 2767 C CA . PHE A 1 349 ? -7.254 -1.304 -5.507 1.00 72.00 349 PHE A CA 1
ATOM 2768 C C . PHE A 1 349 ? -7.704 0.042 -4.920 1.00 72.00 349 PHE A C 1
ATOM 2770 O O . PHE A 1 349 ? -8.540 0.102 -4.019 1.00 72.00 349 PHE A O 1
ATOM 2777 N N . THR A 1 350 ? -7.250 1.156 -5.486 1.00 65.62 350 THR A N 1
ATOM 2778 C CA . THR A 1 350 ? -7.676 2.499 -5.070 1.00 65.62 350 THR A CA 1
ATOM 2779 C C . THR A 1 350 ? -9.058 2.835 -5.630 1.00 65.62 350 THR A C 1
ATOM 2781 O O . THR A 1 350 ? -9.172 3.366 -6.727 1.00 65.62 350 THR A O 1
ATOM 2784 N N . ALA A 1 351 ? -10.110 2.550 -4.855 1.00 64.12 351 ALA A N 1
ATOM 2785 C CA . ALA A 1 351 ? -11.505 2.883 -5.185 1.00 64.12 351 ALA A CA 1
ATOM 2786 C C . ALA A 1 351 ? -11.955 2.395 -6.585 1.00 64.12 351 ALA A C 1
ATOM 2788 O O . ALA A 1 351 ? -12.374 3.200 -7.420 1.00 64.12 351 ALA A O 1
ATOM 2789 N N . PRO A 1 352 ? -11.865 1.082 -6.852 1.00 66.19 352 PRO A N 1
ATOM 2790 C CA . PRO A 1 352 ? -12.293 0.518 -8.121 1.00 66.19 352 PRO A CA 1
ATOM 2791 C C . PRO A 1 352 ? -13.808 0.706 -8.256 1.00 66.19 352 PRO A C 1
ATOM 2793 O O . PRO A 1 352 ? -14.573 0.381 -7.349 1.00 66.19 352 PRO A O 1
ATOM 2796 N N . SER A 1 353 ? -14.241 1.262 -9.381 1.00 68.94 353 SER A N 1
ATOM 2797 C CA . SER A 1 353 ? -15.657 1.405 -9.700 1.00 68.94 353 SER A CA 1
ATOM 2798 C C . SER A 1 353 ? -15.879 0.986 -11.141 1.00 68.94 353 SER A C 1
ATOM 2800 O O . SER A 1 353 ? -15.119 1.358 -12.035 1.00 68.94 353 SER A O 1
ATOM 2802 N N . GLN A 1 354 ? -16.916 0.190 -11.360 1.00 69.19 354 GLN A N 1
ATOM 2803 C CA . GLN A 1 354 ? -17.359 -0.201 -12.685 1.00 69.19 354 GLN A CA 1
ATOM 2804 C C . GLN A 1 354 ? -18.684 0.495 -12.972 1.00 69.19 354 GLN A C 1
ATOM 2806 O O . GLN A 1 354 ? -19.646 0.367 -12.214 1.00 69.19 354 GLN A O 1
ATOM 2811 N N . ARG A 1 355 ? -18.731 1.247 -14.074 1.00 67.88 355 ARG A N 1
ATOM 2812 C CA . ARG A 1 355 ? -19.979 1.807 -14.594 1.00 67.88 355 ARG A CA 1
ATOM 2813 C C . ARG A 1 355 ? -20.774 0.697 -15.275 1.00 67.88 355 ARG A C 1
ATOM 2815 O O . ARG A 1 355 ? -20.229 -0.014 -16.117 1.00 67.88 355 ARG A O 1
ATOM 2822 N N . LEU A 1 356 ? -22.051 0.584 -14.932 1.00 70.25 356 LEU A N 1
ATOM 2823 C CA . LEU A 1 356 ? -22.972 -0.345 -15.585 1.00 70.25 356 LEU A CA 1
ATOM 2824 C C . LEU A 1 356 ? -23.322 0.192 -16.992 1.00 70.25 356 LEU A C 1
ATOM 2826 O O . LEU A 1 356 ? -23.672 1.360 -17.131 1.00 70.25 356 LEU A O 1
ATOM 2830 N N . GLN A 1 357 ? -23.212 -0.624 -18.039 1.00 63.41 357 GLN A N 1
ATOM 2831 C CA . GLN A 1 357 ? -23.607 -0.321 -19.427 1.00 63.41 357 GLN A CA 1
ATOM 2832 C C . GLN A 1 357 ? -25.129 -0.132 -19.546 1.00 63.41 357 GLN A C 1
ATOM 2834 O O . GLN A 1 357 ? -25.572 0.731 -20.296 1.00 63.41 357 GLN A O 1
ATOM 2839 N N . SER A 1 358 ? -25.931 -0.875 -18.779 1.00 68.12 358 SER A N 1
ATOM 2840 C CA . SER A 1 358 ? -27.404 -0.814 -18.757 1.00 68.12 358 SER A CA 1
ATOM 2841 C C . SER A 1 358 ? -27.988 0.209 -17.772 1.00 68.12 358 SER A C 1
ATOM 2843 O O . SER A 1 358 ? -29.208 0.319 -17.656 1.00 68.12 358 SER A O 1
ATOM 2845 N N . GLY A 1 359 ? -27.159 0.991 -17.067 1.00 67.00 359 GLY A N 1
ATOM 2846 C CA . GLY A 1 359 ? -27.643 1.927 -16.049 1.00 67.00 359 GLY A CA 1
ATOM 2847 C C . GLY A 1 359 ? -26.742 3.137 -15.801 1.00 67.00 359 GLY A C 1
ATOM 2848 O O . GLY A 1 359 ? -25.648 3.272 -16.336 1.00 67.00 359 GLY A O 1
ATOM 2849 N N . ARG A 1 360 ? -27.207 4.056 -14.946 1.00 62.59 360 ARG A N 1
ATOM 2850 C CA . ARG A 1 360 ? -26.389 5.184 -14.450 1.00 62.59 360 ARG A CA 1
ATOM 2851 C C . ARG A 1 360 ? -25.601 4.845 -13.174 1.00 62.59 360 ARG A C 1
ATOM 2853 O O . ARG A 1 360 ? -24.902 5.709 -12.655 1.00 62.59 360 ARG A O 1
ATOM 2860 N N . GLY A 1 361 ? -25.729 3.618 -12.666 1.00 67.94 361 GLY A N 1
ATOM 2861 C CA . GLY A 1 361 ? -25.084 3.162 -11.434 1.00 67.94 361 GLY A CA 1
ATOM 2862 C C . GLY A 1 361 ? -23.599 2.825 -11.602 1.00 67.94 361 GLY A C 1
ATOM 2863 O O . GLY A 1 361 ? -23.142 2.468 -12.691 1.00 67.94 361 GLY A O 1
ATOM 2864 N N . GLN A 1 362 ? -22.863 2.928 -10.495 1.00 70.94 362 GLN A N 1
ATOM 2865 C CA . GLN A 1 362 ? -21.506 2.409 -10.335 1.00 70.94 362 GLN A CA 1
ATOM 2866 C C . GLN A 1 362 ? -21.504 1.370 -9.215 1.00 70.94 362 GLN A C 1
ATOM 2868 O O . GLN A 1 362 ? -22.104 1.602 -8.165 1.00 70.94 362 GLN A O 1
ATOM 2873 N N . GLU A 1 363 ? -20.808 0.258 -9.424 1.00 75.94 363 GLU A N 1
ATOM 2874 C CA . GLU A 1 363 ? -20.634 -0.791 -8.417 1.00 75.94 363 GLU A CA 1
ATOM 2875 C C . GLU A 1 363 ? -19.147 -1.075 -8.170 1.00 75.94 363 GLU A C 1
ATOM 2877 O O . GLU A 1 363 ? -18.293 -0.789 -9.015 1.00 75.94 363 GLU A O 1
ATOM 2882 N N . GLU A 1 364 ? -18.834 -1.618 -6.989 1.00 78.75 364 GLU A N 1
ATOM 2883 C CA . GLU A 1 364 ? -17.507 -2.175 -6.713 1.00 78.75 364 GLU A CA 1
ATOM 2884 C C . GLU A 1 364 ? -17.345 -3.469 -7.520 1.00 78.75 364 GLU A C 1
ATOM 2886 O O . GLU A 1 364 ? -18.134 -4.398 -7.320 1.00 78.75 364 GLU A O 1
ATOM 2891 N N . PRO A 1 365 ? -16.346 -3.554 -8.412 1.00 82.56 365 PRO A N 1
ATOM 2892 C CA . PRO A 1 365 ? -16.189 -4.714 -9.268 1.00 82.56 365 PRO A CA 1
ATOM 2893 C C . PRO A 1 365 ? -15.656 -5.931 -8.510 1.00 82.56 365 PRO A C 1
ATOM 2895 O O . PRO A 1 365 ? -15.036 -5.824 -7.444 1.00 82.56 365 PRO A O 1
ATOM 2898 N N . GLU A 1 366 ? -15.848 -7.099 -9.113 1.00 86.75 366 GLU A N 1
ATOM 2899 C CA . GLU A 1 366 ? -15.325 -8.368 -8.620 1.00 86.75 366 GLU A CA 1
ATOM 2900 C C . GLU A 1 366 ? -14.015 -8.740 -9.320 1.00 86.75 366 GLU A C 1
ATOM 2902 O O . GLU A 1 366 ? -13.806 -8.495 -10.512 1.00 86.75 366 GLU A O 1
ATOM 2907 N N . VAL A 1 367 ? -13.101 -9.327 -8.553 1.00 87.81 367 VAL A N 1
ATOM 2908 C CA . VAL A 1 367 ? -11.791 -9.778 -9.024 1.00 87.81 367 VAL A CA 1
ATOM 2909 C C . VAL A 1 367 ? -11.528 -11.213 -8.594 1.00 87.81 367 VAL A C 1
ATOM 2911 O O . VAL A 1 367 ? -11.965 -11.642 -7.527 1.00 87.81 367 VAL A O 1
ATOM 2914 N N . CYS A 1 368 ? -10.776 -11.951 -9.410 1.00 89.31 368 CYS A N 1
ATOM 2915 C CA . CYS A 1 368 ? -10.361 -13.302 -9.060 1.00 89.31 368 CYS A CA 1
ATOM 2916 C C . CYS A 1 368 ? -9.316 -13.286 -7.935 1.00 89.31 368 CYS A C 1
ATOM 2918 O O . CYS A 1 368 ? -8.558 -12.320 -7.765 1.00 89.31 368 CYS A O 1
ATOM 2920 N N . LEU A 1 369 ? -9.232 -14.398 -7.204 1.00 90.88 369 LEU A N 1
ATOM 2921 C CA . LEU A 1 369 ? -8.300 -14.561 -6.086 1.00 90.88 369 LEU A CA 1
ATOM 2922 C C . LEU A 1 369 ? -6.833 -14.366 -6.504 1.00 90.88 369 LEU A C 1
ATOM 2924 O O . LEU A 1 369 ? -6.061 -13.771 -5.755 1.00 90.88 369 LEU A O 1
ATOM 2928 N N . SER A 1 370 ? -6.447 -14.784 -7.715 1.00 91.19 370 SER A N 1
ATOM 2929 C CA . SER A 1 370 ? -5.078 -14.601 -8.219 1.00 91.19 370 SER A CA 1
ATOM 2930 C C . SER A 1 370 ? -4.723 -13.128 -8.436 1.00 91.19 370 SER A C 1
ATOM 2932 O O . SER A 1 370 ? -3.649 -12.693 -8.031 1.00 91.19 370 SER A O 1
ATOM 2934 N N . CYS A 1 371 ? -5.623 -12.331 -9.027 1.00 89.81 371 CYS A N 1
ATOM 2935 C CA . CYS A 1 371 ? -5.415 -10.887 -9.175 1.00 89.81 371 CYS A CA 1
ATOM 2936 C C . CYS A 1 371 ? -5.317 -10.200 -7.816 1.00 89.81 371 CYS A C 1
ATOM 2938 O O . CYS A 1 371 ? -4.430 -9.375 -7.611 1.00 89.81 371 CYS A O 1
ATOM 2940 N N . ALA A 1 372 ? -6.187 -10.570 -6.876 1.00 90.88 372 ALA A N 1
ATOM 2941 C CA . ALA A 1 372 ? -6.141 -10.037 -5.523 1.00 90.88 372 ALA A CA 1
ATOM 2942 C C . ALA A 1 372 ? -4.823 -10.386 -4.799 1.00 90.88 372 ALA A C 1
ATOM 2944 O O . ALA A 1 372 ? -4.252 -9.523 -4.134 1.00 90.88 372 ALA A O 1
ATOM 2945 N N . ALA A 1 373 ? -4.298 -11.600 -4.984 1.00 92.19 373 ALA A N 1
ATOM 2946 C CA . ALA A 1 373 ? -3.017 -12.026 -4.422 1.00 92.19 373 ALA A CA 1
ATOM 2947 C C . ALA A 1 373 ? -1.821 -11.276 -5.036 1.00 92.19 373 ALA A C 1
ATOM 2949 O O . ALA A 1 373 ? -0.984 -10.745 -4.310 1.00 92.19 373 ALA A O 1
ATOM 2950 N N . LEU A 1 374 ? -1.764 -11.159 -6.367 1.00 91.75 374 LEU A N 1
ATOM 2951 C CA . LEU A 1 374 ? -0.722 -10.384 -7.057 1.00 91.75 374 LEU A CA 1
ATOM 2952 C C . LEU A 1 374 ? -0.754 -8.908 -6.647 1.00 91.75 374 LEU A C 1
ATOM 2954 O O . LEU A 1 374 ? 0.281 -8.280 -6.436 1.00 91.75 374 LEU A O 1
ATOM 2958 N N . ALA A 1 375 ? -1.956 -8.356 -6.493 1.00 89.94 375 ALA A N 1
ATOM 2959 C CA . ALA A 1 375 ? -2.135 -7.006 -6.000 1.00 89.94 375 ALA A CA 1
ATOM 2960 C C . ALA A 1 375 ? -1.607 -6.876 -4.567 1.00 89.94 375 ALA A C 1
ATOM 2962 O O . ALA A 1 375 ? -0.994 -5.859 -4.266 1.00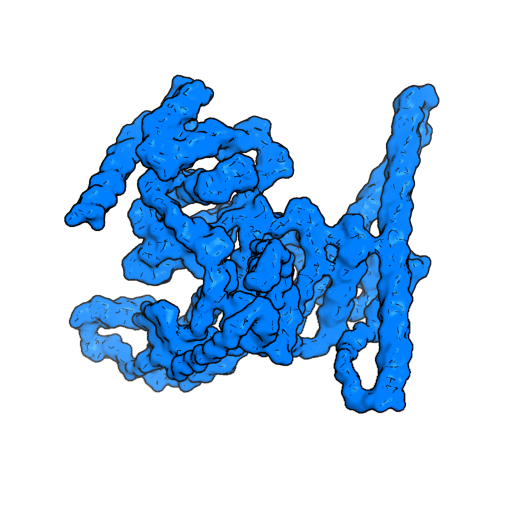 89.94 375 ALA A O 1
ATOM 2963 N N . LEU A 1 376 ? -1.822 -7.863 -3.696 1.00 89.25 376 LEU A N 1
ATOM 2964 C CA . LEU A 1 376 ? -1.343 -7.833 -2.314 1.00 89.25 376 LEU A CA 1
ATOM 2965 C C . LEU A 1 376 ? 0.192 -7.831 -2.213 1.00 89.25 376 LEU A C 1
ATOM 2967 O O . LEU A 1 376 ? 0.730 -7.128 -1.362 1.00 89.25 376 LEU A O 1
ATOM 2971 N N . LEU A 1 377 ? 0.887 -8.562 -3.093 1.00 88.50 377 LEU A N 1
ATOM 2972 C CA . LEU A 1 377 ? 2.357 -8.534 -3.171 1.00 88.50 377 LEU A CA 1
ATOM 2973 C C . LEU A 1 377 ? 2.909 -7.187 -3.629 1.00 88.50 377 LEU A C 1
ATOM 2975 O O . LEU A 1 377 ? 4.043 -6.839 -3.304 1.00 88.50 377 LEU A O 1
ATOM 2979 N N . SER A 1 378 ? 2.141 -6.441 -4.421 1.00 87.06 378 SER A N 1
ATOM 2980 C CA . SER A 1 378 ? 2.600 -5.157 -4.923 1.00 87.06 378 SER A CA 1
ATOM 2981 C C . SER A 1 378 ? 2.666 -4.135 -3.781 1.00 87.06 378 SER A C 1
ATOM 2983 O O . SER A 1 378 ? 1.633 -3.821 -3.181 1.00 87.06 378 SER A O 1
ATOM 2985 N N . PRO A 1 379 ? 3.839 -3.526 -3.521 1.00 82.56 379 PRO A N 1
ATOM 2986 C CA . PRO A 1 379 ? 3.992 -2.477 -2.515 1.00 82.56 379 PRO A CA 1
ATOM 2987 C C . PRO A 1 379 ? 3.434 -1.130 -3.006 1.00 82.56 379 PRO A C 1
ATOM 2989 O O . PRO A 1 379 ? 3.642 -0.099 -2.374 1.00 82.56 379 PRO A O 1
ATOM 2992 N N . ILE A 1 380 ? 2.749 -1.118 -4.153 1.00 82.12 380 ILE A N 1
ATOM 2993 C CA . ILE A 1 380 ? 2.123 0.056 -4.744 1.00 82.12 380 ILE A CA 1
ATOM 2994 C C . ILE A 1 380 ? 0.626 -0.007 -4.464 1.00 82.12 380 ILE A C 1
ATOM 2996 O O . ILE A 1 380 ? -0.101 -0.821 -5.038 1.00 82.12 380 ILE A O 1
ATOM 3000 N N . LYS A 1 381 ? 0.157 0.905 -3.615 1.00 81.25 381 LYS A N 1
ATOM 3001 C CA . LYS A 1 381 ? -1.261 1.160 -3.356 1.00 81.25 381 LYS A CA 1
ATOM 3002 C C . LYS A 1 381 ? -1.485 2.665 -3.326 1.00 81.25 381 LYS A C 1
ATOM 3004 O O . LYS A 1 381 ? -1.249 3.298 -2.291 1.00 81.25 381 LYS A O 1
ATOM 3009 N N . PRO A 1 382 ? -1.952 3.262 -4.439 1.00 70.12 382 PRO A N 1
ATOM 3010 C CA . PRO A 1 382 ? -2.335 4.660 -4.415 1.00 70.12 382 PRO A CA 1
ATOM 3011 C C . PRO A 1 382 ? -3.412 4.854 -3.340 1.00 70.12 382 PRO A C 1
ATOM 3013 O O . PRO A 1 382 ? -4.330 4.046 -3.197 1.00 70.12 382 PRO A O 1
ATOM 3016 N N . GLY A 1 383 ? -3.289 5.908 -2.550 1.00 75.62 383 GLY A N 1
ATOM 3017 C CA . GLY A 1 383 ? -4.223 6.240 -1.485 1.00 75.62 383 GLY A CA 1
ATOM 3018 C C . GLY A 1 383 ? -4.631 7.701 -1.558 1.00 75.62 383 GLY A C 1
ATOM 3019 O O . GLY A 1 383 ? -4.213 8.457 -2.434 1.00 75.62 383 GLY A O 1
ATOM 3020 N N . THR A 1 384 ? -5.422 8.141 -0.581 1.00 73.94 384 THR A N 1
ATOM 3021 C CA . THR A 1 384 ? -5.805 9.557 -0.464 1.00 73.94 384 THR A CA 1
ATOM 3022 C C . THR A 1 384 ? -4.622 10.497 -0.212 1.00 73.94 384 THR A C 1
ATOM 3024 O O . THR A 1 384 ? -4.779 11.708 -0.356 1.00 73.94 384 THR A O 1
ATOM 3027 N N . GLY A 1 385 ? -3.473 9.947 0.188 1.00 81.12 385 GLY A N 1
ATOM 3028 C CA . GLY A 1 385 ? -2.228 10.663 0.443 1.00 81.12 385 GLY A CA 1
ATOM 3029 C C . GLY A 1 385 ? -1.068 10.205 -0.438 1.00 81.12 385 GLY A C 1
ATOM 3030 O O . GLY A 1 385 ? 0.068 10.339 -0.012 1.00 81.12 385 GLY A O 1
ATOM 3031 N N . SER A 1 386 ? -1.308 9.639 -1.624 1.00 87.44 386 SER A N 1
ATOM 3032 C CA . SER A 1 386 ? -0.212 9.288 -2.535 1.00 87.44 386 SER A CA 1
ATOM 3033 C C . SER A 1 386 ? -0.591 9.385 -4.013 1.00 87.44 386 SER A C 1
ATOM 3035 O O . SER A 1 386 ? -1.769 9.322 -4.392 1.00 87.44 386 SER A O 1
ATOM 3037 N N . VAL A 1 387 ? 0.423 9.547 -4.861 1.00 90.06 387 VAL A N 1
ATOM 3038 C CA . VAL A 1 387 ? 0.313 9.469 -6.324 1.00 90.06 387 VAL A CA 1
ATOM 3039 C C . VAL A 1 387 ? 1.251 8.401 -6.863 1.00 90.06 387 VAL A C 1
ATOM 3041 O O . VAL A 1 387 ? 2.302 8.144 -6.283 1.00 90.06 387 VAL A O 1
ATOM 3044 N N . LEU A 1 388 ? 0.856 7.775 -7.968 1.00 91.44 388 LEU A N 1
ATOM 3045 C CA . LEU A 1 388 ? 1.653 6.763 -8.645 1.00 91.44 388 LEU A CA 1
ATOM 3046 C C . LEU A 1 388 ? 2.243 7.364 -9.918 1.00 91.44 388 LEU A C 1
ATOM 3048 O O . LEU A 1 388 ? 1.508 7.901 -10.744 1.00 91.44 388 LEU A O 1
ATOM 3052 N N . VAL A 1 389 ? 3.555 7.258 -10.073 1.00 93.44 389 VAL A N 1
ATOM 3053 C CA . VAL A 1 389 ? 4.300 7.697 -11.248 1.00 93.44 389 VAL A CA 1
ATOM 3054 C C . VAL A 1 389 ? 4.989 6.489 -11.867 1.00 93.44 389 VAL A C 1
ATOM 3056 O O . VAL A 1 389 ? 5.696 5.753 -11.185 1.00 93.44 389 VAL A O 1
ATOM 3059 N N . ARG A 1 390 ? 4.803 6.276 -13.167 1.00 93.31 390 ARG A N 1
ATOM 3060 C CA . ARG A 1 390 ? 5.579 5.314 -13.948 1.00 93.31 390 ARG A CA 1
ATOM 3061 C C . ARG A 1 390 ? 6.745 6.040 -14.605 1.00 93.31 390 ARG A C 1
ATOM 3063 O O . ARG A 1 390 ? 6.548 7.056 -15.271 1.00 93.31 390 ARG A O 1
ATOM 3070 N N . VAL A 1 391 ? 7.943 5.495 -14.455 1.00 92.38 391 VAL A N 1
ATOM 3071 C CA . VAL A 1 391 ? 9.137 5.968 -15.155 1.00 92.38 391 VAL A CA 1
ATOM 3072 C C . VAL A 1 391 ? 9.280 5.176 -16.455 1.00 92.38 391 VAL A C 1
ATOM 3074 O O . VAL A 1 391 ? 9.156 3.948 -16.482 1.00 92.38 391 VAL A O 1
ATOM 3077 N N . GLY A 1 392 ? 9.456 5.884 -17.566 1.00 87.06 392 GLY A N 1
ATOM 3078 C CA . GLY A 1 392 ? 9.757 5.299 -18.867 1.00 87.06 392 GLY A CA 1
ATOM 3079 C C . GLY A 1 392 ? 11.171 4.730 -18.923 1.00 87.06 392 GLY A C 1
ATOM 3080 O O . GLY A 1 392 ? 11.995 4.969 -18.046 1.00 87.06 392 GLY A O 1
ATOM 3081 N N . THR A 1 393 ? 11.463 3.953 -19.957 1.00 74.88 393 THR A N 1
ATOM 3082 C CA . THR A 1 393 ? 12.793 3.375 -20.163 1.00 74.88 393 THR A CA 1
ATOM 3083 C C . THR A 1 393 ? 13.735 4.398 -20.794 1.00 74.88 393 THR A C 1
ATOM 3085 O O . THR A 1 393 ? 13.324 5.182 -21.648 1.00 74.88 393 THR A O 1
ATOM 3088 N N . TYR A 1 394 ? 15.002 4.376 -20.386 1.00 67.62 394 TYR A N 1
ATOM 3089 C CA . TYR A 1 394 ? 16.078 5.170 -20.978 1.00 67.62 394 TYR A CA 1
ATOM 3090 C C . TYR A 1 394 ? 17.217 4.220 -21.329 1.00 67.62 394 TYR A C 1
ATOM 3092 O O . TYR A 1 394 ? 17.780 3.642 -20.404 1.00 67.62 394 TYR A O 1
ATOM 3100 N N . GLU A 1 395 ? 17.523 4.070 -22.625 1.00 68.00 395 GLU A N 1
ATOM 3101 C CA . GLU A 1 395 ? 18.555 3.183 -23.207 1.00 68.00 395 GLU A CA 1
ATOM 3102 C C . GLU A 1 395 ? 18.381 1.689 -22.870 1.00 68.00 395 GLU A C 1
ATOM 3104 O O . GLU A 1 395 ? 18.166 0.875 -23.763 1.00 68.00 395 GLU A O 1
ATOM 3109 N N . ALA A 1 396 ? 18.406 1.340 -21.584 1.00 67.56 396 ALA A N 1
ATOM 3110 C CA . ALA A 1 396 ? 18.172 0.016 -21.040 1.00 67.56 396 ALA A CA 1
ATOM 3111 C C . ALA A 1 396 ? 16.877 -0.022 -20.199 1.00 67.56 396 ALA A C 1
ATOM 3113 O O . ALA A 1 396 ? 16.622 0.870 -19.377 1.00 67.56 396 ALA A O 1
ATOM 3114 N N . PRO A 1 397 ? 16.060 -1.076 -20.336 1.00 66.38 397 PRO A N 1
ATOM 3115 C CA . PRO A 1 397 ? 14.877 -1.274 -19.506 1.00 66.38 397 PRO A CA 1
ATOM 3116 C C . PRO A 1 397 ? 15.131 -1.272 -17.976 1.00 66.38 397 PRO A C 1
ATOM 3118 O O . PRO A 1 397 ? 14.267 -0.852 -17.204 1.00 66.38 397 PRO A O 1
ATOM 3121 N N . GLU A 1 398 ? 16.319 -1.680 -17.515 1.00 74.12 398 GLU A N 1
ATOM 3122 C CA . GLU A 1 398 ? 16.702 -1.737 -16.093 1.00 74.12 398 GLU A CA 1
ATOM 3123 C C . GLU A 1 398 ? 17.000 -0.349 -15.503 1.00 74.12 398 GLU A C 1
ATOM 3125 O O . GLU A 1 398 ? 16.899 -0.152 -14.289 1.00 74.12 398 GLU A O 1
ATOM 3130 N N . ALA A 1 399 ? 17.338 0.639 -16.339 1.00 82.31 399 ALA A N 1
ATOM 3131 C CA . ALA A 1 399 ? 17.770 1.958 -15.881 1.00 82.31 399 ALA A CA 1
ATOM 3132 C C . ALA A 1 399 ? 16.682 2.677 -15.069 1.00 82.31 399 ALA A C 1
ATOM 3134 O O . ALA A 1 399 ? 16.971 3.289 -14.039 1.00 82.31 399 ALA A O 1
ATOM 3135 N N . ALA A 1 400 ? 15.421 2.548 -15.493 1.00 85.94 400 ALA A N 1
ATOM 3136 C CA . ALA A 1 400 ? 14.276 3.120 -14.788 1.00 85.94 400 ALA A CA 1
ATOM 3137 C C . ALA A 1 400 ? 14.166 2.562 -13.364 1.00 85.94 400 ALA A C 1
ATOM 3139 O O . ALA A 1 400 ? 13.978 3.310 -12.408 1.00 85.94 400 ALA A O 1
ATOM 3140 N N . LYS A 1 401 ? 14.360 1.249 -13.209 1.00 85.56 401 LYS A N 1
ATOM 3141 C CA . LYS A 1 401 ? 14.318 0.560 -11.917 1.00 85.56 401 LYS A CA 1
ATOM 3142 C C . LYS A 1 401 ? 15.427 1.033 -10.975 1.00 85.56 401 LYS A C 1
ATOM 3144 O O . LYS A 1 401 ? 15.174 1.296 -9.801 1.00 85.56 401 LYS A O 1
ATOM 3149 N N . HIS A 1 402 ? 16.653 1.162 -11.477 1.00 87.00 402 HIS A N 1
ATOM 3150 C CA . HIS A 1 402 ? 17.760 1.684 -10.673 1.00 87.00 402 HIS A CA 1
ATOM 3151 C C . HIS A 1 402 ? 17.525 3.133 -10.253 1.00 87.00 402 HIS A C 1
ATOM 3153 O O . HIS A 1 402 ? 17.748 3.470 -9.090 1.00 87.00 402 HIS A O 1
ATOM 3159 N N . PHE A 1 403 ? 17.014 3.963 -11.165 1.00 89.69 403 PHE A N 1
ATOM 3160 C CA . PHE A 1 403 ? 16.638 5.334 -10.850 1.00 89.69 403 PHE A CA 1
ATOM 3161 C C . PHE A 1 403 ? 15.601 5.390 -9.725 1.00 89.69 403 PHE A C 1
ATOM 3163 O O . PHE A 1 403 ? 15.840 6.085 -8.742 1.00 89.69 403 PHE A O 1
ATOM 3170 N N . VAL A 1 404 ? 14.490 4.645 -9.817 1.00 89.69 404 VAL A N 1
ATOM 3171 C CA . VAL A 1 404 ? 13.448 4.723 -8.780 1.00 89.69 404 VAL A CA 1
ATOM 3172 C C . VAL A 1 404 ? 13.952 4.231 -7.426 1.00 89.69 404 VAL A C 1
ATOM 3174 O O . VAL A 1 404 ? 13.647 4.856 -6.417 1.00 89.69 404 VAL A O 1
ATOM 3177 N N . ARG A 1 405 ? 14.781 3.174 -7.392 1.00 87.38 405 ARG A N 1
ATOM 3178 C CA . ARG A 1 405 ? 15.398 2.685 -6.148 1.00 87.38 405 ARG A CA 1
ATOM 3179 C C . ARG A 1 405 ? 16.244 3.780 -5.499 1.00 87.38 405 ARG A C 1
ATOM 3181 O O . ARG A 1 405 ? 16.019 4.095 -4.336 1.00 87.38 405 ARG A O 1
ATOM 3188 N N . LEU A 1 406 ? 17.151 4.393 -6.266 1.00 89.31 406 LEU A N 1
ATOM 3189 C CA . LEU A 1 406 ? 18.013 5.478 -5.787 1.00 89.31 406 LEU A CA 1
ATOM 3190 C C . LEU A 1 406 ? 17.217 6.713 -5.358 1.00 89.31 406 LEU A C 1
ATOM 3192 O O . LEU A 1 406 ? 17.544 7.306 -4.338 1.00 89.31 406 LEU A O 1
ATOM 3196 N N . PHE A 1 407 ? 16.175 7.072 -6.111 1.00 89.69 407 PHE A N 1
ATOM 3197 C CA . PHE A 1 407 ? 15.293 8.195 -5.797 1.00 89.69 407 PHE A CA 1
ATOM 3198 C C . PHE A 1 407 ? 14.617 8.016 -4.437 1.00 89.69 407 PHE A C 1
ATOM 3200 O O . PHE A 1 407 ? 14.499 8.968 -3.678 1.00 89.69 407 PHE A O 1
ATOM 3207 N N . THR A 1 408 ? 14.193 6.793 -4.108 1.00 87.06 408 THR A N 1
ATOM 3208 C CA . THR A 1 408 ? 13.500 6.534 -2.841 1.00 87.06 408 THR A CA 1
ATOM 3209 C C . THR A 1 408 ? 14.424 6.337 -1.641 1.00 87.06 408 THR A C 1
ATOM 3211 O O . THR A 1 408 ? 13.947 6.374 -0.506 1.00 87.06 408 THR A O 1
ATOM 3214 N N . THR A 1 409 ? 15.731 6.147 -1.850 1.00 84.44 409 THR A N 1
ATOM 3215 C CA . THR A 1 409 ? 16.696 5.943 -0.762 1.00 84.44 409 THR A CA 1
ATOM 3216 C C . THR A 1 409 ? 16.696 7.136 0.194 1.00 84.44 409 THR A C 1
ATOM 3218 O O . THR A 1 409 ? 16.979 8.260 -0.203 1.00 84.44 409 THR A O 1
ATOM 3221 N N . GLY A 1 410 ? 16.400 6.889 1.473 1.00 79.06 410 GLY A N 1
ATOM 3222 C CA . GLY A 1 410 ? 16.345 7.937 2.501 1.00 79.06 410 GLY A CA 1
ATOM 3223 C C . GLY A 1 410 ? 15.067 8.785 2.489 1.00 79.06 410 GLY A C 1
ATOM 3224 O O . GLY A 1 410 ? 14.969 9.734 3.262 1.00 79.06 410 GLY A O 1
ATOM 3225 N N . THR A 1 411 ? 14.081 8.444 1.656 1.00 84.00 411 THR A N 1
ATOM 3226 C CA . THR A 1 411 ? 12.772 9.116 1.602 1.00 84.00 411 THR A CA 1
ATOM 3227 C C . THR A 1 411 ? 11.670 8.229 2.188 1.00 84.00 411 THR A C 1
ATOM 3229 O O . THR A 1 411 ? 11.863 7.036 2.421 1.00 84.00 411 THR A O 1
ATOM 3232 N N . LEU A 1 412 ? 10.477 8.797 2.388 1.00 81.94 412 LEU A N 1
ATOM 3233 C CA . LEU A 1 412 ? 9.270 8.035 2.733 1.00 81.94 412 LEU A CA 1
ATOM 3234 C C . LEU A 1 412 ? 8.510 7.531 1.497 1.00 81.94 412 LEU A C 1
ATOM 3236 O O . LEU A 1 412 ? 7.399 7.021 1.633 1.00 81.94 412 LEU A O 1
ATOM 3240 N N . HIS A 1 413 ? 9.047 7.722 0.293 1.00 88.44 413 HIS A N 1
ATOM 3241 C CA . HIS A 1 413 ? 8.450 7.247 -0.952 1.00 88.44 413 HIS A CA 1
ATOM 3242 C C . HIS A 1 413 ? 8.706 5.752 -1.152 1.00 88.44 413 HIS A C 1
ATOM 3244 O O . HIS A 1 413 ? 9.635 5.182 -0.586 1.00 88.44 413 HIS A O 1
ATOM 3250 N N . VAL A 1 414 ? 7.866 5.104 -1.960 1.00 87.12 414 VAL A N 1
ATOM 3251 C CA . VAL A 1 414 ? 7.966 3.658 -2.212 1.00 87.12 414 VAL A CA 1
ATOM 3252 C C . VAL A 1 414 ? 8.293 3.419 -3.679 1.00 87.12 414 VAL A C 1
ATOM 3254 O O . VAL A 1 414 ? 7.634 3.963 -4.564 1.00 87.12 414 VAL A O 1
ATOM 3257 N N . ALA A 1 415 ? 9.303 2.594 -3.943 1.00 88.62 415 ALA A N 1
ATOM 3258 C CA . ALA A 1 415 ? 9.674 2.163 -5.284 1.00 88.62 415 ALA A CA 1
ATOM 3259 C C . ALA A 1 415 ? 9.293 0.699 -5.498 1.00 88.62 415 ALA A C 1
ATOM 3261 O O . ALA A 1 415 ? 9.527 -0.141 -4.629 1.00 88.62 415 ALA A O 1
ATOM 3262 N N . ALA A 1 416 ? 8.781 0.374 -6.685 1.00 87.44 416 ALA A N 1
ATOM 3263 C CA . ALA A 1 416 ? 8.694 -1.010 -7.136 1.00 87.44 416 ALA A CA 1
ATOM 3264 C C . ALA A 1 416 ? 8.753 -1.131 -8.657 1.00 87.44 416 ALA A C 1
ATOM 3266 O O . ALA A 1 416 ? 8.003 -0.486 -9.389 1.00 87.44 416 ALA A O 1
ATOM 3267 N N . GLY A 1 417 ? 9.668 -1.973 -9.141 1.00 87.12 417 GLY A N 1
ATOM 3268 C CA . GLY A 1 417 ? 9.980 -2.063 -10.565 1.00 87.12 417 GLY A CA 1
ATOM 3269 C C . GLY A 1 417 ? 10.366 -0.691 -11.120 1.00 87.12 417 GLY A C 1
ATOM 3270 O O . GLY A 1 417 ? 11.310 -0.077 -10.640 1.00 87.12 417 GLY A O 1
ATOM 3271 N N . ARG A 1 418 ? 9.610 -0.202 -12.105 1.00 89.25 418 ARG A N 1
ATOM 3272 C CA . ARG A 1 418 ? 9.759 1.129 -12.730 1.00 89.25 418 ARG A CA 1
ATOM 3273 C C . ARG A 1 418 ? 8.773 2.180 -12.206 1.00 89.25 418 ARG A C 1
ATOM 3275 O O . ARG A 1 418 ? 8.573 3.216 -12.838 1.00 89.25 418 ARG A O 1
ATOM 3282 N N . TYR A 1 419 ? 8.100 1.890 -11.101 1.00 91.69 419 TYR A N 1
ATOM 3283 C CA . TYR A 1 419 ? 7.062 2.737 -10.536 1.00 91.69 419 TYR A CA 1
ATOM 3284 C C . TYR A 1 419 ? 7.526 3.390 -9.233 1.00 91.69 419 TYR A C 1
ATOM 3286 O O . TYR A 1 419 ? 8.201 2.772 -8.408 1.00 91.69 419 TYR A O 1
ATOM 3294 N N . LEU A 1 420 ? 7.108 4.639 -9.057 1.00 91.75 420 LEU A N 1
ATOM 3295 C CA . LEU A 1 420 ? 7.295 5.473 -7.880 1.00 91.75 420 LEU A CA 1
ATOM 3296 C C . LEU A 1 420 ? 5.937 5.783 -7.272 1.00 91.75 420 LEU A C 1
ATOM 3298 O O . LEU A 1 420 ? 5.082 6.388 -7.919 1.00 91.75 420 LEU A O 1
ATOM 3302 N N . GLN A 1 421 ? 5.748 5.421 -6.014 1.00 91.06 421 GLN A N 1
ATOM 3303 C CA . GLN A 1 421 ? 4.653 5.933 -5.217 1.00 91.06 421 GLN A CA 1
ATOM 3304 C C . GLN A 1 421 ? 5.154 7.106 -4.373 1.00 91.06 421 GLN A C 1
ATOM 3306 O O . GLN A 1 421 ? 5.876 6.927 -3.390 1.00 91.06 421 GLN A O 1
ATOM 3311 N N . LEU A 1 422 ? 4.741 8.309 -4.766 1.00 91.94 422 LEU A N 1
ATOM 3312 C CA . LEU A 1 422 ? 5.067 9.541 -4.058 1.00 91.94 422 LEU A CA 1
ATOM 3313 C C . LEU A 1 422 ? 4.050 9.733 -2.932 1.00 91.94 422 LEU A C 1
ATOM 3315 O O . LEU A 1 422 ? 2.846 9.881 -3.172 1.00 91.94 422 LEU A O 1
ATOM 3319 N N . ASN A 1 423 ? 4.550 9.686 -1.704 1.00 89.31 423 ASN A N 1
ATOM 3320 C CA . ASN A 1 423 ? 3.770 9.752 -0.476 1.00 89.31 423 ASN A CA 1
ATOM 3321 C C . ASN A 1 423 ? 3.705 11.190 0.041 1.00 89.31 423 ASN A C 1
ATOM 3323 O O . ASN A 1 423 ? 4.724 11.818 0.311 1.00 89.31 423 ASN A O 1
ATOM 3327 N N . SER A 1 424 ? 2.482 11.689 0.189 1.00 88.69 424 SER A N 1
ATOM 3328 C CA . SER A 1 424 ? 2.184 13.065 0.556 1.00 88.69 424 SER A CA 1
ATOM 3329 C C . SER A 1 424 ? 2.245 13.279 2.064 1.00 88.69 424 SER A C 1
ATOM 3331 O O . SER A 1 424 ? 1.510 12.602 2.789 1.00 88.69 424 SER A O 1
ATOM 3333 N N . PRO A 1 425 ? 2.994 14.290 2.542 1.00 88.25 425 PRO A N 1
ATOM 3334 C CA . PRO A 1 425 ? 2.935 14.692 3.940 1.00 88.25 425 PRO A CA 1
ATOM 3335 C C . PRO A 1 425 ? 1.566 15.300 4.281 1.00 88.25 425 PRO A C 1
ATOM 3337 O O . PRO A 1 425 ? 0.823 15.751 3.396 1.00 88.25 425 PRO A O 1
ATOM 3340 N N . LEU A 1 426 ? 1.239 15.312 5.577 1.00 86.81 426 LEU A N 1
ATOM 3341 C CA . LEU A 1 426 ? 0.078 16.012 6.124 1.00 86.81 426 LEU A CA 1
ATOM 3342 C C . LEU A 1 426 ? 0.452 17.463 6.434 1.00 86.81 426 LEU A C 1
ATOM 3344 O O . LEU A 1 426 ? 1.301 17.715 7.280 1.00 86.81 426 LEU A O 1
ATOM 3348 N N . VAL A 1 427 ? -0.232 18.402 5.786 1.00 86.25 427 VAL A N 1
ATOM 3349 C CA . VAL A 1 427 ? -0.041 19.848 5.951 1.00 86.25 427 VAL A CA 1
ATOM 3350 C C . VAL A 1 427 ? -1.409 20.469 6.233 1.00 86.25 427 VAL A C 1
ATOM 3352 O O . VAL A 1 427 ? -2.383 20.173 5.536 1.00 86.25 427 VAL A O 1
ATOM 3355 N N . GLY A 1 428 ? -1.546 21.250 7.308 1.00 82.31 428 GLY A N 1
ATOM 3356 C CA . GLY A 1 428 ? -2.854 21.750 7.758 1.00 82.31 428 GLY A CA 1
ATOM 3357 C C . GLY A 1 428 ? -3.893 20.642 8.019 1.00 82.31 428 GLY A C 1
ATOM 3358 O O . GLY A 1 428 ? -5.085 20.816 7.761 1.00 82.31 428 GLY A O 1
ATOM 3359 N N . GLY A 1 429 ? -3.450 19.453 8.449 1.00 82.50 429 GLY A N 1
ATOM 3360 C CA . GLY A 1 429 ? -4.321 18.302 8.726 1.00 82.50 429 GLY A CA 1
ATOM 3361 C C . GLY A 1 429 ? -4.898 17.593 7.489 1.00 82.50 429 GLY A C 1
ATOM 3362 O O . GLY A 1 429 ? -5.797 16.756 7.623 1.00 82.50 429 GLY A O 1
ATOM 3363 N N . LYS A 1 430 ? -4.411 17.903 6.279 1.00 85.94 430 LYS A N 1
ATOM 3364 C CA . LYS A 1 430 ? -4.780 17.214 5.032 1.00 85.94 430 LYS A CA 1
ATOM 3365 C C . LYS A 1 430 ? -3.528 16.822 4.240 1.00 85.94 430 LYS A C 1
ATOM 3367 O O . LYS A 1 430 ? -2.526 17.526 4.312 1.00 85.94 430 LYS A O 1
ATOM 3372 N N . PRO A 1 431 ? -3.558 15.727 3.464 1.00 88.69 431 PRO A N 1
ATOM 3373 C CA . PRO A 1 431 ? -2.462 15.414 2.556 1.00 88.69 431 PRO A CA 1
ATOM 3374 C C . PRO A 1 431 ? -2.243 16.547 1.548 1.00 88.69 431 PRO A C 1
ATOM 3376 O O . PRO A 1 431 ? -3.192 16.956 0.877 1.00 88.69 431 PRO A O 1
ATOM 3379 N N . LEU A 1 432 ? -1.004 17.022 1.412 1.00 90.75 432 LEU A N 1
ATOM 3380 C CA . LEU A 1 432 ? -0.615 18.071 0.462 1.00 90.75 432 LEU A CA 1
ATOM 3381 C C . LEU A 1 432 ? -1.105 17.811 -0.975 1.00 90.75 432 LEU A C 1
ATOM 3383 O O . LEU A 1 432 ? -1.578 18.732 -1.641 1.00 90.75 432 LEU A O 1
ATOM 3387 N N . VAL A 1 433 ? -1.090 16.552 -1.426 1.00 91.12 433 VAL A N 1
ATOM 3388 C CA . VAL A 1 433 ? -1.627 16.128 -2.731 1.00 91.12 433 VAL A CA 1
ATOM 3389 C C . VAL A 1 433 ? -3.088 16.545 -2.951 1.00 91.12 433 VAL A C 1
ATOM 3391 O O . VAL A 1 433 ? -3.469 16.866 -4.075 1.00 91.12 433 VAL A O 1
ATOM 3394 N N . GLN A 1 434 ? -3.913 16.582 -1.899 1.00 88.69 434 GLN A N 1
ATOM 3395 C CA . GLN A 1 434 ? -5.313 17.015 -1.996 1.00 88.69 434 GLN A CA 1
ATOM 3396 C C . GLN A 1 434 ? -5.433 18.528 -2.168 1.00 88.69 434 GLN A C 1
ATOM 3398 O O . GLN A 1 434 ? -6.397 18.996 -2.766 1.00 88.69 434 GLN A O 1
ATOM 3403 N N . THR A 1 435 ? -4.471 19.284 -1.644 1.00 90.19 435 THR A N 1
ATOM 3404 C CA . THR A 1 435 ? -4.464 20.747 -1.722 1.00 90.19 435 THR A CA 1
ATOM 3405 C C . THR A 1 435 ? -3.890 21.235 -3.051 1.00 90.19 435 THR A C 1
ATOM 3407 O O . THR A 1 435 ? -4.434 22.158 -3.651 1.00 90.19 435 THR A O 1
ATOM 3410 N N . LEU A 1 436 ? -2.806 20.619 -3.532 1.00 91.31 436 LEU A N 1
ATOM 3411 C CA . LEU A 1 436 ? -2.156 21.019 -4.786 1.00 91.31 436 LEU A CA 1
ATOM 3412 C C . LEU A 1 436 ? -2.830 20.416 -6.027 1.00 91.31 436 LEU A C 1
ATOM 3414 O O . LEU A 1 436 ? -2.859 21.053 -7.083 1.00 91.31 436 LEU A O 1
ATOM 3418 N N . GLY A 1 437 ? -3.400 19.218 -5.888 1.00 91.69 437 GLY A N 1
ATOM 3419 C CA . GLY A 1 437 ? -3.811 18.363 -6.997 1.00 91.69 437 GLY A CA 1
ATOM 3420 C C . GLY A 1 437 ? -2.712 17.360 -7.360 1.00 91.69 437 GLY A C 1
ATOM 3421 O O . GLY A 1 437 ? -1.523 17.639 -7.215 1.00 91.69 437 GLY A O 1
ATOM 3422 N N . ARG A 1 438 ? -3.104 16.173 -7.841 1.00 91.88 438 ARG A N 1
ATOM 3423 C CA . ARG A 1 438 ? -2.206 15.015 -8.045 1.00 91.88 438 ARG A CA 1
ATOM 3424 C C . ARG A 1 438 ? -1.067 15.295 -9.029 1.00 91.88 438 ARG A C 1
ATOM 3426 O O . ARG A 1 438 ? 0.079 14.968 -8.741 1.00 91.88 438 ARG A O 1
ATOM 3433 N N . LEU A 1 439 ? -1.389 15.933 -10.152 1.00 93.75 439 LEU A N 1
ATOM 3434 C CA . LEU A 1 439 ? -0.440 16.298 -11.205 1.00 93.75 439 LEU A CA 1
ATOM 3435 C C . LEU A 1 439 ? 0.589 17.333 -10.721 1.00 93.75 439 LEU A C 1
ATOM 3437 O O . LEU A 1 439 ? 1.792 17.129 -10.862 1.00 93.75 439 LEU A O 1
ATOM 3441 N N . VAL A 1 440 ? 0.116 18.409 -10.086 1.00 95.56 440 VAL A N 1
ATOM 3442 C CA . VAL A 1 440 ? 0.970 19.474 -9.535 1.00 95.56 440 VAL A CA 1
ATOM 3443 C C . VAL A 1 440 ? 1.851 18.937 -8.410 1.00 95.56 440 VAL A C 1
ATOM 3445 O O . VAL A 1 440 ? 3.032 19.257 -8.348 1.00 95.56 440 VAL A O 1
ATOM 3448 N N . TYR A 1 441 ? 1.301 18.081 -7.548 1.00 95.56 441 TYR A N 1
ATOM 3449 C CA . TYR A 1 441 ? 2.057 17.430 -6.484 1.00 95.56 441 TYR A CA 1
ATOM 3450 C C . TYR A 1 441 ? 3.162 16.514 -7.035 1.00 95.56 441 TYR A C 1
ATOM 3452 O O . TYR A 1 441 ? 4.290 16.571 -6.556 1.00 95.56 441 TYR A O 1
ATOM 3460 N N . ALA A 1 442 ? 2.880 15.721 -8.077 1.00 95.75 442 ALA A N 1
ATOM 3461 C CA . ALA A 1 442 ? 3.899 14.890 -8.718 1.00 95.75 442 ALA A CA 1
ATOM 3462 C C . ALA A 1 442 ? 5.046 15.731 -9.302 1.00 95.75 442 ALA A C 1
ATOM 3464 O O . ALA A 1 442 ? 6.210 15.390 -9.106 1.00 95.75 442 ALA A O 1
ATOM 3465 N N . LEU A 1 443 ? 4.730 16.847 -9.971 1.00 95.88 443 LEU A N 1
ATOM 3466 C CA . LEU A 1 443 ? 5.743 17.787 -10.461 1.00 95.88 443 LEU A CA 1
ATOM 3467 C C . LEU A 1 443 ? 6.567 18.386 -9.331 1.00 95.88 443 LEU A C 1
ATOM 3469 O O . LEU A 1 443 ? 7.785 18.414 -9.436 1.00 95.88 443 LEU A O 1
ATOM 3473 N N . GLN A 1 444 ? 5.904 18.841 -8.268 1.00 96.00 444 GLN A N 1
ATOM 3474 C CA . GLN A 1 444 ? 6.550 19.455 -7.115 1.00 96.00 444 GLN A CA 1
ATOM 3475 C C . GLN A 1 444 ? 7.613 18.521 -6.530 1.00 96.00 444 GLN A C 1
ATOM 3477 O O . GLN A 1 444 ? 8.777 18.906 -6.442 1.00 96.00 444 GLN A O 1
ATOM 3482 N N . VAL A 1 445 ? 7.229 17.285 -6.203 1.00 95.69 445 VAL A N 1
ATOM 3483 C CA . VAL A 1 445 ? 8.132 16.291 -5.606 1.00 95.69 445 VAL A CA 1
ATOM 3484 C C . VAL A 1 445 ? 9.259 15.919 -6.565 1.00 95.69 445 VAL A C 1
ATOM 3486 O O . VAL A 1 445 ? 10.426 15.981 -6.191 1.00 95.69 445 VAL A O 1
ATOM 3489 N N . LEU A 1 446 ? 8.945 15.590 -7.823 1.00 95.31 446 LEU A N 1
ATOM 3490 C CA . LEU A 1 446 ? 9.973 15.212 -8.798 1.00 95.31 446 LEU A CA 1
ATOM 3491 C C . LEU A 1 446 ? 10.935 16.370 -9.099 1.00 95.31 446 LEU A C 1
ATOM 3493 O O . LEU A 1 446 ? 12.132 16.141 -9.217 1.00 95.31 446 LEU A O 1
ATOM 3497 N N . GLY A 1 447 ? 10.447 17.606 -9.196 1.00 93.88 447 GLY A N 1
ATOM 3498 C CA . GLY A 1 447 ? 11.287 18.785 -9.410 1.00 93.88 447 GLY A CA 1
ATOM 3499 C C . GLY A 1 447 ? 12.203 19.091 -8.222 1.00 93.88 447 GLY A C 1
ATOM 3500 O O . GLY A 1 447 ? 13.328 19.556 -8.418 1.00 93.88 447 GLY A O 1
ATOM 3501 N N . LEU A 1 448 ? 11.741 18.810 -7.001 1.00 92.50 448 LEU A N 1
ATOM 3502 C CA . LEU A 1 448 ? 12.499 19.050 -5.775 1.00 92.50 448 LEU A CA 1
ATOM 3503 C C . LEU A 1 448 ? 13.549 17.962 -5.519 1.00 92.50 448 LEU A C 1
ATOM 3505 O O . LEU A 1 448 ? 14.690 18.277 -5.190 1.00 92.50 448 LEU A O 1
ATOM 3509 N N . GLU A 1 449 ? 13.161 16.696 -5.661 1.00 92.25 449 GLU A N 1
ATOM 3510 C CA . GLU A 1 449 ? 13.944 15.555 -5.173 1.00 92.25 449 GLU A CA 1
ATOM 3511 C C . GLU A 1 449 ? 14.721 14.828 -6.278 1.00 92.25 449 GLU A C 1
ATOM 3513 O O . GLU A 1 449 ? 15.745 14.200 -6.006 1.00 92.25 449 GLU A O 1
ATOM 3518 N N . ALA A 1 450 ? 14.279 14.892 -7.540 1.00 90.94 450 ALA A N 1
ATOM 3519 C CA . ALA A 1 450 ? 14.949 14.146 -8.599 1.00 90.94 450 ALA A CA 1
ATOM 3520 C C . ALA A 1 450 ? 16.246 14.832 -9.033 1.00 90.94 450 ALA A C 1
ATOM 3522 O O . ALA A 1 450 ? 16.341 16.055 -9.152 1.00 90.94 450 ALA A O 1
ATOM 3523 N N . ASN A 1 451 ? 17.244 14.020 -9.388 1.00 89.44 451 ASN A N 1
ATOM 3524 C CA . ASN A 1 451 ? 18.449 14.538 -10.018 1.00 89.44 451 ASN A CA 1
ATOM 3525 C C . ASN A 1 451 ? 18.088 15.242 -11.349 1.00 89.44 451 ASN A C 1
ATOM 3527 O O . ASN A 1 451 ? 17.444 14.617 -12.200 1.00 89.44 451 ASN A O 1
ATOM 3531 N N . PRO A 1 452 ? 18.555 16.478 -11.607 1.00 88.06 452 PRO A N 1
ATOM 3532 C CA . PRO A 1 452 ? 18.232 17.212 -12.834 1.00 88.06 452 PRO A CA 1
ATOM 3533 C C . PRO A 1 452 ? 18.596 16.460 -14.122 1.00 88.06 452 PRO A C 1
ATOM 3535 O O . PRO A 1 452 ? 17.902 16.573 -15.133 1.00 88.06 452 PRO A O 1
ATOM 3538 N N . LYS A 1 453 ? 19.654 15.634 -14.098 1.00 88.31 453 LYS A N 1
ATOM 3539 C CA . LYS A 1 453 ? 20.029 14.782 -15.239 1.00 88.31 453 LYS A CA 1
ATOM 3540 C C . LYS A 1 453 ? 18.964 13.720 -15.533 1.00 88.31 453 LYS A C 1
ATOM 3542 O O . LYS A 1 453 ? 18.734 13.401 -16.697 1.00 88.31 453 LYS A O 1
ATOM 3547 N N . ALA A 1 454 ? 18.302 13.194 -14.503 1.00 88.81 454 ALA A N 1
ATOM 3548 C CA . ALA A 1 454 ? 17.226 12.222 -14.658 1.00 88.81 454 ALA A CA 1
ATOM 3549 C C . ALA A 1 454 ? 15.970 12.865 -15.263 1.00 88.81 454 ALA A C 1
ATOM 3551 O O . ALA A 1 454 ? 15.372 12.268 -16.155 1.00 88.81 454 ALA A O 1
ATOM 3552 N N . LEU A 1 455 ? 15.632 14.099 -14.861 1.00 89.25 455 LEU A N 1
ATOM 3553 C CA . LEU A 1 455 ? 14.494 14.852 -15.412 1.00 89.25 455 LEU A CA 1
ATOM 3554 C C . LEU A 1 455 ? 14.608 15.078 -16.929 1.00 89.25 455 LEU A C 1
ATOM 3556 O O . LEU A 1 455 ? 13.603 15.042 -17.635 1.00 89.25 455 LEU A O 1
ATOM 3560 N N . LYS A 1 456 ? 15.830 15.268 -17.447 1.00 84.69 456 LYS A N 1
ATOM 3561 C CA . LYS A 1 456 ? 16.075 15.407 -18.895 1.00 84.69 456 LYS A CA 1
ATOM 3562 C C . LYS A 1 456 ? 16.012 14.074 -19.645 1.00 84.69 456 LYS A C 1
ATOM 3564 O O . LYS A 1 456 ? 15.576 14.028 -20.795 1.00 84.69 456 LYS A O 1
ATOM 3569 N N . ARG A 1 457 ? 16.457 12.982 -19.018 1.00 86.62 457 ARG A N 1
ATOM 3570 C CA . ARG A 1 457 ? 16.624 11.673 -19.674 1.00 86.62 457 ARG A CA 1
ATOM 3571 C C . ARG A 1 457 ? 15.344 10.850 -19.680 1.00 86.62 457 ARG A C 1
ATOM 3573 O O . ARG A 1 457 ? 14.888 10.441 -20.748 1.00 86.62 457 ARG A O 1
ATOM 3580 N N . PHE A 1 458 ? 14.745 10.651 -18.512 1.00 90.06 458 PHE A N 1
ATOM 3581 C CA . PHE A 1 458 ? 13.570 9.804 -18.358 1.00 90.06 458 PHE A CA 1
ATOM 3582 C C . PHE A 1 458 ? 12.286 10.516 -18.780 1.00 90.06 458 PHE A C 1
ATOM 3584 O O . PHE A 1 458 ? 12.161 11.737 -18.705 1.00 90.06 458 PHE A O 1
ATOM 3591 N N . THR A 1 459 ? 11.311 9.729 -19.222 1.00 91.12 459 THR A N 1
ATOM 3592 C CA . THR A 1 459 ? 9.919 10.164 -19.342 1.00 91.12 459 THR A CA 1
ATOM 3593 C C . THR A 1 459 ? 9.158 9.725 -18.101 1.00 91.12 459 THR A C 1
ATOM 3595 O O . THR A 1 459 ? 9.412 8.653 -17.552 1.00 91.12 459 THR A O 1
ATOM 3598 N N . PHE A 1 460 ? 8.231 10.555 -17.640 1.00 94.25 460 PHE A N 1
ATOM 3599 C CA . PHE A 1 460 ? 7.454 10.291 -16.437 1.00 94.25 460 PHE A CA 1
ATOM 3600 C C . PHE A 1 460 ? 5.974 10.354 -16.778 1.00 94.25 460 PHE A C 1
ATOM 3602 O O . PHE A 1 460 ? 5.542 11.218 -17.538 1.00 94.25 460 PHE A O 1
ATOM 3609 N N . PHE A 1 461 ? 5.201 9.442 -16.204 1.00 94.38 461 PHE A N 1
ATOM 3610 C CA . PHE A 1 461 ? 3.764 9.361 -16.415 1.00 94.38 461 PHE A CA 1
ATOM 3611 C C . PHE A 1 461 ? 3.073 9.293 -15.064 1.00 94.38 461 PHE A C 1
ATOM 3613 O O . PHE A 1 461 ? 3.354 8.391 -14.276 1.00 94.38 461 PHE A O 1
ATOM 3620 N N . LEU A 1 462 ? 2.160 10.217 -14.791 1.00 92.94 462 LEU A N 1
ATOM 3621 C CA . LEU A 1 462 ? 1.228 10.074 -13.683 1.00 92.94 462 LEU A CA 1
ATOM 3622 C C . LEU A 1 462 ? 0.213 8.984 -14.047 1.00 92.94 462 LEU A C 1
ATOM 3624 O O . LEU A 1 462 ? -0.406 9.035 -15.107 1.00 92.94 462 LEU A O 1
ATOM 3628 N N . VAL A 1 463 ? 0.034 8.006 -13.165 1.00 88.69 463 VAL A N 1
ATOM 3629 C CA . VAL A 1 463 ? -0.945 6.930 -13.339 1.00 88.69 463 VAL A CA 1
ATOM 3630 C C . VAL A 1 463 ? -2.221 7.290 -12.579 1.00 88.69 463 VAL A C 1
ATOM 3632 O O . VAL A 1 463 ? -2.218 7.405 -11.347 1.00 88.69 463 VAL A O 1
ATOM 3635 N N . GLU A 1 464 ? -3.322 7.456 -13.311 1.00 79.12 464 GLU A N 1
ATOM 3636 C CA . GLU A 1 464 ? -4.632 7.809 -12.763 1.00 79.12 464 GLU A CA 1
ATOM 3637 C C . GLU A 1 464 ? -5.736 6.936 -13.376 1.00 79.12 464 GLU A C 1
ATOM 3639 O O . GLU A 1 464 ? -6.077 7.042 -14.553 1.00 79.12 464 GLU A O 1
ATOM 3644 N N . GLY A 1 465 ? -6.291 6.024 -12.570 1.00 72.88 465 GLY A N 1
ATOM 3645 C CA . GLY A 1 465 ? -7.246 5.025 -13.055 1.00 72.88 465 GLY A CA 1
ATOM 3646 C C . GLY A 1 465 ? -6.649 4.186 -14.189 1.00 72.88 465 GLY A C 1
ATOM 3647 O O . GLY A 1 465 ? -5.588 3.594 -14.027 1.00 72.88 465 GLY A O 1
ATOM 3648 N N . ALA A 1 466 ? -7.313 4.152 -15.346 1.00 71.25 466 ALA A N 1
ATOM 3649 C CA . ALA A 1 466 ? -6.822 3.454 -16.539 1.00 71.25 466 ALA A CA 1
ATOM 3650 C C . ALA A 1 466 ? -5.861 4.298 -17.413 1.00 71.25 466 ALA A C 1
ATOM 3652 O O . ALA A 1 466 ? -5.321 3.791 -18.403 1.00 71.25 466 ALA A O 1
ATOM 3653 N N . GLN A 1 467 ? -5.649 5.573 -17.069 1.00 81.25 467 GLN A N 1
ATOM 3654 C CA . GLN A 1 467 ? -4.919 6.538 -17.889 1.00 81.25 467 GLN A CA 1
ATOM 3655 C C . GLN A 1 467 ? -3.486 6.757 -17.398 1.00 81.25 467 GLN A C 1
ATOM 3657 O O . GLN A 1 467 ? -3.183 6.691 -16.205 1.00 81.25 467 GLN A O 1
ATOM 3662 N N . GLU A 1 468 ? -2.607 7.047 -18.354 1.00 88.25 468 GLU A N 1
ATOM 3663 C CA . GLU A 1 468 ? -1.260 7.547 -18.108 1.00 88.25 468 GLU A CA 1
ATOM 3664 C C . GLU A 1 468 ? -1.185 8.974 -18.636 1.00 88.25 468 GLU A C 1
ATOM 3666 O O . GLU A 1 468 ? -1.305 9.207 -19.837 1.00 88.25 468 GLU A O 1
ATOM 3671 N N . ILE A 1 469 ? -1.012 9.926 -17.727 1.00 91.94 469 ILE A N 1
ATOM 3672 C CA . ILE A 1 469 ? -0.896 11.340 -18.059 1.00 91.94 469 ILE A CA 1
ATOM 3673 C C . ILE A 1 469 ? 0.601 11.662 -18.132 1.00 91.94 469 ILE A C 1
ATOM 3675 O O . ILE A 1 469 ? 1.288 11.549 -17.110 1.00 91.94 469 ILE A O 1
ATOM 3679 N N . PRO A 1 470 ? 1.147 12.022 -19.306 1.00 93.12 470 PRO A N 1
ATOM 3680 C CA . PRO A 1 470 ? 2.556 12.369 -19.419 1.00 93.12 470 PRO A CA 1
ATOM 3681 C C . PRO A 1 470 ? 2.860 13.604 -18.567 1.00 93.12 470 PRO A C 1
ATOM 3683 O O . PRO A 1 470 ? 2.122 14.586 -18.592 1.00 93.12 470 PRO A O 1
ATOM 3686 N N . LEU A 1 471 ? 3.959 13.556 -17.816 1.00 94.50 471 LEU A N 1
ATOM 3687 C CA . LEU A 1 471 ? 4.518 14.711 -17.122 1.00 94.50 471 LEU A CA 1
ATOM 3688 C C . LEU A 1 471 ? 5.559 15.349 -18.053 1.00 94.50 471 LEU A C 1
ATOM 3690 O O . LEU A 1 471 ? 6.614 14.741 -18.277 1.00 94.50 471 LEU A O 1
ATOM 3694 N N . PRO A 1 472 ? 5.287 16.534 -18.635 1.00 92.56 472 PRO A N 1
ATOM 3695 C CA . PRO A 1 472 ? 6.182 17.128 -19.620 1.00 92.56 472 PRO A CA 1
ATOM 3696 C C . PRO A 1 472 ? 7.569 17.385 -19.026 1.00 92.56 472 PRO A C 1
ATOM 3698 O O . PRO A 1 472 ? 7.691 17.960 -17.942 1.00 92.56 472 PRO A O 1
ATOM 3701 N N . LYS A 1 473 ? 8.628 17.010 -19.758 1.00 92.25 473 LYS A N 1
ATOM 3702 C CA . LYS A 1 473 ? 10.023 17.254 -19.339 1.00 92.25 473 LYS A CA 1
ATOM 3703 C C . LYS A 1 473 ? 10.274 18.733 -19.045 1.00 92.25 473 LYS A C 1
ATOM 3705 O O . LYS A 1 473 ? 10.945 19.060 -18.072 1.00 92.25 473 LYS A O 1
ATOM 3710 N N . ARG A 1 474 ? 9.677 19.614 -19.851 1.00 92.62 474 ARG A N 1
ATOM 3711 C CA . ARG A 1 474 ? 9.700 21.069 -19.671 1.00 92.62 474 ARG A CA 1
ATOM 3712 C C . ARG A 1 474 ? 9.112 21.504 -18.331 1.00 92.62 474 ARG A C 1
ATOM 3714 O O . ARG A 1 474 ? 9.780 22.203 -17.578 1.00 92.62 474 ARG A O 1
ATOM 3721 N N . ALA A 1 475 ? 7.913 21.030 -17.999 1.00 94.75 475 ALA A N 1
ATOM 3722 C CA . ALA A 1 475 ? 7.252 21.344 -16.735 1.00 94.75 475 ALA A CA 1
ATOM 3723 C C . ALA A 1 475 ? 8.034 20.804 -15.524 1.00 94.75 475 ALA A C 1
ATOM 3725 O O . ALA A 1 475 ? 8.175 21.503 -14.523 1.00 94.75 475 ALA A O 1
ATOM 3726 N N . LEU A 1 476 ? 8.592 19.590 -15.618 1.00 95.44 476 LEU A N 1
ATOM 3727 C CA . LEU A 1 476 ? 9.467 19.015 -14.587 1.00 95.44 476 LEU A CA 1
ATOM 3728 C C . LEU A 1 476 ? 10.743 19.841 -14.393 1.00 95.44 476 LEU A C 1
ATOM 3730 O O . LEU A 1 476 ? 11.140 20.121 -13.262 1.00 95.44 476 LEU A O 1
ATOM 3734 N N . TRP A 1 477 ? 11.366 20.262 -15.494 1.00 95.56 477 TRP A N 1
ATOM 3735 C CA . TRP A 1 477 ? 12.554 21.107 -15.466 1.00 95.56 477 TRP A CA 1
ATOM 3736 C C . TRP A 1 477 ? 12.255 22.480 -14.860 1.00 95.56 477 TRP A C 1
ATOM 3738 O O . TRP A 1 477 ? 12.950 22.906 -13.943 1.00 95.56 477 TRP A O 1
ATOM 3748 N N . LEU A 1 478 ? 11.180 23.147 -15.292 1.00 95.31 478 LEU A N 1
ATOM 3749 C CA . LEU A 1 478 ? 10.740 24.405 -14.686 1.00 95.31 478 LEU A CA 1
ATOM 3750 C C . LEU A 1 478 ? 10.413 24.236 -13.204 1.00 95.31 478 LEU A C 1
ATOM 3752 O O . LEU A 1 478 ? 10.797 25.082 -12.405 1.00 95.31 478 LEU A O 1
ATOM 3756 N N . SER A 1 479 ? 9.761 23.140 -12.812 1.00 96.12 479 SER A N 1
ATOM 3757 C CA . SER A 1 479 ? 9.488 22.850 -11.403 1.00 96.12 479 SER A CA 1
ATOM 3758 C C . SER A 1 479 ? 10.771 22.776 -10.570 1.00 96.12 479 SER A C 1
ATOM 3760 O O . SER A 1 479 ? 10.816 23.341 -9.476 1.00 96.12 479 SER A O 1
ATOM 3762 N N . HIS A 1 480 ? 11.823 22.142 -11.099 1.00 95.88 480 HIS A N 1
ATOM 3763 C CA . HIS A 1 480 ? 13.143 22.121 -10.471 1.00 95.88 480 HIS A CA 1
ATOM 3764 C C . HIS A 1 480 ? 13.737 23.528 -10.333 1.00 95.88 480 HIS A C 1
ATOM 3766 O O . HIS A 1 480 ? 14.160 23.928 -9.247 1.00 95.88 480 HIS A O 1
ATOM 3772 N N . VAL A 1 481 ? 13.732 24.295 -11.426 1.00 95.56 481 VAL A N 1
ATOM 3773 C CA . VAL A 1 481 ? 14.306 25.647 -11.473 1.00 95.56 481 VAL A CA 1
ATOM 3774 C C . VAL A 1 481 ? 13.592 26.581 -10.502 1.00 95.56 481 VAL A C 1
ATOM 3776 O O . VAL A 1 481 ? 14.253 27.233 -9.703 1.00 95.56 481 VAL A O 1
ATOM 3779 N N . LEU A 1 482 ? 12.258 26.617 -10.520 1.00 95.88 482 LEU A N 1
ATOM 3780 C CA . LEU A 1 482 ? 11.456 27.498 -9.671 1.00 95.88 482 LEU A CA 1
ATOM 3781 C C . LEU A 1 482 ? 11.667 27.203 -8.180 1.00 95.88 482 LEU A C 1
ATOM 3783 O O . LEU A 1 482 ? 11.898 28.124 -7.400 1.00 95.88 482 LEU A O 1
ATOM 3787 N N . GLN A 1 483 ? 11.640 25.927 -7.784 1.00 95.50 483 GLN A N 1
ATOM 3788 C CA . GLN A 1 483 ? 11.834 25.544 -6.382 1.00 95.50 483 GLN A CA 1
ATOM 3789 C C . GLN A 1 483 ? 13.250 25.867 -5.894 1.00 95.50 483 GLN A C 1
ATOM 3791 O O . GLN A 1 483 ? 13.415 26.383 -4.789 1.00 95.50 483 GLN A O 1
ATOM 3796 N N . ARG A 1 484 ? 14.271 25.633 -6.728 1.00 94.56 484 ARG A N 1
ATOM 3797 C CA . ARG A 1 484 ? 15.670 25.905 -6.379 1.00 94.56 484 ARG A CA 1
ATOM 3798 C C . ARG A 1 484 ? 15.993 27.399 -6.364 1.00 94.56 484 ARG A C 1
ATOM 3800 O O . ARG A 1 484 ? 16.539 27.887 -5.380 1.00 94.56 484 ARG A O 1
ATOM 3807 N N . ALA A 1 485 ? 15.627 28.126 -7.418 1.00 95.50 485 ALA A N 1
ATOM 3808 C CA . ALA A 1 485 ? 15.936 29.545 -7.585 1.00 95.50 485 ALA A CA 1
ATOM 3809 C C . ALA A 1 485 ? 15.320 30.420 -6.489 1.00 95.50 485 ALA A C 1
ATOM 3811 O O . ALA A 1 485 ? 15.916 31.413 -6.085 1.00 95.50 485 ALA A O 1
ATOM 3812 N N . PHE A 1 486 ? 14.137 30.058 -5.994 1.00 95.69 486 PHE A N 1
ATOM 3813 C CA . PHE A 1 486 ? 13.446 30.800 -4.938 1.00 95.69 486 PHE A CA 1
ATOM 3814 C C . PHE A 1 486 ? 13.574 30.142 -3.553 1.00 95.69 486 PHE A C 1
ATOM 3816 O O . PHE A 1 486 ? 13.032 30.672 -2.589 1.00 95.69 486 PHE A O 1
ATOM 3823 N N . ALA A 1 487 ? 14.299 29.019 -3.440 1.00 92.75 487 ALA A N 1
ATOM 3824 C CA . ALA A 1 487 ? 14.431 28.219 -2.216 1.00 92.75 487 ALA A CA 1
ATOM 3825 C C . ALA A 1 487 ? 13.074 27.891 -1.554 1.00 92.75 487 ALA A C 1
ATOM 3827 O O . ALA A 1 487 ? 12.923 27.940 -0.331 1.00 92.75 487 ALA A O 1
ATOM 3828 N N . VAL A 1 488 ? 12.076 27.581 -2.385 1.00 92.12 488 VAL A N 1
ATOM 3829 C CA . VAL A 1 488 ? 10.676 27.440 -1.968 1.00 92.12 488 VAL A CA 1
ATOM 3830 C C . VAL A 1 488 ? 10.427 26.062 -1.389 1.00 92.12 488 VAL A C 1
ATOM 3832 O O . VAL A 1 488 ? 10.877 25.055 -1.937 1.00 92.12 488 VAL A O 1
ATOM 3835 N N . ARG A 1 489 ? 9.652 26.014 -0.304 1.00 90.44 489 ARG A N 1
ATOM 3836 C CA . ARG A 1 489 ? 9.206 24.766 0.315 1.00 90.44 489 ARG A CA 1
ATOM 3837 C C . ARG A 1 489 ? 7.740 24.466 -0.019 1.00 90.44 489 ARG A C 1
ATOM 3839 O O . ARG A 1 489 ? 6.950 25.400 -0.188 1.00 90.44 489 ARG A O 1
ATOM 3846 N N . PRO A 1 490 ? 7.363 23.177 -0.110 1.00 89.06 490 PRO A N 1
ATOM 3847 C CA . PRO A 1 490 ? 5.978 22.768 -0.352 1.00 89.06 490 PRO A CA 1
ATOM 3848 C C . PRO A 1 490 ? 5.016 23.141 0.785 1.00 89.06 490 PRO A C 1
ATOM 3850 O O . PRO A 1 490 ? 3.816 23.315 0.549 1.00 89.06 490 PRO A O 1
ATOM 3853 N N . ASP A 1 491 ? 5.538 23.288 2.000 1.00 89.38 491 ASP A N 1
ATOM 3854 C CA . ASP A 1 491 ? 4.830 23.734 3.191 1.00 89.38 491 ASP A CA 1
ATOM 3855 C C . ASP A 1 491 ? 5.572 24.888 3.881 1.00 89.38 491 ASP A C 1
ATOM 3857 O O . ASP A 1 491 ? 6.799 24.890 3.998 1.00 89.38 491 ASP A O 1
ATOM 3861 N N . GLU A 1 492 ? 4.816 25.890 4.331 1.00 86.31 492 GLU A N 1
ATOM 3862 C CA . GLU A 1 492 ? 5.321 27.065 5.043 1.00 86.31 492 GLU A CA 1
ATOM 3863 C C . GLU A 1 492 ? 4.380 27.399 6.203 1.00 86.31 492 GLU A C 1
ATOM 3865 O O . GLU A 1 492 ? 3.168 27.502 6.024 1.00 86.31 492 GLU A O 1
ATOM 3870 N N . GLY A 1 493 ? 4.919 27.536 7.419 1.00 81.56 493 GLY A N 1
ATOM 3871 C CA . GLY A 1 493 ? 4.108 27.850 8.604 1.00 81.56 493 GLY A CA 1
ATOM 3872 C C . GLY A 1 493 ? 3.064 26.781 8.962 1.00 81.56 493 GLY A C 1
ATOM 3873 O O . GLY A 1 493 ? 2.073 27.093 9.614 1.00 81.56 493 GLY A O 1
ATOM 3874 N N . GLY A 1 494 ? 3.259 25.531 8.524 1.00 84.12 494 GLY A N 1
ATOM 3875 C CA . GLY A 1 494 ? 2.290 24.443 8.706 1.00 84.12 494 GLY A CA 1
ATOM 3876 C C . GLY A 1 494 ? 1.140 24.443 7.692 1.00 84.12 494 GLY A C 1
ATOM 3877 O O . GLY A 1 494 ? 0.249 23.591 7.782 1.00 84.12 494 GLY A O 1
ATOM 3878 N N . GLU A 1 495 ? 1.167 25.347 6.710 1.00 89.50 495 GLU A N 1
ATOM 3879 C CA . GLU A 1 495 ? 0.192 25.441 5.627 1.00 89.50 495 GLU A CA 1
ATOM 3880 C C . GLU A 1 495 ? 0.804 25.087 4.269 1.00 89.50 495 GLU A C 1
ATOM 3882 O O . GLU A 1 495 ? 2.008 25.185 4.043 1.00 89.50 495 GLU A O 1
ATOM 3887 N N . ALA A 1 496 ? -0.047 24.638 3.347 1.00 91.38 496 ALA A N 1
ATOM 3888 C CA . ALA A 1 496 ? 0.381 24.300 1.998 1.00 91.38 496 ALA A CA 1
ATOM 3889 C C . ALA A 1 496 ? 0.722 25.572 1.220 1.00 91.38 496 ALA A C 1
ATOM 3891 O O . ALA A 1 496 ? -0.091 26.499 1.158 1.00 91.38 496 ALA A O 1
ATOM 3892 N N . ASN A 1 497 ? 1.871 25.576 0.552 1.00 93.94 497 ASN A N 1
ATOM 3893 C CA . ASN A 1 497 ? 2.301 26.705 -0.254 1.00 93.94 497 ASN A CA 1
ATOM 3894 C C . ASN A 1 497 ? 1.487 26.800 -1.557 1.00 93.94 497 ASN A C 1
ATOM 3896 O O . ASN A 1 497 ? 1.755 26.118 -2.552 1.00 93.94 497 ASN A O 1
ATOM 3900 N N . ARG A 1 498 ? 0.445 27.637 -1.540 1.00 93.00 498 ARG A N 1
ATOM 3901 C CA . ARG A 1 498 ? -0.467 27.805 -2.682 1.00 93.00 498 ARG A CA 1
ATOM 3902 C C . ARG A 1 498 ? 0.178 28.546 -3.847 1.00 93.00 498 ARG A C 1
ATOM 3904 O O . ARG A 1 498 ? -0.117 28.184 -4.984 1.00 93.00 498 ARG A O 1
ATOM 3911 N N . ASP A 1 499 ? 1.062 29.504 -3.571 1.00 95.44 499 ASP A N 1
ATOM 3912 C CA . ASP A 1 499 ? 1.785 30.263 -4.596 1.00 95.44 499 ASP A CA 1
ATOM 3913 C C . ASP A 1 499 ? 2.738 29.350 -5.380 1.00 95.44 499 ASP A C 1
ATOM 3915 O O . ASP A 1 499 ? 2.769 29.405 -6.610 1.00 95.44 499 ASP A O 1
ATOM 3919 N N . LEU A 1 500 ? 3.435 28.423 -4.703 1.00 95.81 500 LEU A N 1
ATOM 3920 C CA . LEU A 1 500 ? 4.188 27.361 -5.381 1.00 95.81 500 LEU A CA 1
ATOM 3921 C C . LEU A 1 500 ? 3.266 26.506 -6.252 1.00 95.81 500 LEU A C 1
ATOM 3923 O O . LEU A 1 500 ? 3.561 26.263 -7.420 1.00 95.81 500 LEU A O 1
ATOM 3927 N N . GLY A 1 501 ? 2.136 26.062 -5.699 1.00 96.00 501 GLY A N 1
ATOM 3928 C CA . GLY A 1 501 ? 1.152 25.280 -6.444 1.00 96.00 501 GLY A CA 1
ATOM 3929 C C . GLY A 1 501 ? 0.668 25.980 -7.715 1.00 96.00 501 GLY A C 1
ATOM 3930 O O . GLY A 1 501 ? 0.522 25.338 -8.751 1.00 96.00 501 GLY A O 1
ATOM 3931 N N . GLU A 1 502 ? 0.430 27.289 -7.654 1.00 96.81 502 GLU A N 1
ATOM 3932 C CA . GLU A 1 502 ? 0.046 28.102 -8.808 1.00 96.81 502 GLU A CA 1
ATOM 3933 C C . GLU A 1 502 ? 1.195 28.256 -9.814 1.00 96.81 502 GLU A C 1
ATOM 3935 O O . GLU A 1 502 ? 0.998 28.002 -11.002 1.00 96.81 502 GLU A O 1
ATOM 3940 N N . ALA A 1 503 ? 2.411 28.552 -9.352 1.00 97.44 503 ALA A N 1
ATOM 3941 C CA . ALA A 1 503 ? 3.585 28.651 -10.217 1.00 97.44 503 ALA A CA 1
ATOM 3942 C C . ALA A 1 503 ? 3.848 27.353 -11.002 1.00 97.44 503 ALA A C 1
ATOM 3944 O O . ALA A 1 503 ? 4.177 27.387 -12.188 1.00 97.44 503 ALA A O 1
ATOM 3945 N N . LEU A 1 504 ? 3.627 26.196 -10.374 1.00 97.12 504 LEU A N 1
ATOM 3946 C CA . LEU A 1 504 ? 3.747 24.892 -11.026 1.00 97.12 504 LEU A CA 1
ATOM 3947 C C . LEU A 1 504 ? 2.608 24.595 -12.016 1.00 97.12 504 LEU A C 1
ATOM 3949 O O . LEU A 1 504 ? 2.825 23.871 -12.986 1.00 97.12 504 LEU A O 1
ATOM 3953 N N . ARG A 1 505 ? 1.411 25.172 -11.833 1.00 97.12 505 ARG A N 1
ATOM 3954 C CA . ARG A 1 505 ? 0.349 25.125 -12.858 1.00 97.12 505 ARG A CA 1
ATOM 3955 C C . ARG A 1 505 ? 0.719 25.956 -14.082 1.00 97.12 505 ARG A C 1
ATOM 3957 O O . ARG A 1 505 ? 0.465 25.516 -15.196 1.00 97.12 505 ARG A O 1
ATOM 3964 N N . TYR A 1 506 ? 1.376 27.100 -13.899 1.00 97.38 506 TYR A N 1
ATOM 3965 C CA . TYR A 1 506 ? 1.926 27.850 -15.029 1.00 97.38 506 TYR A CA 1
ATOM 3966 C C . TYR A 1 506 ? 3.062 27.093 -15.724 1.00 97.38 506 TYR A C 1
ATOM 3968 O O . TYR A 1 506 ? 3.113 27.085 -16.949 1.00 97.38 506 TYR A O 1
ATOM 3976 N N . ALA A 1 507 ? 3.917 26.384 -14.979 1.00 94.75 507 ALA A N 1
ATOM 3977 C CA . ALA A 1 507 ? 4.933 25.510 -15.573 1.00 94.75 507 ALA A CA 1
ATOM 3978 C C . ALA A 1 507 ? 4.319 24.383 -16.426 1.00 94.75 507 ALA A C 1
ATOM 3980 O O . ALA A 1 507 ? 4.866 24.039 -17.468 1.00 94.75 507 ALA A O 1
ATOM 3981 N N . LEU A 1 508 ? 3.172 23.833 -16.014 1.00 93.88 508 LEU A N 1
ATOM 3982 C CA . LEU A 1 508 ? 2.403 22.866 -16.808 1.00 93.88 508 LEU A CA 1
ATOM 3983 C C . LEU A 1 508 ? 1.821 23.447 -18.092 1.00 93.88 508 LEU A C 1
ATOM 3985 O O . LEU A 1 508 ? 1.701 22.727 -19.077 1.00 93.88 508 LEU A O 1
ATOM 3989 N N . ALA A 1 509 ? 1.441 24.720 -18.060 1.00 94.00 509 ALA A N 1
ATOM 3990 C CA . ALA A 1 509 ? 0.912 25.443 -19.208 1.00 94.00 509 ALA A CA 1
ATOM 3991 C C . ALA A 1 509 ? 2.016 26.031 -20.109 1.00 94.00 509 ALA A C 1
ATOM 3993 O O . ALA A 1 509 ? 1.699 26.811 -21.000 1.00 94.00 509 ALA A O 1
ATOM 3994 N N . ASP A 1 510 ? 3.295 25.710 -19.859 1.00 92.69 510 ASP A N 1
ATOM 3995 C CA . ASP A 1 510 ? 4.460 26.308 -20.531 1.00 92.69 510 ASP A CA 1
ATOM 3996 C C . ASP A 1 510 ? 4.479 27.856 -20.451 1.00 92.69 510 ASP A C 1
ATOM 3998 O O . ASP A 1 510 ? 4.908 28.556 -21.369 1.00 92.69 510 ASP A O 1
ATOM 4002 N N . LEU A 1 511 ? 4.050 28.409 -19.309 1.00 94.00 511 LEU A N 1
ATOM 4003 C CA . LEU A 1 511 ? 4.023 29.845 -19.003 1.00 94.00 511 LEU A CA 1
ATOM 4004 C C . LEU A 1 511 ? 5.072 30.218 -17.929 1.00 94.00 511 LEU A C 1
ATOM 4006 O O . LEU A 1 511 ? 4.705 30.643 -16.828 1.00 94.00 511 LEU A O 1
ATOM 4010 N N . PRO A 1 512 ? 6.388 30.101 -18.207 1.00 92.94 512 PRO A N 1
ATOM 4011 C CA . PRO A 1 512 ? 7.439 30.273 -17.197 1.00 92.94 512 PRO A CA 1
ATOM 4012 C C . PRO A 1 512 ? 7.415 31.654 -16.530 1.00 92.94 512 PRO A C 1
ATOM 4014 O O . PRO A 1 512 ? 7.598 31.751 -15.319 1.00 92.94 512 PRO A O 1
ATOM 4017 N N . TRP A 1 513 ? 7.121 32.718 -17.284 1.00 94.12 513 TRP A N 1
ATOM 4018 C CA . TRP A 1 513 ? 7.079 34.090 -16.766 1.00 94.12 513 TRP A CA 1
ATOM 4019 C C . TRP A 1 513 ? 5.999 34.306 -15.706 1.00 94.12 513 TRP A C 1
ATOM 4021 O O . TRP A 1 513 ? 6.241 35.009 -14.728 1.00 94.12 513 TRP A O 1
ATOM 4031 N N . HIS A 1 514 ? 4.841 33.659 -15.858 1.00 96.31 514 HIS A N 1
ATOM 4032 C CA . HIS A 1 514 ? 3.766 33.734 -14.870 1.00 96.31 514 HIS A CA 1
ATOM 4033 C C . HIS A 1 514 ? 4.187 33.036 -13.574 1.00 96.31 514 HIS A C 1
ATOM 4035 O O . HIS A 1 514 ? 4.050 33.611 -12.498 1.00 96.31 514 HIS A O 1
ATOM 4041 N N . GLY A 1 515 ? 4.803 31.851 -13.673 1.00 95.44 515 GLY A N 1
ATOM 4042 C CA . GLY A 1 515 ? 5.339 31.146 -12.506 1.00 95.44 515 GLY A CA 1
ATOM 4043 C C . GLY A 1 515 ? 6.427 31.936 -11.773 1.00 95.44 515 GLY A C 1
ATOM 4044 O O . GLY A 1 515 ? 6.397 32.035 -10.546 1.00 95.44 515 GLY A O 1
ATOM 4045 N N . LEU A 1 516 ? 7.347 32.559 -12.517 1.00 95.06 516 LEU A N 1
ATOM 4046 C CA . LEU A 1 516 ? 8.378 33.435 -11.954 1.00 95.06 516 LEU A CA 1
ATOM 4047 C C . LEU A 1 516 ? 7.779 34.649 -11.254 1.00 95.06 516 LEU A C 1
ATOM 4049 O O . LEU A 1 516 ? 8.180 34.961 -10.136 1.00 95.06 516 LEU A O 1
ATOM 4053 N N . TYR A 1 517 ? 6.817 35.318 -11.889 1.00 96.12 517 TYR A N 1
ATOM 4054 C CA . TYR A 1 517 ? 6.158 36.483 -11.314 1.00 96.12 517 TYR A CA 1
ATOM 4055 C C . TYR A 1 517 ? 5.404 36.127 -10.028 1.00 96.12 517 TYR A C 1
ATOM 4057 O O . TYR A 1 517 ? 5.538 36.838 -9.033 1.00 96.12 517 TYR A O 1
ATOM 4065 N N . THR A 1 518 ? 4.679 35.003 -10.007 1.00 96.75 518 THR A N 1
ATOM 4066 C CA . THR A 1 518 ? 3.978 34.513 -8.811 1.00 96.75 518 THR A CA 1
ATOM 4067 C C . THR A 1 518 ? 4.933 34.360 -7.626 1.00 96.75 518 THR A C 1
ATOM 4069 O O . THR A 1 518 ? 4.656 34.882 -6.545 1.00 96.75 518 THR A O 1
ATOM 4072 N N . LEU A 1 519 ? 6.087 33.713 -7.830 1.00 96.31 519 LEU A N 1
ATOM 4073 C CA . LEU A 1 519 ? 7.071 33.510 -6.762 1.00 96.31 519 LEU A CA 1
ATOM 4074 C C . LEU A 1 519 ? 7.823 34.799 -6.409 1.00 96.31 519 LEU A C 1
ATOM 4076 O O . LEU A 1 519 ? 7.994 35.102 -5.231 1.00 96.31 519 LEU A O 1
ATOM 4080 N N . ALA A 1 520 ? 8.220 35.607 -7.391 1.00 94.44 520 ALA A N 1
ATOM 4081 C CA . ALA A 1 520 ? 8.893 36.880 -7.142 1.00 94.44 520 ALA A CA 1
ATOM 4082 C C . ALA A 1 520 ? 8.013 37.849 -6.344 1.00 94.44 520 ALA A C 1
ATOM 4084 O O . ALA A 1 520 ? 8.498 38.475 -5.404 1.00 94.44 520 ALA A O 1
ATOM 4085 N N . ARG A 1 521 ? 6.712 37.917 -6.650 1.00 95.19 521 ARG A N 1
ATOM 4086 C CA . ARG A 1 521 ? 5.740 38.712 -5.889 1.00 95.19 521 ARG A CA 1
ATOM 4087 C C . ARG A 1 521 ? 5.623 38.236 -4.441 1.00 95.19 521 ARG A C 1
ATOM 4089 O O . ARG A 1 521 ? 5.476 39.059 -3.545 1.00 95.19 521 ARG A O 1
ATOM 4096 N N . ARG A 1 522 ? 5.679 36.921 -4.211 1.00 93.19 522 ARG A N 1
ATOM 4097 C CA . ARG A 1 522 ? 5.564 36.318 -2.876 1.00 93.19 522 ARG A CA 1
ATOM 4098 C C . ARG A 1 522 ? 6.824 36.509 -2.030 1.00 93.19 522 ARG A C 1
ATOM 4100 O O . ARG A 1 522 ? 6.715 36.889 -0.869 1.00 93.19 522 ARG A O 1
ATOM 4107 N N . TYR A 1 523 ? 7.997 36.228 -2.591 1.00 91.94 523 TYR A N 1
ATOM 4108 C CA . TYR A 1 523 ? 9.263 36.186 -1.846 1.00 91.94 523 TYR A CA 1
ATOM 4109 C C . TYR A 1 523 ? 10.080 37.478 -1.932 1.00 91.94 523 TYR A C 1
ATOM 4111 O O . TYR A 1 523 ? 11.041 37.642 -1.183 1.00 91.94 523 TYR A O 1
ATOM 4119 N N . GLY A 1 524 ? 9.744 38.384 -2.853 1.00 88.00 524 GLY A N 1
ATOM 4120 C CA . GLY A 1 524 ? 10.417 39.672 -3.045 1.00 88.00 524 GLY A CA 1
ATOM 4121 C C . GLY A 1 524 ? 11.853 39.584 -3.575 1.00 88.00 524 GLY A C 1
ATOM 4122 O O . GLY A 1 524 ? 12.462 40.616 -3.846 1.00 88.00 524 GLY A O 1
ATOM 4123 N N . ARG A 1 525 ? 12.417 38.377 -3.727 1.00 88.69 525 ARG A N 1
ATOM 4124 C CA . ARG A 1 525 ? 13.772 38.139 -4.238 1.00 88.69 525 ARG A CA 1
ATOM 4125 C C . ARG A 1 525 ? 13.934 36.736 -4.818 1.00 88.69 525 ARG A C 1
ATOM 4127 O O . ARG A 1 525 ? 13.224 35.811 -4.433 1.00 88.69 525 ARG A O 1
ATOM 4134 N N . VAL A 1 526 ? 14.929 36.588 -5.689 1.00 93.12 526 VAL A N 1
ATOM 4135 C CA . VAL A 1 526 ? 15.450 35.293 -6.147 1.00 93.12 526 VAL A CA 1
ATOM 4136 C C . VAL A 1 526 ? 16.587 34.891 -5.206 1.00 93.12 526 VAL A C 1
ATOM 4138 O O . VAL A 1 526 ? 17.508 35.677 -4.993 1.00 93.12 526 VAL A O 1
ATOM 4141 N N . ALA A 1 527 ? 16.508 33.701 -4.615 1.00 93.19 527 ALA A N 1
ATOM 4142 C CA . ALA A 1 527 ? 17.511 33.193 -3.680 1.00 93.19 527 ALA A CA 1
ATOM 4143 C C . ALA A 1 527 ? 18.798 32.746 -4.394 1.00 93.19 527 ALA A C 1
ATOM 4145 O O . ALA A 1 527 ? 19.892 32.997 -3.897 1.00 93.19 527 ALA A O 1
ATOM 4146 N N . ASP A 1 528 ? 18.667 32.128 -5.570 1.00 95.06 528 ASP A N 1
ATOM 4147 C CA . ASP A 1 528 ? 19.778 31.683 -6.412 1.00 95.06 528 ASP A CA 1
ATOM 4148 C C . ASP A 1 528 ? 19.551 32.131 -7.863 1.00 95.06 528 ASP A C 1
ATOM 4150 O O . ASP A 1 528 ? 18.817 31.512 -8.642 1.00 95.06 528 ASP A O 1
ATOM 4154 N N . ARG A 1 529 ? 20.175 33.258 -8.216 1.00 93.25 529 ARG A N 1
ATOM 4155 C CA . ARG A 1 529 ? 20.067 33.861 -9.548 1.00 93.25 529 ARG A CA 1
ATOM 4156 C C . ARG A 1 529 ? 20.755 33.022 -10.626 1.00 93.25 529 ARG A C 1
ATOM 4158 O O . ARG A 1 529 ? 20.253 32.960 -11.744 1.00 93.25 529 ARG A O 1
ATOM 4165 N N . PHE A 1 530 ? 21.854 32.346 -10.295 1.00 92.50 530 PHE A N 1
ATOM 4166 C CA . PHE A 1 530 ? 22.562 31.492 -11.249 1.00 92.50 530 PHE A CA 1
ATOM 4167 C C . PHE A 1 530 ? 21.728 30.263 -11.602 1.00 92.50 530 PHE A C 1
ATOM 4169 O O . PHE A 1 530 ? 21.584 29.943 -12.781 1.00 92.50 530 PHE A O 1
ATOM 4176 N N . ALA A 1 531 ? 21.109 29.619 -10.605 1.00 90.94 531 ALA A N 1
ATOM 4177 C CA . ALA A 1 531 ? 20.181 28.517 -10.849 1.00 90.94 531 ALA A CA 1
ATOM 4178 C C . ALA A 1 531 ? 18.989 28.943 -11.716 1.00 90.94 531 ALA A C 1
ATOM 4180 O O . ALA A 1 531 ? 18.525 28.153 -12.539 1.00 90.94 531 ALA A O 1
ATOM 4181 N N . LEU A 1 532 ? 18.511 30.182 -11.560 1.00 94.44 532 LEU A N 1
ATOM 4182 C CA . LEU A 1 532 ? 17.448 30.725 -12.399 1.00 94.44 532 LEU A CA 1
ATOM 4183 C C . LEU A 1 532 ? 17.899 30.913 -13.853 1.00 94.44 532 LEU A C 1
ATOM 4185 O O . LEU A 1 532 ? 17.241 30.412 -14.761 1.00 94.44 532 LEU A O 1
ATOM 4189 N N . GLU A 1 533 ? 19.008 31.616 -14.082 1.00 94.00 533 GLU A N 1
ATOM 4190 C CA . GLU A 1 533 ? 19.497 31.928 -15.431 1.00 94.00 533 GLU A CA 1
ATOM 4191 C C . GLU A 1 533 ? 19.881 30.657 -16.208 1.00 94.00 533 GLU A C 1
ATOM 4193 O O . GLU A 1 533 ? 19.398 30.441 -17.321 1.00 94.00 533 GLU A O 1
ATOM 4198 N N . GLU A 1 534 ? 20.674 29.764 -15.607 1.00 92.75 534 GLU A N 1
ATOM 4199 C CA . GLU A 1 534 ? 21.026 28.467 -16.208 1.00 92.75 534 GLU A CA 1
ATOM 4200 C C . GLU A 1 534 ? 19.798 27.566 -16.387 1.00 92.75 534 GLU A C 1
ATOM 4202 O O . GLU A 1 534 ? 19.648 26.868 -17.395 1.00 92.75 534 GLU A O 1
ATOM 4207 N N . GLY A 1 535 ? 18.876 27.614 -15.426 1.00 92.50 535 GLY A N 1
ATOM 4208 C CA . GLY A 1 535 ? 17.611 26.903 -15.487 1.00 92.50 535 GLY A CA 1
ATOM 4209 C C . GLY A 1 535 ? 16.763 27.304 -16.691 1.00 92.50 535 GLY A C 1
ATOM 4210 O O . GLY A 1 535 ? 16.271 26.432 -17.411 1.00 92.50 535 GLY A O 1
ATOM 4211 N N . LEU A 1 536 ? 16.626 28.606 -16.947 1.00 94.50 536 LEU A N 1
ATOM 4212 C CA . LEU A 1 536 ? 15.854 29.134 -18.073 1.00 94.50 536 LEU A CA 1
ATOM 4213 C C . LEU A 1 536 ? 16.512 28.845 -19.426 1.00 94.50 536 LEU A C 1
ATOM 4215 O O . LEU A 1 536 ? 15.802 28.492 -20.366 1.00 94.50 536 LEU A O 1
ATOM 4219 N N . LYS A 1 537 ? 17.848 28.890 -19.523 1.00 93.25 537 LYS A N 1
ATOM 4220 C CA . LYS A 1 537 ? 18.557 28.414 -20.727 1.00 93.25 537 LYS A CA 1
ATOM 4221 C C . LYS A 1 537 ? 18.249 26.943 -20.999 1.00 93.25 537 LYS A C 1
ATOM 4223 O O . LYS A 1 537 ? 17.885 26.580 -22.111 1.00 93.25 537 LYS A O 1
ATOM 4228 N N . GLY A 1 538 ? 18.319 26.103 -19.963 1.00 91.06 538 GLY A N 1
ATOM 4229 C CA . GLY A 1 538 ? 17.976 24.686 -20.077 1.00 91.06 538 GLY A CA 1
ATOM 4230 C C . GLY A 1 538 ? 16.520 24.444 -20.491 1.00 91.06 538 GLY A C 1
ATOM 4231 O O . GLY A 1 538 ? 16.251 23.501 -21.231 1.00 91.06 538 GLY A O 1
ATOM 4232 N N . TYR A 1 539 ? 15.590 25.297 -20.051 1.00 92.38 539 TYR A N 1
ATOM 4233 C CA . TYR A 1 539 ? 14.199 25.255 -20.500 1.00 92.38 539 TYR A CA 1
ATOM 4234 C C . TYR A 1 539 ? 14.068 25.600 -21.989 1.00 92.38 539 TYR A C 1
ATOM 4236 O O . TYR A 1 539 ? 13.362 24.892 -22.701 1.00 92.38 539 TYR A O 1
ATOM 4244 N N . ALA A 1 540 ? 14.772 26.633 -22.464 1.00 90.62 540 ALA A N 1
ATOM 4245 C CA . ALA A 1 540 ? 14.766 27.021 -23.874 1.00 90.62 540 ALA A CA 1
ATOM 4246 C C . ALA A 1 540 ? 15.261 25.882 -24.782 1.00 90.62 540 ALA A C 1
ATOM 4248 O O . ALA A 1 540 ? 14.587 25.545 -25.750 1.00 90.62 540 ALA A O 1
ATOM 4249 N N . THR A 1 541 ? 16.346 25.193 -24.408 1.00 90.50 541 THR A N 1
ATOM 4250 C CA . THR A 1 541 ? 16.828 24.011 -25.149 1.00 90.50 541 THR A CA 1
ATOM 4251 C C . THR A 1 541 ? 15.774 22.900 -25.220 1.00 90.50 541 THR A C 1
ATOM 4253 O O . THR A 1 541 ? 15.538 22.325 -26.277 1.00 90.50 541 THR A O 1
ATOM 4256 N N . LEU A 1 542 ? 15.083 22.616 -24.109 1.00 88.19 542 LEU A N 1
ATOM 4257 C CA . LEU A 1 542 ? 14.004 21.617 -24.087 1.00 88.19 542 LEU A CA 1
ATOM 4258 C C . LEU A 1 542 ? 12.772 22.045 -24.905 1.00 88.19 542 LEU A C 1
ATOM 4260 O O . LEU A 1 542 ? 11.964 21.196 -25.284 1.00 88.19 542 LEU A O 1
ATOM 4264 N N . LEU A 1 543 ? 12.586 23.345 -25.135 1.00 86.19 543 LEU A N 1
ATOM 4265 C CA . LEU A 1 543 ? 11.527 23.882 -25.986 1.00 86.19 543 LEU A CA 1
ATOM 4266 C C . LEU A 1 543 ? 11.862 23.670 -27.470 1.00 86.19 543 LEU A C 1
ATOM 4268 O O . LEU A 1 543 ? 11.013 23.201 -28.226 1.00 86.19 543 LEU A O 1
ATOM 4272 N N . GLU A 1 544 ? 13.115 23.913 -27.855 1.00 82.75 544 GLU A N 1
ATOM 4273 C CA . GLU A 1 544 ? 13.630 23.672 -29.209 1.00 82.75 544 GLU A CA 1
ATOM 4274 C C . GLU A 1 544 ? 13.588 22.184 -29.595 1.00 82.75 544 GLU A C 1
ATOM 4276 O O . GLU A 1 544 ? 13.148 21.848 -30.694 1.00 82.75 544 GLU A O 1
ATOM 4281 N N . GLU A 1 545 ? 13.943 21.273 -28.679 1.00 78.06 545 GLU A N 1
ATOM 4282 C CA . GLU A 1 545 ? 13.898 19.817 -28.911 1.00 78.06 545 GLU A CA 1
ATOM 4283 C C . GLU A 1 545 ? 12.503 19.281 -29.286 1.00 78.06 545 GLU A C 1
ATOM 4285 O O . GLU A 1 545 ? 12.397 18.234 -29.929 1.00 78.06 545 GLU A O 1
ATOM 4290 N N . VAL A 1 546 ? 11.430 19.957 -28.864 1.00 65.38 546 VAL A N 1
ATOM 4291 C CA . VAL A 1 546 ? 10.051 19.546 -29.175 1.00 65.38 546 VAL A CA 1
ATOM 4292 C C . VAL A 1 546 ? 9.603 20.092 -30.527 1.00 65.38 546 VAL A C 1
ATOM 4294 O O . VAL A 1 546 ? 9.046 19.335 -31.317 1.00 65.38 546 VAL A O 1
ATOM 4297 N N . ASN A 1 547 ? 9.949 21.340 -30.848 1.00 60.19 547 ASN A N 1
ATOM 4298 C CA . ASN A 1 547 ? 9.620 21.951 -32.141 1.00 60.19 547 ASN A CA 1
ATOM 4299 C C . ASN A 1 547 ? 10.300 21.250 -33.333 1.00 60.19 547 ASN A C 1
ATOM 4301 O O . ASN A 1 547 ? 9.799 21.312 -34.450 1.00 60.19 547 ASN A O 1
ATOM 4305 N N . VAL A 1 548 ? 11.427 20.567 -33.108 1.00 56.22 548 VAL A N 1
ATOM 4306 C CA . VAL A 1 548 ? 12.124 19.764 -34.133 1.00 56.22 548 VAL A CA 1
ATOM 4307 C C . VAL A 1 548 ? 11.493 18.375 -34.329 1.00 56.22 548 VAL A C 1
ATOM 4309 O O . VAL A 1 548 ? 11.758 17.731 -35.333 1.00 56.22 548 VAL A O 1
ATOM 4312 N N . LYS A 1 549 ? 10.673 17.886 -33.388 1.00 49.69 549 LYS A N 1
ATOM 4313 C CA . LYS A 1 549 ? 9.982 16.585 -33.503 1.00 49.69 549 LYS A CA 1
ATOM 4314 C C . LYS A 1 549 ? 8.555 16.684 -34.048 1.00 49.69 549 LYS A C 1
ATOM 4316 O O . LYS A 1 549 ? 7.986 15.653 -34.394 1.00 49.69 549 LYS A O 1
ATOM 4321 N N . GLU A 1 550 ? 7.972 17.882 -34.053 1.00 45.00 550 GLU A N 1
ATOM 4322 C CA . GLU A 1 550 ? 6.625 18.159 -34.579 1.00 45.00 550 GLU A CA 1
ATOM 4323 C C . GLU A 1 550 ? 6.636 18.713 -36.019 1.00 45.00 550 GLU A C 1
ATOM 4325 O O . GLU A 1 550 ? 5.583 18.742 -36.655 1.00 45.00 550 GLU A O 1
ATOM 4330 N N . ASN A 1 551 ? 7.814 19.086 -36.535 1.00 34.47 551 ASN A N 1
ATOM 4331 C CA . ASN A 1 551 ? 8.094 19.356 -37.952 1.00 34.47 551 ASN A CA 1
ATOM 4332 C C . ASN A 1 551 ? 8.826 18.168 -38.580 1.00 34.47 551 ASN A C 1
ATOM 4334 O O . ASN A 1 551 ? 8.702 17.998 -39.813 1.00 34.47 551 ASN A O 1
#

Organism: NCBI:txid1330700

pLDDT: mean 85.1, std 11.53, range [34.47, 97.44]

Solvent-accessible surface area (backbone atoms only — not comparable to full-atom values): 29856 Å² total; per-residue (Å²): 117,88,70,73,53,50,66,56,58,46,48,56,68,71,46,95,76,52,59,80,94,70,57,79,84,41,48,79,45,66,30,25,42,54,86,71,34,72,42,40,67,53,25,50,15,52,52,32,53,48,51,54,48,52,54,50,38,35,75,75,55,37,25,72,71,48,74,62,98,55,33,39,30,30,38,43,45,81,74,52,76,84,85,54,64,68,60,54,43,50,54,47,48,52,50,49,38,23,64,68,30,33,54,71,29,36,45,54,38,38,47,69,51,57,63,36,98,73,28,38,67,61,62,89,73,63,30,66,34,69,46,37,32,45,54,52,30,22,50,43,48,40,30,55,48,47,51,51,54,52,51,51,52,50,50,53,51,46,58,51,45,50,54,52,40,72,73,40,67,97,44,78,63,29,55,51,48,46,52,54,41,51,50,51,52,53,54,49,52,54,55,51,52,43,44,29,53,39,33,39,54,50,46,54,52,50,54,50,48,49,58,49,49,57,57,43,57,76,73,45,96,73,89,87,70,91,71,70,45,69,74,55,53,52,48,41,50,35,27,44,77,36,61,70,58,26,56,36,35,70,28,42,89,33,89,71,20,51,69,75,46,33,73,29,52,86,52,43,82,75,56,41,73,50,33,29,50,42,50,27,55,89,46,39,73,30,37,48,43,32,50,51,50,30,45,49,45,64,55,56,90,65,58,77,44,82,68,78,70,59,60,34,80,56,78,73,85,80,79,82,77,72,88,69,79,82,51,68,36,13,71,50,75,56,47,68,34,86,90,41,70,41,67,50,30,70,78,53,33,68,77,52,68,41,73,39,81,92,50,95,53,70,45,68,39,45,26,28,45,49,60,45,37,43,23,50,61,27,50,71,72,54,25,70,28,36,43,38,32,40,45,37,66,46,104,42,76,62,48,24,30,55,48,33,48,60,67,26,61,95,52,83,37,44,55,50,53,42,29,35,36,48,58,38,58,74,36,74,88,38,30,44,34,70,76,54,31,62,69,48,37,52,33,50,51,49,18,71,71,48,58,70,72,51,49,72,63,41,48,41,24,41,54,54,72,71,44,72,45,76,52,54,52,58,27,34,47,44,31,26,26,54,34,57,13,50,67,57,60,75,58,54,97,61,32,66,37,58,56,59,45,50,21,42,52,25,21,68,68,74,32,58,68,59,19,48,50,47,46,39,71,72,66,75,50,69,73,31,60,65,49,38,56,56,36,50,52,54,45,51,55,57,52,53,64,48,62,66,73,78,107

Nearest PDB structures (foldseek):
  6fht-assembly1_B  TM=4.482E-01  e=3.824E+00  unclassified
  6fht-assembly1_A  TM=4.263E-01  e=4.188E+00  unclassified
  2w01-assembly1_B  TM=4.640E-01  e=5.023E+00  Synechocystis sp. PCC 6803
  7jh6-assembly4_D  TM=3.777E-01  e=8.667E+00  synthetic construct

Foldseek 3Di:
DPQDQLVNLLVQVVDPDRPPVPNQPWDKFKKWFADAWLWVLLSLLSLLLVVLLQVLCSVLRFHFNDDDPTMTITTDHPPHDPDPLQVSSLVSLCVCLAPVNCLVFALLLLQQAQQAPQAFFQFQAAFADLRNLLLVLLLLLLLLVVVVVVLVVLVVVLVVLVVVLVPDPPDPVSVVSVVVSVVSVVVSVVQLCLQLVLLVVVLVVLVVVVVVQVVVVVPDVDDPDDRQDPVLSVLSVCSNPPVVLNSLCQDLVHPNHDPLNVVSVVNNVSHDPSSSSNHNCSHNNSVVSSSVSSRVSSRDPDGLDDAGDSIDSDYDDDDDFDDAFPGCAASTSRHHCPSHKGFCTQLQASPDWDQHPPDRDIDRTIHHNNSSSSSNSHSDRDHQFKWKKFKADFPDQCVLQVQQVVLCVPHSWDDGRNMIIGGFDQFPNGGLCVVLPVLLVVLLSLLDRHDLVSLVGIWMFTDDTSDTHTNQSQLSLLSNLLCQFLVDDCYDPSHGDVLSSVLSVCSVVVNNVVSVCSSCVVRVDGPHVPSNVVSVVVSVVSVVVVVVVVD

Sequence (551 aa):
MERLDPHLVRYLRQTSDPPQAQAPKGKDCLLYVHPLPGERQMRAAYEVVLEGFLEYLETQGYPVVGRGESWVRIYLSPGAPALDLKAAWGEYLEKAFSLQGLSHGLLPLLNSVQLAKKGISAPKVPIVTLEARDFLAAWYLANLLSVKERLDWRTQEIARLEKEVEGTAESRERVKKARDLEKRKQDQEKEQSKYAGELKKKLDELEGKRKKAAKQQAQSATPNETLLADWALEGLKLGADNFQEFWMWLNPASPKAPPAIRRLAPYLPLFGLTSRQQLNTAVGNKFTKILDELLRLLSLENPEVKVPPLLAENPFALDLRKAGDKADVCYSCGRPLKDGQLKASKLIFTAPSQRLQSGRGQEEPEVCLSCAALALLSPIKPGTGSVLVRVGTYEAPEAAKHFVRLFTTGTLHVAAGRYLQLNSPLVGGKPLVQTLGRLVYALQVLGLEANPKALKRFTFFLVEGAQEIPLPKRALWLSHVLQRAFAVRPDEGGEANRDLGEALRYALADLPWHGLYTLARRYGRVADRFALEEGLKGYATLLEEVNVKEN

Radius of gyration: 28.04 Å; Cα contacts (8 Å, |Δi|>4): 840; chains: 1; bounding box: 68×74×84 Å

Secondary structure (DSSP, 8-state):
-----HHHHHHHHHSSS--GGGS--SEEEEEEEPPPPSSHHHHHHHHHHHHHHHHHHHHTT--EEEE-SSEEEEEE-TTSPP--HHHHHHHHHHHHTSHHHHHHTHHHHHHH--SSTT-B-------SSHHHHHHHHHHHHHHHHHHHHHHHHHHHHHHHHHHHHHHS-SSHHHHHHHHHHHHHHHHHHHHHHHHHHHHHHHHHHHHHHHHHHHHHHTT-S---S-PPPHHHHHHHHHHHH-HHHHHHHT-TTSTTS-HHHHTTTTTGGG--HHHHTSB--SSHHHHHHHHHHHHHHHT--S-S-PPPPSEESSPPP--PPPPSTT-SB-TTT--BSTT-EEE--TTTSSS--EE-TTSS-EEPPEEEHHHHHHHHH-S----TTEEEEEEPPBSBHHHHHHHHHHHHTTSS-EEETTEEEEEPPEETTEEHHHHH-HHHHHHHHHHHHS-HHHHHH--EEEEETTEEEEE-HHHHHHHHHHHHHTT--SEETTEE-HHHHHHHHHHHTT-HHHHHHHHHHHHSS-S-HHHHHHHHHHHHHHHHHHHHHH-

Mean predicted aligned error: 8.99 Å